Protein AF-A0A7S4KBX7-F1 (afdb_monomer_lite)

Radius of gyration: 33.94 Å; chains: 1; bounding box: 84×64×106 Å

Structure (mmCIF, N/CA/C/O backbone):
data_AF-A0A7S4KBX7-F1
#
_entry.id   AF-A0A7S4KBX7-F1
#
loop_
_atom_site.group_PDB
_atom_site.id
_atom_site.type_symbol
_atom_site.label_atom_id
_atom_site.label_alt_id
_atom_site.label_comp_id
_atom_site.label_asym_id
_atom_site.label_entity_id
_atom_site.label_seq_id
_atom_site.pdbx_PDB_ins_code
_atom_site.Cartn_x
_atom_site.Cartn_y
_atom_site.Cartn_z
_atom_site.occupancy
_atom_site.B_iso_or_equiv
_atom_site.auth_seq_id
_atom_site.auth_comp_id
_atom_site.auth_asym_id
_atom_site.auth_atom_id
_atom_site.pdbx_PDB_model_num
ATOM 1 N N . MET A 1 1 ? 8.560 9.799 -28.204 1.00 45.44 1 MET A N 1
ATOM 2 C CA . MET A 1 1 ? 9.104 10.019 -26.848 1.00 45.44 1 MET A CA 1
ATOM 3 C C . MET A 1 1 ? 8.973 8.682 -26.153 1.00 45.44 1 MET A C 1
ATOM 5 O O . MET A 1 1 ? 7.913 8.097 -26.316 1.00 45.44 1 MET A O 1
ATOM 9 N N . ALA A 1 2 ? 10.031 8.150 -25.535 1.00 50.59 2 ALA A N 1
ATOM 10 C CA . ALA A 1 2 ? 9.871 6.950 -24.710 1.00 50.59 2 ALA A CA 1
ATOM 11 C C . ALA A 1 2 ? 8.818 7.244 -23.639 1.00 50.59 2 ALA A C 1
ATOM 13 O O . ALA A 1 2 ? 8.759 8.388 -23.167 1.00 50.59 2 ALA A O 1
ATOM 14 N N . ASP A 1 3 ? 7.998 6.248 -23.327 1.00 75.00 3 ASP A N 1
ATOM 15 C CA . ASP A 1 3 ? 7.008 6.348 -22.263 1.00 75.00 3 ASP A CA 1
ATOM 16 C C . ASP A 1 3 ? 7.717 6.791 -20.969 1.00 75.00 3 ASP A C 1
ATOM 18 O O . ASP A 1 3 ? 8.850 6.379 -20.684 1.00 75.00 3 ASP A O 1
ATOM 22 N N . THR A 1 4 ? 7.109 7.704 -20.214 1.00 79.88 4 THR A N 1
ATOM 23 C CA . THR A 1 4 ? 7.674 8.198 -18.952 1.00 79.88 4 THR A CA 1
ATOM 24 C C . THR A 1 4 ? 7.961 7.048 -17.994 1.00 79.88 4 THR A C 1
ATOM 26 O O . THR A 1 4 ? 9.008 7.060 -17.340 1.00 79.88 4 THR A O 1
ATOM 29 N N . ALA A 1 5 ? 7.112 6.020 -18.011 1.00 85.38 5 ALA A N 1
ATOM 30 C CA . ALA A 1 5 ? 7.290 4.804 -17.234 1.00 85.38 5 ALA A CA 1
ATOM 31 C C . ALA A 1 5 ? 8.487 3.954 -17.716 1.00 85.38 5 ALA A C 1
ATOM 33 O O . ALA A 1 5 ? 9.341 3.580 -16.913 1.00 85.38 5 ALA A O 1
ATOM 34 N N . GLU A 1 6 ? 8.666 3.743 -19.029 1.00 90.06 6 GLU A N 1
ATOM 35 C CA . GLU A 1 6 ? 9.847 3.040 -19.578 1.00 90.06 6 GLU A CA 1
ATOM 36 C C . GLU A 1 6 ? 11.165 3.714 -19.167 1.00 90.06 6 GLU A C 1
ATOM 38 O O . GLU A 1 6 ? 12.177 3.062 -18.886 1.00 90.06 6 GLU A O 1
ATOM 43 N N . ARG A 1 7 ? 11.170 5.050 -19.112 1.00 92.75 7 ARG A N 1
ATOM 44 C CA . ARG A 1 7 ? 12.339 5.802 -18.655 1.00 92.75 7 ARG A CA 1
ATOM 45 C C . ARG A 1 7 ? 12.634 5.554 -17.176 1.00 92.75 7 ARG A C 1
ATOM 47 O O . ARG A 1 7 ? 13.811 5.459 -16.817 1.00 92.75 7 ARG A O 1
ATOM 54 N N . SER A 1 8 ? 11.608 5.431 -16.340 1.00 94.19 8 SER A N 1
ATOM 55 C CA . SER A 1 8 ? 11.763 5.119 -14.919 1.00 94.19 8 SER A CA 1
ATOM 56 C C . SER A 1 8 ? 12.380 3.742 -14.709 1.00 94.19 8 SER A C 1
ATOM 58 O O . SER A 1 8 ? 13.364 3.648 -13.970 1.00 94.19 8 SER A O 1
ATOM 60 N N . VAL A 1 9 ? 11.936 2.724 -15.456 1.00 94.50 9 VAL A N 1
ATOM 61 C CA . VAL A 1 9 ? 12.553 1.383 -15.473 1.00 94.50 9 VAL A CA 1
ATOM 62 C C . VAL A 1 9 ? 14.058 1.489 -15.757 1.00 94.50 9 VAL A C 1
ATOM 64 O O . VAL A 1 9 ? 14.894 0.908 -15.057 1.00 94.50 9 VAL A O 1
ATOM 67 N N . LEU A 1 10 ? 14.445 2.268 -16.774 1.00 94.62 10 LEU A N 1
ATOM 68 C CA . LEU A 1 10 ? 15.851 2.446 -17.149 1.00 94.62 10 LEU A CA 1
ATOM 69 C C . LEU A 1 10 ? 16.669 3.163 -16.068 1.00 94.62 10 LEU A C 1
ATOM 71 O O . LEU A 1 10 ? 17.817 2.780 -15.827 1.00 94.62 10 LEU A O 1
ATOM 75 N N . GLU A 1 11 ? 16.119 4.190 -15.419 1.00 95.81 11 GLU A N 1
ATOM 76 C CA . GLU A 1 11 ? 16.794 4.901 -14.324 1.00 95.81 11 GLU A CA 1
ATOM 77 C C . GLU A 1 11 ? 16.931 4.012 -13.074 1.00 95.81 11 GLU A C 1
ATOM 79 O O . GLU A 1 11 ? 18.001 4.000 -12.455 1.00 95.81 11 GLU A O 1
ATOM 84 N N . VAL A 1 12 ? 15.926 3.183 -12.758 1.00 96.50 12 VAL A N 1
ATOM 85 C CA . VAL A 1 12 ? 16.002 2.155 -11.703 1.00 96.50 12 VAL A CA 1
ATOM 86 C C . VAL A 1 12 ? 17.099 1.137 -12.032 1.00 96.50 12 VAL A C 1
ATOM 88 O O . VAL A 1 12 ? 18.032 0.961 -11.243 1.00 96.50 12 VAL A O 1
ATOM 91 N N . LYS A 1 13 ? 17.084 0.534 -13.231 1.00 94.88 13 LYS A N 1
ATOM 92 C CA . LYS A 1 13 ? 18.125 -0.412 -13.682 1.00 94.88 13 LYS A CA 1
ATOM 93 C C . LYS A 1 13 ? 19.529 0.221 -13.638 1.00 94.88 13 LYS A C 1
ATOM 95 O O . LYS A 1 13 ? 20.492 -0.425 -13.210 1.00 94.88 13 LYS A O 1
ATOM 100 N N . GLN A 1 14 ? 19.678 1.487 -14.043 1.00 94.06 14 GLN A N 1
ATOM 101 C CA . GLN A 1 14 ? 20.957 2.216 -13.987 1.00 94.06 14 GLN A CA 1
ATOM 102 C C . GLN A 1 14 ? 21.460 2.428 -12.558 1.00 94.06 14 GLN A C 1
ATOM 104 O O . GLN A 1 14 ? 22.663 2.276 -12.312 1.00 94.06 14 GLN A O 1
ATOM 109 N N . LEU A 1 15 ? 20.567 2.786 -11.633 1.00 96.00 15 LEU A N 1
ATOM 110 C CA . LEU A 1 15 ? 20.896 2.942 -10.223 1.00 96.00 15 LEU A CA 1
ATOM 111 C C . LEU A 1 15 ? 21.364 1.601 -9.633 1.00 96.00 15 LEU A C 1
ATOM 113 O O . LEU A 1 15 ? 22.473 1.522 -9.095 1.00 96.00 15 LEU A O 1
ATOM 117 N N . LEU A 1 16 ? 20.572 0.538 -9.800 1.00 95.25 16 LEU A N 1
ATOM 118 C CA . LEU A 1 16 ? 20.826 -0.785 -9.216 1.00 95.25 16 LEU A CA 1
ATOM 119 C C . LEU A 1 16 ? 22.154 -1.404 -9.676 1.00 95.25 16 LEU A C 1
ATOM 121 O O . LEU A 1 16 ? 22.914 -1.916 -8.854 1.00 95.25 16 LEU A O 1
ATOM 125 N N . ARG A 1 17 ? 22.505 -1.278 -10.965 1.00 92.62 17 ARG A N 1
ATOM 126 C CA . ARG A 1 17 ? 23.774 -1.799 -11.524 1.00 92.62 17 ARG A CA 1
ATOM 127 C C . ARG A 1 17 ? 25.031 -1.214 -10.873 1.00 92.62 17 ARG A C 1
ATOM 129 O O . ARG A 1 17 ? 26.105 -1.799 -10.976 1.00 92.62 17 ARG A O 1
ATOM 136 N N . LYS A 1 18 ? 24.929 -0.038 -10.251 1.00 92.69 18 LYS A N 1
ATOM 137 C CA . LYS A 1 18 ? 26.072 0.694 -9.686 1.00 92.69 18 LYS A CA 1
ATOM 138 C C . LYS A 1 18 ? 25.977 0.899 -8.175 1.00 92.69 18 LYS A C 1
ATOM 140 O O . LYS A 1 18 ? 26.912 1.449 -7.593 1.00 92.69 18 LYS A O 1
ATOM 145 N N . LEU A 1 19 ? 24.885 0.466 -7.542 1.00 92.50 19 LEU A N 1
ATOM 146 C CA . LEU A 1 19 ? 24.719 0.506 -6.089 1.00 92.50 19 LEU A CA 1
ATOM 147 C C . LEU A 1 19 ? 25.595 -0.522 -5.368 1.00 92.50 19 LEU A C 1
ATOM 149 O O . LEU A 1 19 ? 26.036 -0.251 -4.248 1.00 92.50 19 LEU A O 1
ATOM 153 N N . ASP A 1 20 ? 25.896 -1.654 -6.009 1.00 89.25 20 ASP A N 1
ATOM 154 C CA . ASP A 1 20 ? 26.750 -2.684 -5.422 1.00 89.25 20 ASP A CA 1
ATOM 155 C C . ASP A 1 20 ? 28.174 -2.135 -5.196 1.00 89.25 20 ASP A C 1
ATOM 157 O O . ASP A 1 20 ? 28.845 -1.687 -6.133 1.00 89.25 20 ASP A O 1
ATOM 161 N N . PRO A 1 21 ? 28.697 -2.153 -3.959 1.00 85.06 21 PRO A N 1
ATOM 162 C CA . PRO A 1 21 ? 30.079 -1.768 -3.718 1.00 85.06 21 PRO A CA 1
ATOM 163 C C . PRO A 1 21 ? 31.120 -2.720 -4.327 1.00 85.06 21 PRO A C 1
ATOM 165 O O . PRO A 1 21 ? 32.291 -2.342 -4.370 1.00 85.06 21 PRO A O 1
ATOM 168 N N . LYS A 1 22 ? 30.745 -3.940 -4.731 1.00 86.00 22 LYS A N 1
ATOM 169 C CA . LYS A 1 22 ? 31.629 -4.907 -5.400 1.00 86.00 22 LYS A CA 1
ATOM 170 C C . LYS A 1 22 ? 31.737 -4.661 -6.903 1.00 86.00 22 LYS A C 1
ATOM 172 O O . LYS A 1 22 ? 32.694 -5.127 -7.509 1.00 86.00 22 LYS A O 1
ATOM 177 N N . SER A 1 23 ? 30.850 -3.857 -7.493 1.00 82.81 23 SER A N 1
ATOM 178 C CA . SER A 1 23 ? 30.836 -3.550 -8.931 1.00 82.81 23 SER A CA 1
ATOM 179 C C . SER A 1 23 ? 32.001 -2.653 -9.401 1.00 82.81 23 SER A C 1
ATOM 181 O O . SER A 1 23 ? 31.924 -2.038 -10.463 1.00 82.81 23 SER A O 1
ATOM 183 N N . GLY A 1 24 ? 33.037 -2.464 -8.576 1.00 81.06 24 GLY A N 1
ATOM 184 C CA . GLY A 1 24 ? 34.126 -1.513 -8.814 1.00 81.06 24 GLY A CA 1
ATOM 185 C C . GLY A 1 24 ? 33.734 -0.036 -8.659 1.00 81.06 24 GLY A C 1
ATOM 186 O O . GLY A 1 24 ? 34.575 0.840 -8.854 1.00 81.06 24 GLY A O 1
ATOM 187 N N . SER A 1 25 ? 32.484 0.275 -8.288 1.00 86.00 25 SER A N 1
ATOM 188 C CA . SER A 1 25 ? 32.029 1.657 -8.102 1.00 86.00 25 SER A CA 1
ATOM 189 C C . SER A 1 25 ? 32.702 2.309 -6.885 1.00 86.00 25 SER A C 1
ATOM 191 O O . SER A 1 25 ? 32.803 1.724 -5.800 1.00 86.00 25 SER A O 1
ATOM 193 N N . ASN A 1 26 ? 33.153 3.560 -7.016 1.00 90.19 26 ASN A N 1
ATOM 194 C CA . ASN A 1 26 ? 33.645 4.313 -5.863 1.00 90.19 26 ASN A CA 1
ATOM 195 C C . ASN A 1 26 ? 32.458 4.831 -5.027 1.00 90.19 26 ASN A C 1
ATOM 197 O O . ASN A 1 26 ? 31.377 5.108 -5.542 1.00 90.19 26 ASN A O 1
ATOM 201 N N . HIS A 1 27 ? 32.661 5.033 -3.722 1.00 90.00 27 HIS A N 1
ATOM 202 C CA . HIS A 1 27 ? 31.645 5.600 -2.830 1.00 90.00 27 HIS A CA 1
ATOM 203 C C . HIS A 1 27 ? 31.107 6.952 -3.320 1.00 90.00 27 HIS A C 1
ATOM 205 O O . HIS A 1 27 ? 29.914 7.202 -3.190 1.00 90.00 27 HIS A O 1
ATOM 211 N N . LYS A 1 28 ? 31.960 7.803 -3.910 1.00 93.62 28 LYS A N 1
ATOM 212 C CA . LYS A 1 28 ? 31.533 9.088 -4.485 1.00 93.62 28 LYS A CA 1
ATOM 213 C C . LYS A 1 28 ? 30.543 8.891 -5.631 1.00 93.62 28 LYS A C 1
ATOM 215 O O . LYS A 1 28 ? 29.586 9.649 -5.730 1.00 93.62 28 LYS A O 1
ATOM 220 N N . ASP A 1 29 ? 30.744 7.870 -6.458 1.00 93.69 29 ASP A N 1
ATOM 221 C CA . ASP A 1 29 ? 29.880 7.605 -7.609 1.00 93.69 29 ASP A CA 1
ATOM 222 C C . ASP A 1 29 ? 28.528 7.058 -7.169 1.00 93.69 29 ASP A C 1
ATOM 224 O O . ASP A 1 29 ? 27.504 7.529 -7.652 1.00 93.69 29 ASP A O 1
ATOM 228 N N . ARG A 1 30 ? 28.501 6.174 -6.163 1.00 94.44 30 ARG A N 1
ATOM 229 C CA . ARG A 1 30 ? 27.243 5.733 -5.540 1.00 94.44 30 ARG A CA 1
ATOM 230 C C . ARG A 1 30 ? 26.439 6.896 -4.971 1.00 94.44 30 ARG A C 1
ATOM 232 O O . ARG A 1 30 ? 25.250 7.000 -5.234 1.00 94.44 30 ARG A O 1
ATOM 239 N N . VAL A 1 31 ? 27.087 7.801 -4.234 1.00 95.38 31 VAL A N 1
ATOM 240 C CA . VAL A 1 31 ? 26.416 8.989 -3.677 1.00 95.38 31 VAL A CA 1
ATOM 241 C C . VAL A 1 31 ? 25.883 9.900 -4.786 1.00 95.38 31 VAL A C 1
ATOM 243 O O . VAL A 1 31 ? 24.752 10.370 -4.700 1.00 95.38 31 VAL A O 1
ATOM 246 N N . ARG A 1 32 ? 26.653 10.113 -5.861 1.00 95.81 32 ARG A N 1
ATOM 247 C CA . ARG A 1 32 ? 26.186 10.874 -7.031 1.00 95.81 32 ARG A CA 1
ATOM 248 C C . ARG A 1 32 ? 24.974 10.225 -7.692 1.00 95.81 32 ARG A C 1
ATOM 250 O O . ARG A 1 32 ? 24.072 10.947 -8.092 1.00 95.81 32 ARG A O 1
ATOM 257 N N . LEU A 1 33 ? 24.945 8.898 -7.801 1.00 95.56 33 LEU A N 1
ATOM 258 C CA . LEU A 1 33 ? 23.825 8.164 -8.393 1.00 95.56 33 LEU A CA 1
ATOM 259 C C . LEU A 1 33 ? 22.572 8.219 -7.524 1.00 95.56 33 LEU A C 1
ATOM 261 O O . LEU A 1 33 ? 21.504 8.490 -8.053 1.00 95.56 33 LEU A O 1
ATOM 265 N N . LEU A 1 34 ? 22.708 8.053 -6.206 1.00 96.94 34 LEU A N 1
ATOM 266 C CA . LEU A 1 34 ? 21.604 8.224 -5.256 1.00 96.94 34 LEU A CA 1
ATOM 267 C C . LEU A 1 34 ? 20.994 9.631 -5.365 1.00 96.94 34 LEU A C 1
ATOM 269 O O . LEU A 1 34 ? 19.781 9.777 -5.470 1.00 96.94 34 LEU A O 1
ATOM 273 N N . ASN A 1 35 ? 21.836 10.668 -5.429 1.00 96.31 35 ASN A N 1
ATOM 274 C CA . ASN A 1 35 ? 21.374 12.048 -5.606 1.00 96.31 35 ASN A CA 1
ATOM 275 C C . ASN A 1 35 ? 20.782 12.299 -7.000 1.00 96.31 35 ASN A C 1
ATOM 277 O O . ASN A 1 35 ? 19.798 13.022 -7.122 1.00 96.31 35 ASN A O 1
ATOM 281 N N . ARG A 1 36 ? 21.353 11.702 -8.055 1.00 96.12 36 ARG A N 1
ATOM 282 C CA . ARG A 1 36 ? 20.790 11.774 -9.410 1.00 96.12 36 ARG A CA 1
ATOM 283 C C . ARG A 1 36 ? 19.399 11.150 -9.445 1.00 96.12 36 ARG A C 1
ATOM 285 O O . ARG A 1 36 ? 18.505 11.760 -10.013 1.00 96.12 36 ARG A O 1
ATOM 292 N N . PHE A 1 37 ? 19.221 9.985 -8.825 1.00 97.31 37 PHE A N 1
ATOM 293 C CA . PHE A 1 37 ? 17.925 9.318 -8.758 1.00 97.31 37 PHE A CA 1
ATOM 294 C C . PHE A 1 37 ? 16.918 10.134 -7.946 1.00 97.31 37 PHE A C 1
ATOM 296 O O . PHE A 1 37 ? 15.799 10.337 -8.398 1.00 97.31 37 PHE A O 1
ATOM 303 N N . ARG A 1 38 ? 17.336 10.718 -6.813 1.00 96.62 38 ARG A N 1
ATOM 304 C CA . ARG A 1 38 ? 16.503 11.671 -6.064 1.00 96.62 38 ARG A CA 1
ATOM 305 C C . ARG A 1 38 ? 16.005 12.814 -6.950 1.00 96.62 38 ARG A C 1
ATOM 307 O O . ARG A 1 38 ? 14.817 13.100 -6.957 1.00 96.62 38 ARG A O 1
ATOM 314 N N . ASN A 1 39 ? 16.906 13.438 -7.709 1.00 95.00 39 ASN A N 1
ATOM 315 C CA . ASN A 1 39 ? 16.568 14.544 -8.609 1.00 95.00 39 ASN A CA 1
ATOM 316 C C . ASN A 1 39 ? 15.711 14.108 -9.805 1.00 95.00 39 ASN A C 1
ATOM 318 O O . ASN A 1 39 ? 14.990 14.928 -10.366 1.00 95.00 39 ASN A O 1
ATOM 322 N N . TYR A 1 40 ? 15.839 12.847 -10.227 1.00 95.25 40 TYR A N 1
ATOM 323 C CA . TYR A 1 40 ? 14.996 12.260 -11.261 1.00 95.25 40 TYR A CA 1
ATOM 324 C C . TYR A 1 40 ? 13.557 12.134 -10.760 1.00 95.25 40 TYR A C 1
ATOM 326 O O . TYR A 1 40 ? 12.659 12.688 -11.383 1.00 95.25 40 TYR A O 1
ATOM 334 N N . VAL A 1 41 ? 13.365 11.498 -9.600 1.00 94.94 41 VAL A N 1
ATOM 335 C CA . VAL A 1 41 ? 12.048 11.291 -8.976 1.00 94.94 41 VAL A CA 1
ATOM 336 C C . VAL A 1 41 ? 11.343 12.621 -8.691 1.00 94.94 41 VAL A C 1
ATOM 338 O O . VAL A 1 41 ? 10.140 12.734 -8.879 1.00 94.94 41 VAL A O 1
ATOM 341 N N . THR A 1 42 ? 12.082 13.662 -8.297 1.00 92.62 42 THR A N 1
ATOM 342 C CA . THR A 1 42 ? 11.500 14.992 -8.061 1.00 92.62 42 THR A CA 1
ATOM 343 C C . THR A 1 42 ? 11.290 15.824 -9.321 1.00 92.62 42 THR A C 1
ATOM 345 O O . THR A 1 42 ? 10.917 16.981 -9.189 1.00 92.62 42 THR A O 1
ATOM 348 N N . GLY A 1 43 ? 11.623 15.333 -10.519 1.00 88.81 43 GLY A N 1
ATOM 349 C CA . GLY A 1 43 ? 11.544 16.109 -11.763 1.00 88.81 43 GLY A CA 1
ATOM 350 C C . GLY A 1 43 ? 12.514 17.303 -11.852 1.00 88.81 43 GLY A C 1
ATOM 351 O O . GLY A 1 43 ? 12.557 17.990 -12.872 1.00 88.81 43 GLY A O 1
ATOM 352 N N . ALA A 1 44 ? 13.355 17.538 -10.836 1.00 83.94 44 ALA A N 1
ATOM 353 C CA . ALA A 1 44 ? 14.216 18.722 -10.717 1.00 83.94 44 ALA A CA 1
ATOM 354 C C . ALA A 1 44 ? 15.316 18.820 -11.797 1.00 83.94 44 ALA A C 1
ATOM 356 O O . ALA A 1 44 ? 15.966 19.855 -11.936 1.00 83.94 44 ALA A O 1
ATOM 357 N N . GLY A 1 45 ? 15.558 17.744 -12.552 1.00 74.19 45 GLY A N 1
ATOM 358 C CA . GLY A 1 45 ? 16.513 17.716 -13.665 1.00 74.19 45 GLY A CA 1
ATOM 359 C C . GLY A 1 45 ? 15.934 18.086 -15.039 1.00 74.19 45 GLY A C 1
ATOM 360 O O . GLY A 1 45 ? 16.694 18.157 -16.008 1.00 74.19 45 GLY A O 1
ATOM 361 N N . GLY A 1 46 ? 14.615 18.271 -15.158 1.00 78.94 46 GLY A N 1
ATOM 362 C CA . GLY A 1 46 ? 13.940 18.572 -16.423 1.00 78.94 46 GLY A CA 1
ATOM 363 C C . GLY A 1 46 ? 13.996 20.055 -16.808 1.00 78.94 46 GLY A C 1
ATOM 364 O O . GLY A 1 46 ? 14.026 20.930 -15.953 1.00 78.94 46 GLY A O 1
ATOM 365 N N . LYS A 1 47 ? 13.972 20.358 -18.115 1.00 79.25 47 LYS A N 1
ATOM 366 C CA . LYS A 1 47 ? 13.796 21.734 -18.637 1.00 79.25 47 LYS A CA 1
ATOM 367 C C . LYS A 1 47 ? 12.320 22.182 -18.684 1.00 79.25 47 LYS A C 1
ATOM 369 O O . LYS A 1 47 ? 12.027 23.215 -19.278 1.00 79.25 47 LYS A O 1
ATOM 374 N N . GLY A 1 48 ? 11.407 21.384 -18.135 1.00 81.69 48 GLY A N 1
ATOM 375 C CA . GLY A 1 48 ? 9.959 21.598 -18.171 1.00 81.69 48 GLY A CA 1
ATOM 376 C C . GLY A 1 48 ? 9.368 21.814 -16.776 1.00 81.69 48 GLY A C 1
ATOM 377 O O . GLY A 1 48 ? 10.128 21.901 -15.807 1.00 81.69 48 GLY A O 1
ATOM 378 N N . PRO A 1 49 ? 8.031 21.909 -16.667 1.00 82.69 49 PRO A N 1
ATOM 379 C CA . PRO A 1 49 ? 7.368 21.925 -15.372 1.00 82.69 49 PRO A CA 1
ATOM 380 C C . PRO A 1 49 ? 7.712 20.651 -14.588 1.00 82.69 49 PRO A C 1
ATOM 382 O O . PRO A 1 49 ? 8.013 19.601 -15.163 1.00 82.69 49 PRO A O 1
ATOM 385 N N . VAL A 1 50 ? 7.758 20.780 -13.263 1.00 84.75 50 VAL A N 1
ATOM 386 C CA . VAL A 1 50 ? 8.193 19.702 -12.374 1.00 84.75 50 VAL A CA 1
ATOM 387 C C . VAL A 1 50 ? 7.077 18.667 -12.273 1.00 84.75 50 VAL A C 1
ATOM 389 O O . VAL A 1 50 ? 6.128 18.848 -11.516 1.00 84.75 50 VAL A O 1
ATOM 392 N N . THR A 1 51 ? 7.202 17.594 -13.047 1.00 87.25 51 THR A N 1
ATOM 393 C CA . THR A 1 51 ? 6.266 16.467 -13.036 1.00 87.25 51 THR A CA 1
ATOM 394 C C . THR A 1 51 ? 6.984 15.225 -12.526 1.00 87.25 51 THR A C 1
ATOM 396 O O . THR A 1 51 ? 8.083 14.905 -12.995 1.00 87.25 51 THR A O 1
ATOM 399 N N . THR A 1 52 ? 6.380 14.553 -11.547 1.00 89.44 52 THR A N 1
ATOM 400 C CA . THR A 1 52 ? 6.856 13.264 -11.046 1.00 89.44 52 THR A CA 1
ATOM 401 C C . THR A 1 52 ? 6.877 12.244 -12.191 1.00 89.44 52 THR A C 1
ATOM 403 O O . THR A 1 52 ? 5.881 12.122 -12.902 1.00 89.44 52 THR A O 1
ATOM 406 N N . PRO A 1 53 ? 7.975 11.493 -12.385 1.00 91.88 53 PRO A N 1
ATOM 407 C CA . PRO A 1 53 ? 7.985 10.374 -13.317 1.00 91.88 53 PRO A CA 1
ATOM 408 C C . PRO A 1 53 ? 7.027 9.266 -12.874 1.00 91.88 53 PRO A C 1
ATOM 410 O O . PRO A 1 53 ? 7.007 8.899 -11.703 1.00 91.88 53 PRO A O 1
ATOM 413 N N . GLU A 1 54 ? 6.297 8.686 -13.816 1.00 92.12 54 GLU A N 1
ATOM 414 C CA . GLU A 1 54 ? 5.493 7.488 -13.566 1.00 92.12 54 GLU A CA 1
ATOM 415 C C . GLU A 1 54 ? 6.397 6.262 -13.377 1.00 92.12 54 GLU A C 1
ATOM 417 O O . GLU A 1 54 ? 7.468 6.171 -13.985 1.00 92.12 54 GLU A O 1
ATOM 422 N N . PHE A 1 55 ? 5.980 5.329 -12.525 1.00 94.62 55 PHE A N 1
ATOM 423 C CA . PHE A 1 55 ? 6.654 4.057 -12.259 1.00 94.62 55 PHE A CA 1
ATOM 424 C C . PHE A 1 55 ? 5.645 2.933 -12.462 1.00 94.62 55 PHE A C 1
ATOM 426 O O . PHE A 1 55 ? 4.488 3.089 -12.074 1.00 94.62 55 PHE A O 1
ATOM 433 N N . TYR A 1 56 ? 6.075 1.810 -13.033 1.00 94.31 56 TYR A N 1
ATOM 434 C CA . TYR A 1 56 ? 5.250 0.607 -13.013 1.00 94.31 56 TYR A CA 1
ATOM 435 C C . TYR A 1 56 ? 5.237 0.001 -11.609 1.00 94.31 56 TYR A C 1
ATOM 437 O O . TYR A 1 56 ? 6.206 0.137 -10.855 1.00 94.31 56 TYR A O 1
ATOM 445 N N . ASP A 1 57 ? 4.179 -0.738 -11.286 1.00 90.69 57 ASP A N 1
ATOM 446 C CA . ASP A 1 57 ? 4.053 -1.420 -9.993 1.00 90.69 57 ASP A CA 1
ATOM 447 C C . ASP A 1 57 ? 5.239 -2.358 -9.723 1.00 90.69 57 ASP A C 1
ATOM 449 O O . ASP A 1 57 ? 5.705 -2.463 -8.593 1.00 90.69 57 ASP A O 1
ATOM 453 N N . ASP A 1 58 ? 5.811 -2.956 -10.773 1.00 94.94 58 ASP A N 1
ATOM 454 C CA . ASP A 1 58 ? 6.975 -3.842 -10.694 1.00 94.94 58 ASP A CA 1
ATOM 455 C C . ASP A 1 58 ? 8.318 -3.112 -10.483 1.00 94.94 58 ASP A C 1
ATOM 457 O O . ASP A 1 58 ? 9.290 -3.726 -10.019 1.00 94.94 58 ASP A O 1
ATOM 461 N N . ASP A 1 59 ? 8.399 -1.810 -10.788 1.00 96.19 59 ASP A N 1
ATOM 462 C CA . ASP A 1 59 ? 9.632 -1.021 -10.665 1.00 96.19 59 ASP A CA 1
ATOM 463 C C . ASP A 1 59 ? 9.996 -0.752 -9.206 1.00 96.19 59 ASP A C 1
ATOM 465 O O . ASP A 1 59 ? 11.178 -0.703 -8.847 1.00 96.19 59 ASP A O 1
ATOM 469 N N . LEU A 1 60 ? 8.990 -0.566 -8.348 1.00 96.94 60 LEU A N 1
ATOM 470 C CA . LEU A 1 60 ? 9.199 -0.194 -6.951 1.00 96.94 60 LEU A CA 1
ATOM 471 C C . LEU A 1 60 ? 9.735 -1.374 -6.121 1.00 96.94 60 LEU A C 1
ATOM 473 O O . LEU A 1 60 ? 10.765 -1.199 -5.458 1.00 96.94 60 LEU A O 1
ATOM 477 N N . PRO A 1 61 ? 9.170 -2.598 -6.201 1.00 96.31 61 PRO A N 1
ATOM 478 C CA . PRO A 1 61 ? 9.777 -3.788 -5.613 1.00 96.31 61 PRO A CA 1
ATOM 479 C C . PRO A 1 61 ? 11.182 -4.058 -6.160 1.00 96.31 61 PRO A C 1
ATOM 481 O O . PRO A 1 61 ? 12.081 -4.408 -5.389 1.00 96.31 61 PRO A O 1
ATOM 484 N N . LEU A 1 62 ? 11.411 -3.849 -7.465 1.00 97.38 62 LEU A N 1
ATOM 485 C CA . LEU A 1 62 ? 12.737 -3.983 -8.074 1.00 97.38 62 LEU A CA 1
ATOM 486 C C . LEU A 1 62 ? 13.738 -2.979 -7.481 1.00 97.38 62 LEU A C 1
ATOM 488 O O . LEU A 1 62 ? 14.855 -3.361 -7.126 1.00 97.38 62 LEU A O 1
ATOM 492 N N . LEU A 1 63 ? 13.344 -1.715 -7.312 1.00 98.12 63 LEU A N 1
ATOM 493 C CA . LEU A 1 63 ? 14.159 -0.682 -6.671 1.00 98.12 63 LEU A CA 1
ATOM 494 C C . LEU A 1 63 ? 14.503 -1.046 -5.218 1.00 98.12 63 LEU A C 1
ATOM 496 O O . LEU A 1 63 ? 15.659 -0.906 -4.805 1.00 98.12 63 LEU A O 1
ATOM 500 N N . MET A 1 64 ? 13.524 -1.518 -4.441 1.00 98.00 64 MET A N 1
ATOM 501 C CA . MET A 1 64 ? 13.712 -1.847 -3.024 1.00 98.00 64 MET A CA 1
ATOM 502 C C . MET A 1 64 ? 14.598 -3.085 -2.837 1.00 98.00 64 MET A C 1
ATOM 504 O O . MET A 1 64 ? 15.574 -3.046 -2.077 1.00 98.00 64 MET A O 1
ATOM 508 N N . LEU A 1 65 ? 14.298 -4.170 -3.556 1.00 97.81 65 LEU A N 1
ATOM 509 C CA . LEU A 1 65 ? 14.858 -5.504 -3.308 1.00 97.81 65 LEU A CA 1
ATOM 510 C C . LEU A 1 65 ? 15.974 -5.911 -4.283 1.00 97.81 65 LEU A C 1
ATOM 512 O O . LEU A 1 65 ? 16.746 -6.823 -3.976 1.00 97.81 65 LEU A O 1
ATOM 516 N N . GLY A 1 66 ? 16.110 -5.250 -5.436 1.00 97.00 66 GLY A N 1
ATOM 517 C CA . GLY A 1 66 ? 17.069 -5.632 -6.476 1.00 97.00 66 GLY A CA 1
ATOM 518 C C . GLY A 1 66 ? 16.801 -7.052 -6.980 1.00 97.00 66 GLY A C 1
ATOM 519 O O . GLY A 1 66 ? 15.655 -7.401 -7.262 1.00 97.00 66 GLY A O 1
ATOM 520 N N . SER A 1 67 ? 17.831 -7.904 -7.029 1.00 96.00 67 SER A N 1
ATOM 521 C CA . SER A 1 67 ? 17.700 -9.304 -7.485 1.00 96.00 67 SER A CA 1
ATOM 522 C C . SER A 1 67 ? 16.814 -10.187 -6.608 1.00 96.00 67 SER A C 1
ATOM 524 O O . SER A 1 67 ? 16.488 -11.301 -7.002 1.00 96.00 67 SER A O 1
ATOM 526 N N . LYS A 1 68 ? 16.433 -9.725 -5.412 1.00 95.75 68 LYS A N 1
ATOM 527 C CA . LYS A 1 68 ? 15.496 -10.448 -4.543 1.00 95.75 68 LYS A CA 1
ATOM 528 C C . LYS A 1 68 ? 14.026 -10.133 -4.839 1.00 95.75 68 LYS A C 1
ATOM 530 O O . LYS A 1 68 ? 13.160 -10.742 -4.222 1.00 95.75 68 LYS A O 1
ATOM 535 N N . SER A 1 69 ? 13.740 -9.194 -5.743 1.00 96.19 69 SER A N 1
ATOM 536 C CA . SER A 1 69 ? 12.376 -8.945 -6.225 1.00 96.19 69 SER A CA 1
ATOM 537 C C . SER A 1 69 ? 11.906 -10.067 -7.155 1.00 96.19 69 SER A C 1
ATOM 539 O O . SER A 1 69 ? 12.718 -10.669 -7.860 1.00 96.19 69 SER A O 1
ATOM 541 N N . LYS A 1 70 ? 10.590 -10.311 -7.203 1.00 93.25 70 LYS A N 1
ATOM 542 C CA . LYS A 1 70 ? 9.977 -11.211 -8.196 1.00 93.25 70 LYS A CA 1
ATOM 543 C C . LYS A 1 70 ? 10.238 -10.696 -9.621 1.00 93.25 70 LYS A C 1
ATOM 545 O O . LYS A 1 70 ? 10.626 -11.477 -10.482 1.00 93.25 70 LYS A O 1
ATOM 550 N N . THR A 1 71 ? 10.165 -9.381 -9.837 1.00 92.06 71 THR A N 1
ATOM 551 C CA . THR A 1 71 ? 10.464 -8.714 -11.116 1.00 92.06 71 THR A CA 1
ATOM 552 C C . THR A 1 71 ? 11.829 -9.102 -11.684 1.00 92.06 71 THR A C 1
ATOM 554 O O . THR A 1 71 ? 11.938 -9.475 -12.848 1.00 92.06 71 THR A O 1
ATOM 557 N N . ALA A 1 72 ? 12.883 -9.086 -10.860 1.00 92.69 72 ALA A N 1
ATOM 558 C CA . ALA A 1 72 ? 14.226 -9.452 -11.313 1.00 92.69 72 ALA A C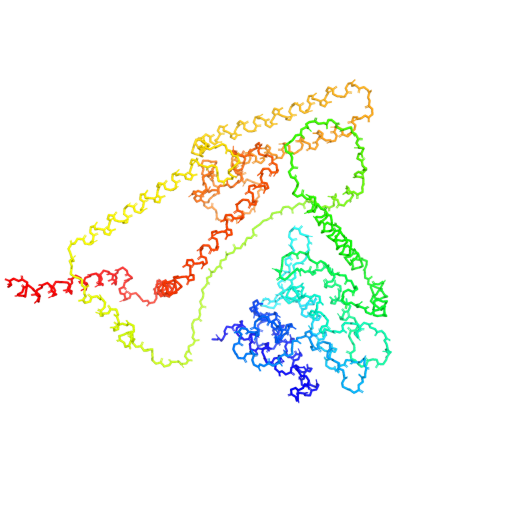A 1
ATOM 559 C C . ALA A 1 72 ? 14.365 -10.936 -11.695 1.00 92.69 72 ALA A C 1
ATOM 561 O O . ALA A 1 72 ? 15.254 -11.272 -12.472 1.00 92.69 72 ALA A O 1
ATOM 562 N N . GLN A 1 73 ? 13.524 -11.817 -11.144 1.00 91.44 73 GLN A N 1
ATOM 563 C CA . GLN A 1 73 ? 13.543 -13.250 -11.457 1.00 91.44 73 GLN A CA 1
ATOM 564 C C . GLN A 1 73 ? 12.902 -13.548 -12.816 1.00 91.44 73 GLN A C 1
ATOM 566 O O . GLN A 1 73 ? 13.333 -14.481 -13.489 1.00 91.44 73 GLN A O 1
ATOM 571 N N . TYR A 1 74 ? 11.899 -12.760 -13.212 1.00 89.75 74 TYR A N 1
ATOM 572 C CA . TYR A 1 74 ? 11.181 -12.933 -14.477 1.00 89.75 74 TYR A CA 1
ATOM 573 C C . TYR A 1 74 ? 11.783 -12.139 -15.645 1.00 89.75 74 TYR A C 1
ATOM 575 O O . TYR A 1 74 ? 11.555 -12.494 -16.797 1.00 89.75 74 TYR A O 1
ATOM 583 N N . ASP A 1 75 ? 12.569 -11.093 -15.377 1.00 89.81 75 ASP A N 1
ATOM 584 C CA . ASP A 1 75 ? 13.283 -10.342 -16.414 1.00 89.81 75 ASP A CA 1
ATOM 585 C C . ASP A 1 75 ? 14.564 -11.092 -16.837 1.00 89.81 75 ASP A C 1
ATOM 587 O O . ASP A 1 75 ? 15.540 -11.168 -16.084 1.00 89.81 75 ASP A O 1
ATOM 591 N N . GLU A 1 76 ? 14.580 -11.640 -18.058 1.00 90.69 76 GLU A N 1
ATOM 592 C CA . GLU A 1 76 ? 15.714 -12.398 -18.610 1.00 90.69 76 GLU A CA 1
ATOM 593 C C . GLU A 1 76 ? 17.037 -11.609 -18.577 1.00 90.69 76 GLU A C 1
ATOM 595 O O . GLU A 1 76 ? 18.096 -12.193 -18.319 1.00 90.69 76 GLU A O 1
ATOM 600 N N . GLU A 1 77 ? 17.000 -10.282 -18.756 1.00 89.88 77 GLU A N 1
ATOM 601 C CA . GLU A 1 77 ? 18.199 -9.437 -18.716 1.00 89.88 77 GLU A CA 1
ATOM 602 C C . GLU A 1 77 ? 18.753 -9.277 -17.296 1.00 89.88 77 GLU A C 1
ATOM 604 O O . GLU A 1 77 ? 19.959 -9.070 -17.112 1.00 89.88 77 GLU A O 1
ATOM 609 N N . LEU A 1 78 ? 17.878 -9.319 -16.288 1.00 90.06 78 LEU A N 1
ATOM 610 C CA . LEU A 1 78 ? 18.238 -9.096 -14.889 1.00 90.06 78 LEU A CA 1
ATOM 611 C C . LEU A 1 78 ? 18.483 -10.389 -14.116 1.00 90.06 78 LEU A C 1
ATOM 613 O O . LEU A 1 78 ? 19.263 -10.364 -13.165 1.00 90.06 78 LEU A O 1
ATOM 617 N N . SER A 1 79 ? 17.884 -11.501 -14.541 1.00 88.56 79 SER A N 1
ATOM 618 C CA . SER A 1 79 ? 17.959 -12.808 -13.876 1.00 88.56 79 SER A CA 1
ATOM 619 C C . SER A 1 79 ? 19.398 -13.293 -13.640 1.00 88.56 79 SER A C 1
ATOM 621 O O . SER A 1 79 ? 19.693 -13.937 -12.634 1.00 88.56 79 SER A O 1
ATOM 623 N N . ASN A 1 80 ? 20.324 -12.917 -14.528 1.00 89.81 80 ASN A N 1
ATOM 624 C CA . ASN A 1 80 ? 21.744 -13.274 -14.453 1.00 89.81 80 ASN A CA 1
ATOM 625 C C . ASN A 1 80 ? 22.612 -12.241 -13.710 1.00 89.81 80 ASN A C 1
ATOM 627 O O . ASN A 1 80 ? 23.819 -12.441 -13.541 1.00 89.81 80 ASN A O 1
ATOM 631 N N . LEU A 1 81 ? 22.034 -11.115 -13.285 1.00 89.69 81 LEU A N 1
ATOM 632 C CA . LEU A 1 81 ? 22.740 -10.032 -12.610 1.00 89.69 81 LEU A CA 1
ATOM 633 C C . LEU A 1 81 ? 22.449 -10.055 -11.109 1.00 89.69 81 LEU A C 1
ATOM 635 O O . LEU A 1 81 ? 21.310 -10.191 -10.676 1.00 89.69 81 LEU A O 1
ATOM 639 N N . ASN A 1 82 ? 23.487 -9.838 -10.299 1.00 91.69 82 ASN A N 1
ATOM 640 C CA . ASN A 1 82 ? 23.331 -9.607 -8.864 1.00 91.69 82 ASN A CA 1
ATOM 641 C C . ASN A 1 82 ? 23.172 -8.103 -8.588 1.00 91.69 82 ASN A C 1
ATOM 643 O O . ASN A 1 82 ? 24.142 -7.383 -8.348 1.00 91.69 82 ASN A O 1
ATOM 647 N N . LEU A 1 83 ? 21.940 -7.620 -8.684 1.00 93.38 83 LEU A N 1
ATOM 648 C CA . LEU A 1 83 ? 21.527 -6.251 -8.432 1.00 93.38 83 LEU A CA 1
ATOM 649 C C . LEU A 1 83 ? 21.305 -6.008 -6.937 1.00 93.38 83 LEU A C 1
ATOM 651 O O . LEU A 1 83 ? 20.473 -6.647 -6.290 1.00 93.38 83 LEU A O 1
ATOM 655 N N . TYR A 1 84 ? 22.005 -5.007 -6.409 1.00 93.19 84 TYR A N 1
ATOM 656 C CA . TYR A 1 84 ? 21.806 -4.520 -5.048 1.00 93.19 84 TYR A CA 1
ATOM 657 C C . TYR A 1 84 ? 20.611 -3.566 -4.987 1.00 93.19 84 TYR A C 1
ATOM 659 O O . TYR A 1 84 ? 20.707 -2.428 -5.448 1.00 93.19 84 TYR A O 1
ATOM 667 N N . GLY A 1 85 ? 19.518 -4.023 -4.372 1.00 97.12 85 GLY A N 1
ATOM 668 C CA . GLY A 1 85 ? 18.368 -3.183 -4.032 1.00 97.12 85 GLY A CA 1
ATOM 669 C C . GLY A 1 85 ? 18.709 -2.084 -3.025 1.00 97.12 85 GLY A C 1
ATOM 670 O O . GLY A 1 85 ? 19.714 -2.157 -2.302 1.00 97.12 85 GLY A O 1
ATOM 671 N N . LEU A 1 86 ? 17.847 -1.072 -2.942 1.00 98.12 86 LEU A N 1
ATOM 672 C CA . LEU A 1 86 ? 18.014 0.060 -2.034 1.00 98.12 86 LEU A CA 1
ATOM 673 C C . LEU A 1 86 ? 18.081 -0.378 -0.561 1.00 98.12 86 LEU A C 1
ATOM 675 O O . LEU A 1 86 ? 18.907 0.155 0.184 1.00 98.12 86 LEU A O 1
ATOM 679 N N . LEU A 1 87 ? 17.311 -1.396 -0.151 1.00 98.19 87 LEU A N 1
ATOM 680 C CA . LEU A 1 87 ? 17.357 -1.922 1.223 1.00 98.19 87 LEU A CA 1
ATOM 681 C C . LEU A 1 87 ? 18.736 -2.502 1.562 1.00 98.19 87 LEU A C 1
ATOM 683 O O . LEU A 1 87 ? 19.314 -2.187 2.601 1.00 98.19 87 LEU A O 1
ATOM 687 N N . SER A 1 88 ? 19.321 -3.273 0.642 1.00 97.12 88 SER A N 1
ATOM 688 C CA . SER A 1 88 ? 20.678 -3.816 0.806 1.00 97.12 88 SER A CA 1
ATOM 689 C C . SER A 1 88 ? 21.746 -2.716 0.804 1.00 97.12 88 SER A C 1
ATOM 691 O O . SER A 1 88 ? 22.738 -2.799 1.535 1.00 97.12 88 SER A O 1
ATOM 693 N N . ALA A 1 89 ? 21.557 -1.660 0.006 1.00 96.62 89 ALA A N 1
ATOM 694 C CA . ALA A 1 89 ? 22.457 -0.509 -0.014 1.00 96.62 89 ALA A CA 1
ATOM 695 C C . ALA A 1 89 ? 22.441 0.271 1.315 1.00 96.62 89 ALA A C 1
ATOM 697 O O . ALA A 1 89 ? 23.491 0.768 1.738 1.00 96.62 89 ALA A O 1
ATOM 698 N N . CYS A 1 90 ? 21.288 0.336 1.990 1.00 96.88 90 CYS A N 1
ATOM 699 C CA . CYS A 1 90 ? 21.155 0.916 3.327 1.00 96.88 90 CYS A CA 1
ATOM 700 C C . CYS A 1 90 ? 21.962 0.128 4.365 1.00 96.88 90 CYS A C 1
ATOM 702 O O . CYS A 1 90 ? 22.734 0.723 5.108 1.00 96.88 90 CYS A O 1
ATOM 704 N N . GLY A 1 91 ? 21.875 -1.203 4.359 1.00 95.12 91 GLY A N 1
ATOM 705 C CA . GLY A 1 91 ? 22.538 -2.040 5.362 1.00 95.12 91 GLY A CA 1
ATOM 706 C C . GLY A 1 91 ? 23.937 -2.529 5.006 1.00 95.12 91 GLY A C 1
ATOM 707 O O . GLY A 1 91 ? 24.465 -3.397 5.693 1.00 95.12 91 GLY A O 1
ATOM 708 N N . THR A 1 92 ? 24.572 -2.030 3.945 1.00 93.50 92 THR A N 1
ATOM 709 C CA . THR A 1 92 ? 25.842 -2.603 3.474 1.00 93.50 92 THR A CA 1
ATOM 710 C C . THR A 1 92 ? 26.963 -2.472 4.528 1.00 93.50 92 THR A C 1
ATOM 712 O O . THR A 1 92 ? 27.396 -1.345 4.808 1.00 93.50 92 THR A O 1
ATOM 715 N N . PRO A 1 93 ? 27.520 -3.585 5.052 1.00 91.81 93 PRO A N 1
ATOM 716 C CA . PRO A 1 93 ? 28.573 -3.542 6.063 1.00 91.81 93 PRO A CA 1
ATOM 717 C C . PRO A 1 93 ? 29.907 -3.052 5.483 1.00 91.81 93 PRO A C 1
ATOM 719 O O . PRO A 1 93 ? 30.239 -3.261 4.309 1.00 91.81 93 PRO A O 1
ATOM 722 N N . SER A 1 94 ? 30.684 -2.370 6.318 1.00 90.31 94 SER A N 1
ATOM 723 C CA . SER A 1 94 ? 32.035 -1.914 6.011 1.00 90.31 94 SER A CA 1
ATOM 724 C C . SER A 1 94 ? 33.006 -3.093 6.014 1.00 90.31 94 SER A C 1
ATOM 726 O O . SER A 1 94 ? 33.000 -3.902 6.932 1.00 90.31 94 SER A O 1
ATOM 728 N N . SER A 1 95 ? 33.880 -3.167 5.007 1.00 89.25 95 SER A N 1
ATOM 729 C CA . SER A 1 95 ? 34.975 -4.147 4.974 1.00 89.25 95 SER A CA 1
ATOM 730 C C . SER A 1 95 ? 36.063 -3.832 5.999 1.00 89.25 95 SER A C 1
ATOM 732 O O . SER A 1 95 ? 36.687 -4.735 6.537 1.00 89.25 95 SER A O 1
ATOM 734 N N . ASP A 1 96 ? 36.280 -2.543 6.266 1.00 88.06 96 ASP A N 1
ATOM 735 C CA . ASP A 1 96 ? 37.458 -2.067 7.003 1.00 88.06 96 ASP A CA 1
ATOM 736 C C . ASP A 1 96 ? 37.184 -1.920 8.507 1.00 88.06 96 ASP A C 1
ATOM 738 O O . ASP A 1 96 ? 38.091 -1.687 9.304 1.00 88.06 96 ASP A O 1
ATOM 742 N N . HIS A 1 97 ? 35.911 -1.986 8.898 1.00 86.69 97 HIS A N 1
ATOM 743 C CA . HIS A 1 97 ? 35.461 -1.707 10.254 1.00 86.69 97 HIS A CA 1
ATOM 744 C C . HIS A 1 97 ? 34.322 -2.661 10.605 1.00 86.69 97 HIS A C 1
ATOM 746 O O . HIS A 1 97 ? 33.236 -2.541 10.035 1.00 86.69 97 HIS A O 1
ATOM 752 N N . ALA A 1 98 ? 34.575 -3.576 11.542 1.00 86.06 98 ALA A N 1
ATOM 753 C CA . ALA A 1 98 ? 33.538 -4.429 12.111 1.00 86.06 98 ALA A CA 1
ATOM 754 C C . ALA A 1 98 ? 32.410 -3.572 12.707 1.00 86.06 98 ALA A C 1
ATOM 756 O O . ALA A 1 98 ? 32.661 -2.467 13.198 1.00 86.06 98 ALA A O 1
ATOM 757 N N . ASP A 1 99 ? 31.176 -4.063 12.603 1.00 87.56 99 ASP A N 1
ATOM 758 C CA . ASP A 1 99 ? 29.968 -3.431 13.153 1.00 87.56 99 ASP A CA 1
ATOM 759 C C . ASP A 1 99 ? 29.711 -1.997 12.664 1.00 87.56 99 ASP A C 1
ATOM 761 O O . ASP A 1 99 ? 29.049 -1.192 13.320 1.00 87.56 99 ASP A O 1
ATOM 765 N N . ARG A 1 100 ? 30.236 -1.644 11.485 1.00 89.88 100 ARG A N 1
ATOM 766 C CA . ARG A 1 100 ? 29.971 -0.357 10.834 1.00 89.88 100 ARG A CA 1
ATOM 767 C C . ARG A 1 100 ? 29.427 -0.554 9.436 1.00 89.88 100 ARG A C 1
ATOM 769 O O . ARG A 1 100 ? 29.720 -1.532 8.758 1.00 89.88 100 ARG A O 1
ATOM 776 N N . LEU A 1 101 ? 28.684 0.441 8.976 1.00 92.56 101 LEU A N 1
ATOM 777 C CA . LEU A 1 101 ? 28.151 0.494 7.621 1.00 92.56 101 LEU A CA 1
ATOM 778 C C . LEU A 1 101 ? 29.120 1.204 6.671 1.00 92.56 101 LEU A C 1
ATOM 780 O O . LEU A 1 101 ? 29.939 2.036 7.079 1.00 92.56 101 LEU A O 1
ATOM 784 N N . LYS A 1 102 ? 29.017 0.921 5.369 1.00 92.12 102 LYS A N 1
ATOM 785 C CA . LYS A 1 102 ? 29.773 1.667 4.353 1.00 92.12 102 LYS A CA 1
ATOM 786 C C . LYS A 1 102 ? 29.379 3.141 4.349 1.00 92.12 102 LYS A C 1
ATOM 788 O O . LYS A 1 102 ? 28.240 3.508 4.598 1.00 92.12 102 LYS A O 1
ATOM 793 N N . ARG A 1 103 ? 30.306 4.010 3.930 1.00 90.50 103 ARG A N 1
ATOM 794 C CA . ARG A 1 103 ? 30.073 5.467 3.824 1.00 90.50 103 ARG A CA 1
ATOM 795 C C . ARG A 1 103 ? 28.854 5.850 2.966 1.00 90.50 103 ARG A C 1
ATOM 797 O O . ARG A 1 103 ? 28.266 6.902 3.191 1.00 90.50 103 ARG A O 1
ATOM 804 N N . SER A 1 104 ? 28.484 5.024 1.984 1.00 92.88 104 SER A N 1
ATOM 805 C CA . SER A 1 104 ? 27.305 5.250 1.138 1.00 92.88 104 SER A CA 1
ATOM 806 C C . SER A 1 104 ? 25.978 4.883 1.814 1.00 92.88 104 SER A C 1
ATOM 808 O O . SER A 1 104 ? 24.961 5.423 1.399 1.00 92.88 104 SER A O 1
ATOM 810 N N . ALA A 1 105 ? 25.982 4.052 2.863 1.00 94.31 105 ALA A N 1
ATOM 811 C CA . ALA A 1 105 ? 24.779 3.583 3.560 1.00 94.31 105 ALA A CA 1
ATOM 812 C C . ALA A 1 105 ? 23.916 4.730 4.097 1.00 94.31 105 ALA A C 1
ATOM 814 O O . ALA A 1 105 ? 22.711 4.751 3.882 1.00 94.31 105 ALA A O 1
ATOM 815 N N . ARG A 1 106 ? 24.541 5.751 4.703 1.00 94.88 106 ARG A N 1
ATOM 816 C CA . ARG A 1 106 ? 23.837 6.962 5.159 1.00 94.88 106 ARG A CA 1
ATOM 817 C C . ARG A 1 106 ? 23.065 7.650 4.031 1.00 94.88 106 ARG A C 1
ATOM 819 O O . ARG A 1 106 ? 21.947 8.087 4.248 1.00 94.88 106 ARG A O 1
ATOM 826 N N . ASN A 1 107 ? 23.654 7.749 2.839 1.00 96.12 107 ASN A N 1
ATOM 827 C CA . ASN A 1 107 ? 23.003 8.400 1.699 1.00 96.12 107 ASN A CA 1
ATOM 828 C C . ASN A 1 107 ? 21.891 7.521 1.113 1.00 96.12 107 ASN A C 1
ATOM 830 O O . ASN A 1 107 ? 20.882 8.051 0.667 1.00 96.12 107 ASN A O 1
ATOM 834 N N . ALA A 1 108 ? 22.065 6.196 1.134 1.00 97.19 108 ALA A N 1
ATOM 835 C CA . ALA A 1 108 ? 21.020 5.260 0.732 1.00 97.19 108 ALA A CA 1
ATOM 836 C C . ALA A 1 108 ? 19.818 5.334 1.687 1.00 97.19 108 ALA A C 1
ATOM 838 O O . ALA A 1 108 ? 18.697 5.475 1.218 1.00 97.19 108 ALA A O 1
ATOM 839 N N . MET A 1 109 ? 20.056 5.357 3.004 1.00 97.88 109 MET A N 1
ATOM 840 C CA . MET A 1 109 ? 18.997 5.523 4.006 1.00 97.88 109 MET A CA 1
ATOM 841 C C . MET A 1 109 ? 18.311 6.888 3.892 1.00 97.88 109 MET A C 1
ATOM 843 O O . MET A 1 109 ? 17.093 6.968 3.991 1.00 97.88 109 MET A O 1
ATOM 847 N N . ASN A 1 110 ? 19.068 7.956 3.620 1.00 97.69 110 ASN A N 1
ATOM 848 C CA . ASN A 1 110 ? 18.483 9.274 3.381 1.00 97.69 110 ASN A CA 1
ATOM 849 C C . ASN A 1 110 ? 17.581 9.287 2.138 1.00 97.69 110 ASN A C 1
ATOM 851 O O . ASN A 1 110 ? 16.503 9.873 2.178 1.00 97.69 110 ASN A O 1
ATOM 855 N N . LEU A 1 111 ? 18.001 8.625 1.050 1.00 98.12 111 LEU A N 1
ATOM 856 C CA . LEU A 1 111 ? 17.164 8.457 -0.137 1.00 98.12 111 LEU A CA 1
ATOM 857 C C . LEU A 1 111 ? 15.919 7.626 0.183 1.00 98.12 111 LEU A C 1
ATOM 859 O O . LEU A 1 111 ? 14.829 8.045 -0.180 1.00 98.12 111 LEU A O 1
ATOM 863 N N . LEU A 1 112 ? 16.068 6.493 0.873 1.00 98.50 112 LEU A N 1
ATOM 864 C CA . LEU A 1 112 ? 14.947 5.637 1.255 1.00 98.50 112 LEU A CA 1
ATOM 865 C C . LEU A 1 112 ? 13.921 6.425 2.069 1.00 98.50 112 LEU A C 1
ATOM 867 O O . LEU A 1 112 ? 12.767 6.503 1.671 1.00 98.50 112 LEU A O 1
ATOM 871 N N . LYS A 1 113 ? 14.364 7.081 3.147 1.00 98.06 113 LYS A N 1
ATOM 872 C CA . LYS A 1 113 ? 13.525 7.948 3.977 1.00 98.06 113 LYS A CA 1
ATOM 873 C C . LYS A 1 113 ? 12.852 9.030 3.147 1.00 98.06 113 LYS A C 1
ATOM 875 O O . LYS A 1 113 ? 11.659 9.259 3.302 1.00 98.06 113 LYS A O 1
ATOM 880 N N . PHE A 1 114 ? 13.596 9.692 2.261 1.00 98.25 114 PHE A N 1
ATOM 881 C CA . PHE A 1 114 ? 13.019 10.696 1.378 1.00 98.25 114 PHE A CA 1
ATOM 882 C C . PHE A 1 114 ? 11.880 10.105 0.539 1.00 98.25 114 PHE A C 1
ATOM 884 O O . PHE A 1 114 ? 10.787 10.651 0.572 1.00 98.25 114 PHE A O 1
ATOM 891 N N . LEU A 1 115 ? 12.105 8.979 -0.144 1.00 98.00 115 LEU A N 1
ATOM 892 C CA . LEU A 1 115 ? 11.105 8.333 -1.001 1.00 98.00 115 LEU A CA 1
ATOM 893 C C . LEU A 1 115 ? 9.860 7.889 -0.218 1.00 98.00 115 LEU A C 1
ATOM 895 O O . LEU A 1 115 ? 8.745 8.090 -0.679 1.00 98.00 115 LEU A O 1
ATOM 899 N N . VAL A 1 116 ? 10.031 7.320 0.977 1.00 97.81 116 VAL A N 1
ATOM 900 C CA . VAL A 1 116 ? 8.917 6.682 1.704 1.00 97.81 116 VAL A CA 1
ATOM 901 C C . VAL A 1 116 ? 8.248 7.577 2.750 1.00 97.81 116 VAL A C 1
ATOM 903 O O . VAL A 1 116 ? 7.134 7.290 3.169 1.00 97.81 116 VAL A O 1
ATOM 906 N N . CYS A 1 117 ? 8.893 8.661 3.188 1.00 96.69 117 CYS A N 1
ATOM 907 C CA . CYS A 1 117 ? 8.346 9.555 4.216 1.00 96.69 117 CYS A CA 1
ATOM 908 C C . CYS A 1 117 ? 8.134 10.997 3.736 1.00 96.69 117 CYS A C 1
ATOM 910 O O . CYS A 1 117 ? 7.177 11.634 4.167 1.00 96.69 117 CYS A O 1
ATOM 912 N N . ASP A 1 118 ? 9.024 11.533 2.894 1.00 96.19 118 ASP A N 1
ATOM 913 C CA . ASP A 1 118 ? 9.010 12.965 2.541 1.00 96.19 118 ASP A CA 1
ATOM 914 C C . ASP A 1 118 ? 8.496 13.251 1.134 1.00 96.19 118 ASP A C 1
ATOM 916 O O . ASP A 1 118 ? 8.129 14.389 0.829 1.00 96.19 118 ASP A O 1
ATOM 920 N N . PHE A 1 119 ? 8.551 12.252 0.260 1.00 95.19 119 PHE A N 1
ATOM 921 C CA . PHE A 1 119 ? 8.231 12.402 -1.141 1.00 95.19 119 PHE A CA 1
ATOM 922 C C . PHE A 1 119 ? 6.743 12.692 -1.314 1.00 95.19 119 PHE A C 1
ATOM 924 O O . PHE A 1 119 ? 5.881 12.048 -0.711 1.00 95.19 119 PHE A O 1
ATOM 931 N N . LYS A 1 120 ? 6.472 13.699 -2.140 1.00 93.19 120 LYS A N 1
ATOM 932 C CA . LYS A 1 120 ? 5.137 14.138 -2.520 1.00 93.19 120 LYS A CA 1
ATOM 933 C C . LYS A 1 120 ? 5.112 14.215 -4.029 1.00 93.19 120 LYS A C 1
ATOM 935 O O . LYS A 1 120 ? 5.977 14.877 -4.608 1.00 93.19 120 LYS A O 1
ATOM 940 N N . ASP A 1 121 ? 4.130 13.559 -4.624 1.00 90.44 121 ASP A N 1
ATOM 941 C CA . ASP A 1 121 ? 3.924 13.633 -6.058 1.00 90.44 121 ASP A CA 1
ATOM 942 C C . ASP A 1 121 ? 3.638 15.068 -6.484 1.00 90.44 121 ASP A C 1
ATOM 944 O O . ASP A 1 121 ? 3.048 15.846 -5.731 1.00 90.44 121 ASP A O 1
ATOM 948 N N . ALA A 1 122 ? 4.079 15.428 -7.684 1.00 91.25 122 ALA A N 1
ATOM 949 C CA . ALA A 1 122 ? 3.804 16.718 -8.282 1.00 91.25 122 ALA A CA 1
ATOM 950 C C . ALA A 1 122 ? 3.400 16.550 -9.748 1.00 91.25 122 ALA A C 1
ATOM 952 O O . ALA A 1 122 ? 4.036 15.806 -10.494 1.00 91.25 122 ALA A O 1
ATOM 953 N N . VAL A 1 123 ? 2.367 17.279 -10.160 1.00 89.31 123 VAL A N 1
ATOM 954 C CA . VAL A 1 123 ? 1.920 17.376 -11.552 1.00 89.31 123 VAL A CA 1
ATOM 955 C C . VAL A 1 123 ? 1.974 18.845 -11.943 1.00 89.31 123 VAL A C 1
ATOM 957 O O . VAL A 1 123 ? 1.402 19.704 -11.269 1.00 89.31 123 VAL A O 1
ATOM 960 N N . ASP A 1 124 ? 2.736 19.144 -12.992 1.00 87.00 124 ASP A N 1
ATOM 961 C CA . ASP A 1 124 ? 2.971 20.502 -13.485 1.00 87.00 124 ASP A CA 1
ATOM 962 C C . ASP A 1 124 ? 3.487 21.486 -12.414 1.00 87.00 124 ASP A C 1
ATOM 964 O O . ASP A 1 124 ? 3.176 22.677 -12.408 1.00 87.00 124 ASP A O 1
ATOM 968 N N . GLY A 1 125 ? 4.305 20.986 -11.485 1.00 86.12 125 GLY A N 1
ATOM 969 C CA . GLY A 1 125 ? 4.879 21.747 -10.375 1.00 86.12 125 GLY A CA 1
ATOM 970 C C . GLY A 1 125 ? 3.965 21.917 -9.162 1.00 86.12 125 GLY A C 1
ATOM 971 O O . GLY A 1 125 ? 4.419 22.449 -8.148 1.00 86.12 125 GLY A O 1
ATOM 972 N N . ASN A 1 126 ? 2.721 21.440 -9.226 1.00 88.31 126 ASN A N 1
ATOM 973 C CA . ASN A 1 126 ? 1.794 21.475 -8.102 1.00 88.31 126 ASN A CA 1
ATOM 974 C C . ASN A 1 126 ? 1.806 20.135 -7.359 1.00 88.31 126 ASN A C 1
ATOM 976 O O . ASN A 1 126 ? 1.710 19.094 -8.009 1.00 88.31 126 ASN A O 1
ATOM 980 N N . PRO A 1 127 ? 1.906 20.127 -6.017 1.00 88.75 127 PRO A N 1
ATOM 981 C CA . PRO A 1 127 ? 1.863 18.891 -5.252 1.00 88.75 127 PRO A CA 1
ATOM 982 C C . PRO A 1 127 ? 0.493 18.223 -5.400 1.00 88.75 127 PRO A C 1
ATOM 984 O O . PRO A 1 127 ? -0.540 18.866 -5.206 1.00 88.75 127 PRO A O 1
ATOM 987 N N . VAL A 1 128 ? 0.488 16.929 -5.705 1.00 89.12 128 VAL A N 1
ATOM 988 C CA . VAL A 1 128 ? -0.721 16.108 -5.710 1.00 89.12 128 VAL A CA 1
ATOM 989 C C . VAL A 1 128 ? -1.165 15.938 -4.255 1.00 89.12 128 VAL A C 1
ATOM 991 O O . VAL A 1 128 ? -0.365 15.501 -3.417 1.00 89.12 128 VAL A O 1
ATOM 994 N N . PRO A 1 129 ? -2.405 16.318 -3.901 1.00 86.06 129 PRO A N 1
ATOM 995 C CA . PRO A 1 129 ? -2.906 16.104 -2.555 1.00 86.06 129 PRO A CA 1
ATOM 996 C C . PRO A 1 129 ? -2.971 14.599 -2.279 1.00 86.06 129 PRO A C 1
ATOM 998 O O . PRO A 1 129 ? -3.605 13.850 -3.020 1.00 86.06 129 PRO A O 1
ATOM 1001 N N . LEU A 1 130 ? -2.305 14.164 -1.207 1.00 84.44 130 LEU A N 1
ATOM 1002 C CA . LEU A 1 130 ? -2.408 12.788 -0.730 1.00 84.44 130 LEU A CA 1
ATOM 1003 C C . LEU A 1 130 ? -3.865 12.522 -0.349 1.00 84.44 130 LEU A C 1
ATOM 1005 O O . LEU A 1 130 ? -4.447 13.287 0.430 1.00 84.44 130 LEU A O 1
ATOM 1009 N N . LYS A 1 131 ? -4.456 11.455 -0.891 1.00 89.31 131 LYS A N 1
ATOM 1010 C CA . LYS A 1 131 ? -5.810 11.070 -0.496 1.00 89.31 131 LYS A CA 1
ATOM 1011 C C . LYS A 1 131 ? -5.768 10.577 0.945 1.00 89.31 131 LYS A C 1
ATOM 1013 O O . LYS A 1 131 ? -4.749 10.102 1.440 1.00 89.31 131 LYS A O 1
ATOM 1018 N N . THR A 1 132 ? -6.880 10.733 1.641 1.00 87.31 132 THR A N 1
ATOM 1019 C CA . THR A 1 132 ? -7.077 10.099 2.944 1.00 87.31 132 THR A CA 1
ATOM 1020 C C . THR A 1 132 ? -7.980 8.904 2.701 1.00 87.31 132 THR A C 1
ATOM 1022 O O . THR A 1 132 ? -9.049 9.058 2.110 1.00 87.31 132 THR A O 1
ATOM 1025 N N . ASP A 1 133 ? -7.530 7.718 3.095 1.00 78.56 133 ASP A N 1
ATOM 1026 C CA . ASP A 1 133 ? -8.349 6.516 3.070 1.00 78.56 133 ASP A CA 1
ATOM 1027 C C . ASP A 1 133 ? -9.569 6.746 3.965 1.00 78.56 133 ASP A C 1
ATOM 1029 O O . ASP A 1 133 ? -9.452 7.030 5.159 1.00 78.56 133 ASP A O 1
ATOM 1033 N N . LYS A 1 134 ? -10.751 6.659 3.352 1.00 78.19 134 LYS A N 1
ATOM 1034 C CA . LYS A 1 134 ? -12.034 6.935 4.000 1.00 78.19 134 LYS A CA 1
ATOM 1035 C C . LYS A 1 134 ? -12.344 5.938 5.111 1.00 78.19 134 LYS A C 1
ATOM 1037 O O . LYS A 1 134 ? -13.037 6.296 6.055 1.00 78.19 134 LYS A O 1
ATOM 1042 N N . SER A 1 135 ? -11.848 4.707 4.995 1.00 74.50 135 SER A N 1
ATOM 1043 C CA . SER A 1 135 ? -12.135 3.637 5.950 1.00 74.50 135 SER A CA 1
ATOM 1044 C C . SER A 1 135 ? -11.304 3.770 7.226 1.00 74.50 135 SER A C 1
ATOM 1046 O O . SER A 1 135 ? -11.816 3.597 8.329 1.00 74.50 135 SER A O 1
ATOM 1048 N N . THR A 1 136 ? -10.028 4.135 7.089 1.00 75.75 136 THR A N 1
ATOM 1049 C CA . THR A 1 136 ? -9.091 4.231 8.216 1.00 75.75 136 THR A CA 1
ATOM 1050 C C . THR A 1 136 ? -8.884 5.663 8.713 1.00 75.75 136 THR A C 1
ATOM 1052 O O . THR A 1 136 ? -8.294 5.870 9.778 1.00 75.75 136 THR A O 1
ATOM 1055 N N . GLY A 1 137 ? -9.323 6.668 7.946 1.00 81.06 137 GLY A N 1
ATOM 1056 C CA . GLY A 1 137 ? -9.006 8.080 8.175 1.00 81.06 137 GLY A CA 1
ATOM 1057 C C . GLY A 1 137 ? -7.512 8.386 8.029 1.00 81.06 137 GLY A C 1
ATOM 1058 O O . GLY A 1 137 ? -7.038 9.435 8.471 1.00 81.06 137 GLY A O 1
ATOM 1059 N N . GLN A 1 138 ? -6.737 7.457 7.467 1.00 82.81 138 GLN A N 1
ATOM 1060 C CA . GLN A 1 138 ? -5.298 7.580 7.356 1.00 82.81 138 GLN A CA 1
ATOM 1061 C C . GLN A 1 138 ? -4.893 8.137 5.993 1.00 82.81 138 GLN A C 1
ATOM 1063 O O . GLN A 1 138 ? -5.476 7.813 4.967 1.00 82.81 138 GLN A O 1
ATOM 1068 N N . ILE A 1 139 ? -3.841 8.954 5.969 1.00 87.19 139 ILE A N 1
ATOM 1069 C CA . ILE A 1 139 ? -3.249 9.426 4.711 1.00 87.19 139 ILE A CA 1
ATOM 1070 C C . ILE A 1 139 ? -2.754 8.210 3.911 1.00 87.19 139 ILE A C 1
ATOM 1072 O O . ILE A 1 139 ? -2.047 7.365 4.479 1.00 87.19 139 ILE A O 1
ATOM 1076 N N . GLU A 1 140 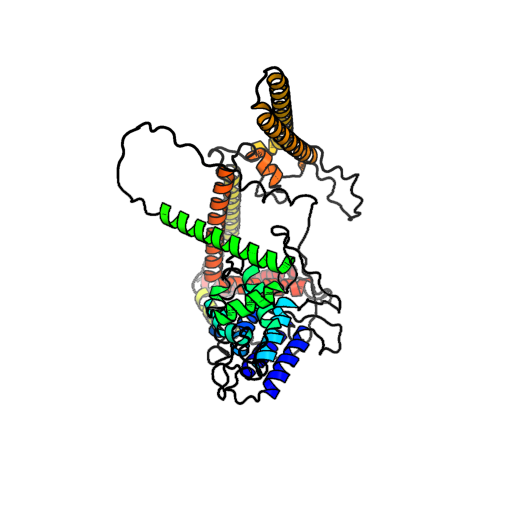? -3.144 8.143 2.637 1.00 90.62 140 GLU A N 1
ATOM 1077 C CA . GLU A 1 140 ? -2.720 7.145 1.654 1.00 90.62 140 GLU A CA 1
ATOM 1078 C C . GLU A 1 140 ? -1.196 7.195 1.508 1.00 90.62 140 GLU A C 1
ATOM 1080 O O . GLU A 1 140 ? -0.574 8.264 1.488 1.00 90.62 140 GLU A O 1
ATOM 1085 N N . LEU A 1 141 ? -0.578 6.019 1.466 1.00 93.62 141 LEU A N 1
ATOM 1086 C CA . LEU A 1 141 ? 0.858 5.910 1.266 1.00 93.62 141 LEU A CA 1
ATOM 1087 C C . LEU A 1 141 ? 1.191 6.252 -0.186 1.00 93.62 141 LEU A C 1
ATOM 1089 O O . LEU A 1 141 ? 0.512 5.801 -1.102 1.00 93.62 141 LEU A O 1
ATOM 1093 N N . ASN A 1 142 ? 2.272 7.000 -0.410 1.00 94.56 142 ASN A N 1
ATOM 1094 C CA . ASN A 1 142 ? 2.811 7.112 -1.764 1.00 94.56 142 ASN A CA 1
ATOM 1095 C C . ASN A 1 142 ? 3.305 5.732 -2.247 1.00 94.56 142 ASN A C 1
ATOM 1097 O O . ASN A 1 142 ? 3.614 4.863 -1.425 1.00 94.56 142 ASN A O 1
ATOM 1101 N N . GLY A 1 143 ? 3.437 5.544 -3.563 1.00 95.00 143 GLY A N 1
ATOM 1102 C CA . GLY A 1 143 ? 3.809 4.245 -4.136 1.00 95.00 143 GLY A CA 1
ATOM 1103 C C . GLY A 1 143 ? 5.097 3.649 -3.549 1.00 95.00 143 GLY A C 1
ATOM 1104 O O . GLY A 1 143 ? 5.155 2.456 -3.264 1.00 95.00 143 GLY A O 1
ATOM 1105 N N . PHE A 1 144 ? 6.125 4.465 -3.272 1.00 97.44 144 PHE A N 1
ATOM 1106 C CA . PHE A 1 144 ? 7.366 3.978 -2.652 1.00 97.44 144 PHE A CA 1
ATOM 1107 C C . PHE A 1 144 ? 7.149 3.502 -1.213 1.00 97.44 144 PHE A C 1
ATOM 1109 O O . PHE A 1 144 ? 7.741 2.507 -0.793 1.00 97.44 144 PHE A O 1
ATOM 1116 N N . ALA A 1 145 ? 6.337 4.229 -0.446 1.00 97.38 145 ALA A N 1
ATOM 1117 C CA . ALA A 1 145 ? 6.001 3.882 0.926 1.00 97.38 145 ALA A CA 1
ATOM 1118 C C . ALA A 1 145 ? 5.162 2.603 0.987 1.00 97.38 145 ALA A C 1
ATOM 1120 O O . ALA A 1 145 ? 5.449 1.742 1.817 1.00 97.38 145 ALA A O 1
ATOM 1121 N N . HIS A 1 146 ? 4.189 2.455 0.083 1.00 96.62 146 HIS A N 1
ATOM 1122 C CA . HIS A 1 146 ? 3.385 1.241 -0.056 1.00 96.62 146 HIS A CA 1
ATOM 1123 C C . HIS A 1 146 ? 4.262 0.036 -0.426 1.00 96.62 146 HIS A C 1
ATOM 1125 O O . HIS A 1 146 ? 4.291 -0.940 0.322 1.00 96.62 146 HIS A O 1
ATOM 1131 N N . ALA A 1 147 ? 5.108 0.153 -1.457 1.00 97.38 147 ALA A N 1
ATOM 1132 C CA . ALA A 1 147 ? 6.036 -0.908 -1.857 1.00 97.38 147 ALA A CA 1
ATOM 1133 C C . ALA A 1 147 ? 7.010 -1.316 -0.734 1.00 97.38 147 ALA A C 1
ATOM 1135 O O . ALA A 1 147 ? 7.333 -2.495 -0.580 1.00 97.38 147 ALA A O 1
ATOM 1136 N N . LEU A 1 148 ? 7.475 -0.356 0.078 1.00 98.19 148 LEU A N 1
ATOM 1137 C CA . LEU A 1 148 ? 8.283 -0.660 1.259 1.00 98.19 148 LEU A CA 1
ATOM 1138 C C . LEU A 1 148 ? 7.466 -1.405 2.327 1.00 98.19 148 LEU A C 1
ATOM 1140 O O . LEU A 1 148 ? 7.983 -2.346 2.921 1.00 98.19 148 LEU A O 1
ATOM 1144 N N . CYS A 1 149 ? 6.225 -0.988 2.582 1.00 97.81 149 CYS A N 1
ATOM 1145 C CA . CYS A 1 149 ? 5.359 -1.575 3.609 1.00 97.81 149 CYS A CA 1
ATOM 1146 C C . CYS A 1 149 ? 4.851 -2.981 3.267 1.00 97.81 149 CYS A C 1
ATOM 1148 O O . CYS A 1 149 ? 4.423 -3.663 4.188 1.00 97.81 149 CYS A O 1
ATOM 1150 N N . CYS A 1 150 ? 4.943 -3.410 2.004 1.00 97.12 150 CYS A N 1
ATOM 1151 C CA . CYS A 1 150 ? 4.639 -4.777 1.556 1.00 97.12 150 CYS A CA 1
ATOM 1152 C C . CYS A 1 150 ? 5.845 -5.737 1.637 1.00 97.12 150 CYS A C 1
ATOM 1154 O O . CYS A 1 150 ? 5.727 -6.921 1.319 1.00 97.12 150 CYS A O 1
ATOM 1156 N N . CYS A 1 151 ? 7.043 -5.243 1.976 1.00 97.56 151 CYS A N 1
ATOM 1157 C CA . CYS A 1 151 ? 8.230 -6.091 2.110 1.00 97.56 151 CYS A CA 1
ATOM 1158 C C . CYS A 1 151 ? 8.157 -6.932 3.391 1.00 97.56 151 CYS A C 1
ATOM 1160 O O . CYS A 1 151 ? 7.701 -6.460 4.421 1.00 97.56 151 CYS A O 1
ATOM 1162 N N . THR A 1 152 ? 8.693 -8.152 3.379 1.00 96.88 152 THR A N 1
ATOM 1163 C CA . THR A 1 152 ? 8.627 -9.035 4.554 1.00 96.88 152 THR A CA 1
ATOM 1164 C C . THR A 1 152 ? 9.598 -8.630 5.667 1.00 96.88 152 THR A C 1
ATOM 1166 O O . THR A 1 152 ? 10.639 -8.002 5.439 1.00 96.88 152 THR A O 1
ATOM 1169 N N . ALA A 1 153 ? 9.330 -9.098 6.892 1.00 95.38 153 ALA A N 1
ATOM 1170 C CA . ALA A 1 153 ? 10.225 -8.915 8.038 1.00 95.38 153 ALA A CA 1
ATOM 1171 C C . ALA A 1 153 ? 11.674 -9.373 7.762 1.00 95.38 153 ALA A C 1
ATOM 1173 O O . ALA A 1 153 ? 12.629 -8.711 8.174 1.00 95.38 153 ALA A O 1
ATOM 1174 N N . GLU A 1 154 ? 11.852 -10.475 7.026 1.00 96.44 154 GLU A N 1
ATOM 1175 C CA . GLU A 1 154 ? 13.175 -10.970 6.628 1.00 96.44 154 GLU A CA 1
ATOM 1176 C C . GLU A 1 154 ? 13.879 -9.996 5.672 1.00 96.44 154 GLU A C 1
ATOM 1178 O O . GLU A 1 154 ? 15.081 -9.738 5.797 1.00 96.44 154 GLU A O 1
ATOM 1183 N N . GLN A 1 155 ? 13.130 -9.401 4.740 1.00 97.38 155 GLN A N 1
ATOM 1184 C CA . GLN A 1 155 ? 13.675 -8.446 3.782 1.00 97.38 155 GLN A CA 1
ATOM 1185 C C . GLN A 1 155 ? 14.165 -7.161 4.461 1.00 97.38 155 GLN A C 1
ATOM 1187 O O . GLN A 1 155 ? 15.215 -6.637 4.078 1.00 97.38 155 GLN A O 1
ATOM 1192 N N . PHE A 1 156 ? 13.502 -6.696 5.525 1.00 97.94 156 PHE A N 1
ATOM 1193 C CA . PHE A 1 156 ? 13.987 -5.554 6.313 1.00 97.94 156 PHE A CA 1
ATOM 1194 C C . PHE A 1 156 ? 15.314 -5.821 7.025 1.00 97.94 156 PHE A C 1
ATOM 1196 O O . PHE A 1 156 ? 16.081 -4.880 7.258 1.00 97.94 156 PHE A O 1
ATOM 1203 N N . GLY A 1 157 ? 15.656 -7.090 7.275 1.00 96.81 157 GLY A N 1
ATOM 1204 C CA . GLY A 1 157 ? 16.979 -7.487 7.758 1.00 96.81 157 GLY A CA 1
ATOM 1205 C C . GLY A 1 157 ? 18.120 -6.985 6.863 1.00 96.81 157 GLY A C 1
ATOM 1206 O O . GLY A 1 157 ? 19.208 -6.687 7.354 1.00 96.81 157 GLY A O 1
ATOM 1207 N N . MET A 1 158 ? 17.867 -6.773 5.565 1.00 97.12 158 MET A N 1
ATOM 1208 C CA . MET A 1 158 ? 18.862 -6.241 4.624 1.00 97.12 158 MET A CA 1
ATOM 1209 C C . MET A 1 158 ? 19.303 -4.807 4.930 1.00 97.12 158 MET A C 1
ATOM 1211 O O . MET A 1 158 ? 20.406 -4.424 4.539 1.00 97.12 158 MET A O 1
ATOM 1215 N N . MET A 1 159 ? 18.476 -4.022 5.628 1.00 97.31 159 MET A N 1
ATOM 1216 C CA . MET A 1 159 ? 18.801 -2.644 6.000 1.00 97.31 159 MET A CA 1
ATOM 1217 C C . MET A 1 159 ? 19.753 -2.549 7.194 1.00 97.31 159 MET A C 1
ATOM 1219 O O . MET A 1 159 ? 20.293 -1.473 7.438 1.00 97.31 159 MET A O 1
ATOM 1223 N N . ASN A 1 160 ? 19.959 -3.636 7.952 1.00 96.00 160 ASN A N 1
ATOM 1224 C CA . ASN A 1 160 ? 20.750 -3.629 9.186 1.00 96.00 160 ASN A CA 1
ATOM 1225 C C . ASN A 1 160 ? 20.403 -2.438 10.106 1.00 96.00 160 ASN A C 1
ATOM 1227 O O . ASN A 1 160 ? 21.289 -1.770 10.650 1.00 96.00 160 ASN A O 1
ATOM 1231 N N . LEU A 1 161 ? 19.101 -2.176 10.291 1.00 96.81 161 LEU A N 1
ATOM 1232 C CA . LEU A 1 161 ? 18.567 -1.076 11.107 1.00 96.81 161 LEU A CA 1
ATOM 1233 C C . LEU A 1 161 ? 19.223 -0.948 12.498 1.00 96.81 161 LEU A C 1
ATOM 1235 O O . LEU A 1 161 ? 19.506 0.187 12.897 1.00 96.81 161 LEU A O 1
ATOM 1239 N N . PRO A 1 162 ? 19.578 -2.040 13.215 1.00 95.81 162 PRO A N 1
ATOM 1240 C CA . PRO A 1 162 ? 20.310 -1.930 14.478 1.00 95.81 162 PRO A CA 1
ATOM 1241 C C . PRO A 1 162 ? 21.609 -1.111 14.402 1.00 95.81 162 PRO A C 1
ATOM 1243 O O . PRO A 1 162 ? 21.917 -0.353 15.324 1.00 95.81 162 PRO A O 1
ATOM 1246 N N . LEU A 1 163 ? 22.350 -1.191 13.291 1.00 94.06 163 LEU A N 1
ATOM 1247 C CA . LEU A 1 163 ? 23.594 -0.437 13.087 1.00 94.06 163 LEU A CA 1
ATOM 1248 C C . LEU A 1 163 ? 23.351 1.050 12.781 1.00 94.06 163 LEU A C 1
ATOM 1250 O O . LEU A 1 163 ? 24.244 1.873 12.976 1.00 94.06 163 LEU A O 1
ATOM 1254 N N . HIS A 1 164 ? 22.155 1.414 12.307 1.00 94.88 164 HIS A N 1
ATOM 1255 C CA . HIS A 1 164 ? 21.767 2.817 12.145 1.00 94.88 164 HIS A CA 1
ATOM 1256 C C . HIS A 1 164 ? 21.342 3.452 13.471 1.00 94.88 164 HIS A C 1
ATOM 1258 O O . HIS A 1 164 ? 21.641 4.624 13.699 1.00 94.88 164 HIS A O 1
ATOM 1264 N N . VAL A 1 165 ? 20.629 2.694 14.309 1.00 94.31 165 VAL A N 1
ATOM 1265 C CA . VAL A 1 165 ? 19.981 3.200 15.529 1.00 94.31 165 VAL A CA 1
ATOM 1266 C C . VAL A 1 165 ? 20.916 3.201 16.740 1.00 94.31 165 VAL A C 1
ATOM 1268 O O . VAL A 1 165 ? 20.802 4.076 17.603 1.00 94.31 165 VAL A O 1
ATOM 1271 N N . SER A 1 166 ? 21.835 2.237 16.819 1.00 88.25 166 SER A N 1
ATOM 1272 C CA . SER A 1 166 ? 22.762 2.115 17.945 1.00 88.25 166 SER A CA 1
ATOM 1273 C C . SER A 1 166 ? 23.668 3.350 18.076 1.00 88.25 166 SER A C 1
ATOM 1275 O O . SER A 1 166 ? 24.347 3.771 17.140 1.00 88.25 166 SER A O 1
ATOM 1277 N N . ASP A 1 167 ? 23.733 3.922 19.283 1.00 70.44 167 ASP A N 1
ATOM 1278 C CA . ASP A 1 167 ? 24.581 5.083 19.622 1.00 70.44 167 ASP A CA 1
ATOM 1279 C C . ASP A 1 167 ? 26.075 4.717 19.759 1.00 70.44 167 ASP A C 1
ATOM 1281 O O . ASP A 1 167 ? 26.845 5.415 20.422 1.00 70.44 167 ASP A O 1
ATOM 1285 N N . ALA A 1 168 ? 26.508 3.617 19.135 1.00 59.94 168 ALA A N 1
ATOM 1286 C CA . ALA A 1 168 ? 27.775 2.946 19.416 1.00 59.94 168 ALA A CA 1
ATOM 1287 C C . ALA A 1 168 ? 29.031 3.793 19.127 1.00 59.94 168 ALA A C 1
ATOM 1289 O O . ALA A 1 168 ? 30.123 3.422 19.545 1.00 59.94 168 ALA A O 1
ATOM 1290 N N . SER A 1 169 ? 28.927 4.960 18.478 1.00 54.53 169 SER A N 1
ATOM 1291 C CA . SER A 1 169 ? 29.954 5.996 18.651 1.00 54.53 169 SER A CA 1
ATOM 1292 C C . SER A 1 169 ? 29.449 7.397 18.305 1.00 54.53 169 SER A C 1
ATOM 1294 O O . SER A 1 169 ? 28.876 7.623 17.242 1.00 54.53 169 SER A O 1
ATOM 1296 N N . LYS A 1 170 ? 29.783 8.386 19.146 1.00 57.59 170 LYS A N 1
ATOM 1297 C CA . LYS A 1 170 ? 29.675 9.826 18.822 1.00 57.59 170 LYS A CA 1
ATOM 1298 C C . LYS A 1 170 ? 30.498 10.230 17.579 1.00 57.59 170 LYS A C 1
ATOM 1300 O O . LYS A 1 170 ? 30.352 11.335 17.075 1.00 57.59 170 LYS A O 1
ATOM 1305 N N . GLU A 1 171 ? 31.323 9.317 17.066 1.00 58.47 171 GLU A N 1
ATOM 1306 C CA . GLU A 1 171 ? 32.164 9.456 15.874 1.00 58.47 171 GLU A CA 1
ATOM 1307 C C . GLU A 1 171 ? 31.675 8.602 14.682 1.00 58.47 171 GLU A C 1
ATOM 1309 O O . GLU A 1 171 ? 32.417 8.414 13.712 1.00 58.47 171 GLU A O 1
ATOM 1314 N N . SER A 1 172 ? 30.453 8.039 14.728 1.00 56.31 172 SER A N 1
ATOM 1315 C CA . SER A 1 172 ? 30.041 6.996 13.779 1.00 56.31 172 SER A CA 1
ATOM 1316 C C . SER A 1 172 ? 29.903 7.521 12.340 1.00 56.31 172 SER A C 1
ATOM 1318 O O . SER A 1 172 ? 28.941 8.161 11.896 1.00 56.31 172 SER A O 1
ATOM 1320 N N . ARG A 1 173 ? 30.938 7.223 11.556 1.00 61.88 173 ARG A N 1
ATOM 1321 C CA . ARG A 1 173 ? 30.874 7.170 10.100 1.00 61.88 173 ARG A CA 1
ATOM 1322 C C . ARG A 1 173 ? 29.918 6.037 9.718 1.00 61.88 173 ARG A C 1
ATOM 1324 O O . ARG A 1 173 ? 30.297 4.878 9.825 1.00 61.88 173 ARG A O 1
ATOM 1331 N N . GLY A 1 174 ? 28.721 6.368 9.234 1.00 62.81 174 GLY A N 1
ATOM 1332 C CA . GLY A 1 174 ? 27.916 5.445 8.420 1.00 62.81 174 GLY A CA 1
ATOM 1333 C C . GLY A 1 174 ? 26.444 5.307 8.802 1.00 62.81 174 GLY A C 1
ATOM 1334 O O . GLY A 1 174 ? 25.634 5.110 7.903 1.00 62.81 174 GLY A O 1
ATOM 1335 N N . GLY A 1 175 ? 26.083 5.476 10.077 1.00 79.56 175 GLY A N 1
ATOM 1336 C CA . GLY A 1 175 ? 24.687 5.381 10.522 1.00 79.56 175 GLY A CA 1
ATOM 1337 C C . GLY A 1 175 ? 23.863 6.623 10.170 1.00 79.56 175 GLY A C 1
ATOM 1338 O O . GLY A 1 175 ? 24.398 7.734 10.091 1.00 79.56 175 GLY A O 1
ATOM 1339 N N . ALA A 1 176 ? 22.561 6.439 9.975 1.00 93.19 176 ALA A N 1
ATOM 1340 C CA . ALA A 1 176 ? 21.577 7.500 9.744 1.00 93.19 176 ALA A CA 1
ATOM 1341 C C . ALA A 1 176 ? 20.438 7.325 10.753 1.00 93.19 176 ALA A C 1
ATOM 1343 O O . ALA A 1 176 ? 19.365 6.858 10.394 1.00 93.19 176 ALA A O 1
ATOM 1344 N N . LYS A 1 177 ? 20.730 7.601 12.032 1.00 94.50 177 LYS A N 1
ATOM 1345 C CA . LYS A 1 177 ? 19.835 7.290 13.157 1.00 94.50 177 LYS A CA 1
ATOM 1346 C C . LYS A 1 177 ? 18.453 7.911 12.986 1.00 94.50 177 LYS A C 1
ATOM 1348 O O . LYS A 1 177 ? 17.468 7.196 13.060 1.00 94.50 177 LYS A O 1
ATOM 1353 N N . GLU A 1 178 ? 18.402 9.216 12.726 1.00 95.62 178 GLU A N 1
ATOM 1354 C CA . GLU A 1 178 ? 17.146 9.954 12.556 1.00 95.62 178 GLU A CA 1
ATOM 1355 C C . GLU A 1 178 ? 16.303 9.367 11.417 1.00 95.62 178 GLU A C 1
ATOM 1357 O O . GLU A 1 178 ? 15.161 8.972 11.634 1.00 95.62 178 GLU A O 1
ATOM 1362 N N . ASP A 1 179 ? 16.907 9.229 10.233 1.00 97.38 179 ASP A N 1
ATOM 1363 C CA . ASP A 1 179 ? 16.235 8.714 9.039 1.00 97.38 179 ASP A CA 1
ATOM 1364 C C . ASP A 1 179 ? 15.740 7.271 9.249 1.00 97.38 179 ASP A C 1
ATOM 1366 O O . ASP A 1 179 ? 14.594 6.954 8.943 1.00 97.38 179 ASP A O 1
ATOM 1370 N N . ALA A 1 180 ? 16.572 6.405 9.838 1.00 97.62 180 ALA A N 1
ATOM 1371 C CA . ALA A 1 180 ? 16.218 5.015 10.112 1.00 97.62 180 ALA A CA 1
ATOM 1372 C C . ALA A 1 180 ? 15.097 4.891 11.151 1.00 97.62 180 ALA A C 1
ATOM 1374 O O . ALA A 1 180 ? 14.199 4.072 10.980 1.00 97.62 180 ALA A O 1
ATOM 1375 N N . CYS A 1 181 ? 15.115 5.704 12.210 1.00 98.12 181 CYS A N 1
ATOM 1376 C CA . CYS A 1 181 ? 14.042 5.719 13.199 1.00 98.12 181 CYS A CA 1
ATOM 1377 C C . CYS A 1 181 ? 12.700 6.132 12.579 1.00 98.12 181 CYS A C 1
ATOM 1379 O O . CYS A 1 181 ? 11.675 5.538 12.902 1.00 98.12 181 CYS A O 1
ATOM 1381 N N . GLN A 1 182 ? 12.692 7.105 11.665 1.00 98.06 182 GLN A N 1
ATOM 1382 C CA . GLN A 1 182 ? 11.469 7.516 10.969 1.00 98.06 182 GLN A CA 1
ATOM 1383 C C . GLN A 1 182 ? 10.942 6.412 10.040 1.00 98.06 182 GLN A C 1
ATOM 1385 O O . GLN A 1 182 ? 9.743 6.141 10.041 1.00 98.06 182 GLN A O 1
ATOM 1390 N N . VAL A 1 183 ? 11.831 5.703 9.334 1.00 98.44 183 VAL A N 1
ATOM 1391 C CA . VAL A 1 183 ? 11.457 4.514 8.546 1.00 98.44 183 VAL A CA 1
ATOM 1392 C C . VAL A 1 183 ? 10.898 3.401 9.442 1.00 98.44 183 VAL A C 1
ATOM 1394 O O . VAL A 1 183 ? 9.891 2.794 9.097 1.00 98.44 183 VAL A O 1
ATOM 1397 N N . ILE A 1 184 ? 11.481 3.161 10.622 1.00 98.56 184 ILE A N 1
ATOM 1398 C CA . ILE A 1 184 ? 10.954 2.181 11.590 1.00 98.56 184 ILE A CA 1
ATOM 1399 C C . ILE A 1 184 ? 9.542 2.556 12.045 1.00 98.56 184 ILE A C 1
ATOM 1401 O O . ILE A 1 184 ? 8.685 1.682 12.124 1.00 98.56 184 ILE A O 1
ATOM 1405 N N . VAL A 1 185 ? 9.277 3.838 12.321 1.00 98.38 185 VAL A N 1
ATOM 1406 C CA . VAL A 1 185 ? 7.926 4.300 12.674 1.00 98.38 185 VAL A CA 1
ATOM 1407 C C . VAL A 1 185 ? 6.939 3.993 11.550 1.00 98.38 185 VAL A C 1
ATOM 1409 O O . VAL A 1 185 ? 5.869 3.458 11.833 1.00 98.38 185 VAL A O 1
ATOM 1412 N N . LEU A 1 186 ? 7.293 4.282 10.293 1.00 97.88 186 LEU A N 1
ATOM 1413 C CA . LEU A 1 186 ? 6.450 3.954 9.140 1.00 97.88 186 LEU A CA 1
ATOM 1414 C C . LEU A 1 186 ? 6.148 2.449 9.089 1.00 97.88 186 LEU A C 1
ATOM 1416 O O . LEU A 1 186 ? 4.983 2.068 9.070 1.00 97.88 186 LEU A O 1
ATOM 1420 N N . LEU A 1 187 ? 7.178 1.602 9.162 1.00 98.12 187 LEU A N 1
ATOM 1421 C CA . LEU A 1 187 ? 7.026 0.145 9.099 1.00 98.12 187 LEU A CA 1
ATOM 1422 C C . LEU A 1 187 ? 6.174 -0.413 10.246 1.00 98.12 187 LEU A C 1
ATOM 1424 O O . LEU A 1 187 ? 5.294 -1.230 10.026 1.00 98.12 187 LEU A O 1
ATOM 1428 N N . VAL A 1 188 ? 6.386 0.034 11.482 1.00 97.94 188 VAL A N 1
ATOM 1429 C CA . VAL A 1 188 ? 5.589 -0.457 12.619 1.00 97.94 188 VAL A CA 1
ATOM 1430 C C . VAL A 1 188 ? 4.127 -0.031 12.502 1.00 97.94 188 VAL A C 1
ATOM 1432 O O . VAL A 1 188 ? 3.248 -0.776 12.918 1.00 97.94 188 VAL A O 1
ATOM 1435 N N . THR A 1 189 ? 3.855 1.153 11.949 1.00 96.62 189 THR A N 1
ATOM 1436 C CA . THR A 1 189 ? 2.500 1.726 11.943 1.00 96.62 189 THR A CA 1
ATOM 1437 C C . THR A 1 189 ? 1.682 1.416 10.699 1.00 96.62 189 THR A C 1
ATOM 1439 O O . THR A 1 189 ? 0.462 1.523 10.770 1.00 96.62 189 THR A O 1
ATOM 1442 N N . ARG A 1 190 ? 2.322 1.082 9.573 1.00 96.38 190 ARG A N 1
ATOM 1443 C CA . ARG A 1 190 ? 1.666 0.989 8.258 1.00 96.38 190 ARG A CA 1
ATOM 1444 C C . ARG A 1 190 ? 2.016 -0.268 7.457 1.00 96.38 190 ARG A C 1
ATOM 1446 O O . ARG A 1 190 ? 1.688 -0.328 6.279 1.00 96.38 190 ARG A O 1
ATOM 1453 N N . HIS A 1 191 ? 2.699 -1.244 8.054 1.00 97.44 191 HIS A N 1
ATOM 1454 C CA . HIS A 1 191 ? 3.034 -2.483 7.352 1.00 97.44 191 HIS A CA 1
ATOM 1455 C C . HIS A 1 191 ? 1.790 -3.308 7.008 1.00 97.44 191 HIS A C 1
ATOM 1457 O O . HIS A 1 191 ? 0.879 -3.475 7.825 1.00 97.44 191 HIS A O 1
ATOM 1463 N N . VAL A 1 192 ? 1.801 -3.846 5.795 1.00 95.88 192 VAL A N 1
ATOM 1464 C CA . VAL A 1 192 ? 0.765 -4.702 5.218 1.00 95.88 192 VAL A CA 1
ATOM 1465 C C . VAL A 1 192 ? 1.403 -6.019 4.779 1.00 95.88 192 VAL A C 1
ATOM 1467 O O . VAL A 1 192 ? 2.621 -6.106 4.627 1.00 95.88 192 VAL A O 1
ATOM 1470 N N . ALA A 1 193 ? 0.601 -7.063 4.621 1.00 95.50 193 ALA A N 1
ATOM 1471 C CA . ALA A 1 193 ? 1.072 -8.347 4.127 1.00 95.50 193 ALA A CA 1
ATOM 1472 C C . ALA A 1 193 ? 1.534 -8.246 2.657 1.00 95.50 193 ALA A C 1
ATOM 1474 O O . ALA A 1 193 ? 1.378 -7.219 1.996 1.00 95.50 193 ALA A O 1
ATOM 1475 N N . GLU A 1 194 ? 2.096 -9.335 2.117 1.00 91.94 194 GLU A N 1
ATOM 1476 C CA . GLU A 1 194 ? 2.567 -9.388 0.719 1.00 91.94 194 GLU A CA 1
ATOM 1477 C C . GLU A 1 194 ? 1.458 -9.172 -0.328 1.00 91.94 194 GLU A C 1
ATOM 1479 O O . GLU A 1 194 ? 1.769 -8.926 -1.493 1.00 91.94 194 GLU A O 1
ATOM 1484 N N . ASP A 1 195 ? 0.186 -9.287 0.065 1.00 92.06 195 ASP A N 1
ATOM 1485 C CA . ASP A 1 195 ? -0.966 -8.971 -0.787 1.00 92.06 195 ASP A CA 1
ATOM 1486 C C . ASP A 1 195 ? -1.156 -7.460 -1.003 1.00 92.06 195 ASP A C 1
ATOM 1488 O O . ASP A 1 195 ? -1.881 -7.061 -1.907 1.00 92.06 195 ASP A O 1
ATOM 1492 N N . GLY A 1 196 ? -0.477 -6.626 -0.209 1.00 91.50 196 GLY A N 1
ATOM 1493 C CA . GLY A 1 196 ? -0.546 -5.170 -0.274 1.00 91.50 196 GLY A CA 1
ATOM 1494 C C . GLY A 1 196 ? -1.802 -4.557 0.345 1.00 91.50 196 GLY A C 1
ATOM 1495 O O . GLY A 1 196 ? -1.943 -3.332 0.309 1.00 91.50 196 GLY A O 1
ATOM 1496 N N . GLU A 1 197 ? -2.675 -5.375 0.935 1.00 90.50 197 GLU A N 1
ATOM 1497 C CA . GLU A 1 197 ? -3.991 -4.963 1.432 1.00 90.50 197 GLU A CA 1
ATOM 1498 C C . GLU A 1 197 ? -4.199 -5.339 2.901 1.00 90.50 197 GLU A C 1
ATOM 1500 O O . GLU A 1 197 ? -4.686 -4.524 3.686 1.00 90.50 197 GLU A O 1
ATOM 1505 N N . THR A 1 198 ? -3.809 -6.550 3.309 1.00 92.75 198 THR A N 1
ATOM 1506 C CA . THR A 1 198 ? -4.090 -7.050 4.657 1.00 92.75 198 THR A CA 1
ATOM 1507 C C . THR A 1 198 ? -3.163 -6.387 5.679 1.00 92.75 198 THR A C 1
ATOM 1509 O O . THR A 1 198 ? -1.946 -6.561 5.593 1.00 92.75 198 THR A O 1
ATOM 1512 N N . PRO A 1 199 ? -3.678 -5.687 6.710 1.00 92.12 199 PRO A N 1
ATOM 1513 C CA . PRO A 1 199 ? -2.834 -5.126 7.760 1.00 92.12 199 PRO A CA 1
ATOM 1514 C C . PRO A 1 199 ? -2.058 -6.221 8.504 1.00 92.12 199 PRO A C 1
ATOM 1516 O O . PRO A 1 199 ? -2.640 -7.136 9.095 1.00 92.12 199 PRO A O 1
ATOM 1519 N N . GLU A 1 200 ? -0.730 -6.111 8.520 1.00 94.88 200 GLU A N 1
ATOM 1520 C CA . GLU A 1 200 ? 0.151 -7.040 9.230 1.00 94.88 200 GLU A CA 1
ATOM 1521 C C . GLU A 1 200 ? 1.156 -6.251 10.081 1.00 94.88 200 GLU A C 1
ATOM 1523 O O . GLU A 1 200 ? 2.336 -6.179 9.752 1.00 94.88 200 GLU A O 1
ATOM 1528 N N . PRO A 1 201 ? 0.726 -5.614 11.181 1.00 94.31 201 PRO A N 1
ATOM 1529 C CA . PRO A 1 201 ? 1.595 -4.732 11.949 1.00 94.31 201 PRO A CA 1
ATOM 1530 C C . PRO A 1 201 ? 2.847 -5.460 12.466 1.00 94.31 201 PRO A C 1
ATOM 1532 O O . PRO A 1 201 ? 2.785 -6.532 13.082 1.00 94.31 201 PRO A O 1
ATOM 1535 N N . LEU A 1 202 ? 4.009 -4.844 12.244 1.00 96.75 202 LEU A N 1
ATOM 1536 C CA . LEU A 1 202 ? 5.299 -5.344 12.714 1.00 96.75 202 LEU A CA 1
ATOM 1537 C C . LEU A 1 202 ? 5.572 -4.906 14.147 1.00 96.75 202 LEU A C 1
ATOM 1539 O O . LEU A 1 202 ? 5.168 -3.829 14.577 1.00 96.75 202 LEU A O 1
ATOM 1543 N N . SER A 1 203 ? 6.324 -5.720 14.893 1.00 97.31 203 SER A N 1
ATOM 1544 C CA . SER A 1 203 ? 6.835 -5.269 16.192 1.00 97.31 203 SER A CA 1
ATOM 1545 C C . SER A 1 203 ? 8.243 -4.721 16.066 1.00 97.31 203 SER A C 1
ATOM 1547 O O . SER A 1 203 ? 9.022 -5.106 15.190 1.00 97.31 203 SER A O 1
ATOM 1549 N N . VAL A 1 204 ? 8.585 -3.835 16.997 1.00 97.69 204 VAL A N 1
ATOM 1550 C CA . VAL A 1 204 ? 9.910 -3.218 17.066 1.00 97.69 204 VAL A CA 1
ATOM 1551 C C . VAL A 1 204 ? 10.994 -4.289 17.223 1.00 97.69 204 VAL A C 1
ATOM 1553 O O . VAL A 1 204 ? 12.070 -4.142 16.660 1.00 97.69 204 VAL A O 1
ATOM 1556 N N . GLU A 1 205 ? 10.718 -5.404 17.904 1.00 97.56 205 GLU A N 1
ATOM 1557 C CA . GLU A 1 205 ? 11.658 -6.520 18.078 1.00 97.56 205 GLU A CA 1
ATOM 1558 C C . GLU A 1 205 ? 11.978 -7.248 16.771 1.00 97.56 205 GLU A C 1
ATOM 1560 O O . GLU A 1 205 ? 13.098 -7.732 16.620 1.00 97.56 205 GLU A O 1
ATOM 1565 N N . GLN A 1 206 ? 11.029 -7.316 15.830 1.00 97.12 206 GLN A N 1
ATOM 1566 C CA . GLN A 1 206 ? 11.266 -7.926 14.518 1.00 97.12 206 GLN A CA 1
ATOM 1567 C C . GLN A 1 206 ? 12.216 -7.069 13.676 1.00 97.12 206 GLN A C 1
ATOM 1569 O O . GLN A 1 206 ? 13.091 -7.604 13.003 1.00 97.12 206 GLN A O 1
ATOM 1574 N N . LEU A 1 207 ? 12.076 -5.742 13.745 1.00 97.75 207 LEU A N 1
ATOM 1575 C CA . LEU A 1 207 ? 12.929 -4.799 13.011 1.00 97.75 207 LEU A CA 1
ATOM 1576 C C . LEU A 1 207 ? 14.276 -4.553 13.709 1.00 97.75 207 LEU A C 1
ATOM 1578 O O . LEU A 1 207 ? 15.300 -4.336 13.059 1.00 97.75 207 LEU A O 1
ATOM 1582 N N . LEU A 1 208 ? 14.277 -4.577 15.041 1.00 97.12 208 LEU A N 1
ATOM 1583 C CA . LEU A 1 208 ? 15.425 -4.336 15.906 1.00 97.12 208 LEU A CA 1
ATOM 1584 C C . LEU A 1 208 ? 15.601 -5.517 16.870 1.00 97.12 208 LEU A C 1
ATOM 1586 O O . LEU A 1 208 ? 15.215 -5.418 18.037 1.00 97.12 208 LEU A O 1
ATOM 1590 N N . PRO A 1 209 ? 16.213 -6.632 16.433 1.00 96.06 209 PRO A N 1
ATOM 1591 C CA . PRO A 1 209 ? 16.443 -7.795 17.293 1.00 96.06 209 PRO A CA 1
ATOM 1592 C C . PRO A 1 209 ? 17.466 -7.526 18.410 1.00 96.06 209 PRO A C 1
ATOM 1594 O O . PRO A 1 209 ? 17.393 -8.145 19.475 1.00 96.06 209 PRO A O 1
ATOM 1597 N N . ASP A 1 210 ? 18.369 -6.558 18.230 1.00 95.12 210 ASP A N 1
ATOM 1598 C CA . ASP A 1 210 ? 19.310 -6.128 19.268 1.00 95.12 210 ASP A CA 1
ATOM 1599 C C . ASP A 1 210 ? 18.648 -5.224 20.326 1.00 95.12 210 ASP A C 1
ATOM 1601 O O . ASP A 1 210 ? 18.011 -4.213 20.022 1.00 95.12 210 ASP A O 1
ATOM 1605 N N . SER A 1 211 ? 18.861 -5.560 21.600 1.00 95.75 211 SER A N 1
ATOM 1606 C CA . SER A 1 211 ? 18.320 -4.806 22.737 1.00 95.75 211 SER A CA 1
ATOM 1607 C C . SER A 1 211 ? 18.902 -3.396 22.867 1.00 95.75 211 SER A C 1
ATOM 1609 O O . SER A 1 211 ? 18.212 -2.495 23.350 1.00 95.75 211 SER A O 1
ATOM 1611 N N . THR A 1 212 ? 20.148 -3.181 22.433 1.00 94.06 212 THR A N 1
ATOM 1612 C CA . THR A 1 212 ? 20.795 -1.863 22.507 1.00 94.06 212 THR A CA 1
ATOM 1613 C C . THR A 1 212 ? 20.179 -0.915 21.487 1.00 94.06 212 THR A C 1
ATOM 1615 O O . THR A 1 212 ? 19.832 0.217 21.828 1.00 94.06 212 THR A O 1
ATOM 1618 N N . ALA A 1 213 ? 19.969 -1.391 20.259 1.00 94.62 213 ALA A N 1
ATOM 1619 C CA . ALA A 1 213 ? 19.249 -0.653 19.232 1.00 94.62 213 ALA A CA 1
ATOM 1620 C C . ALA A 1 213 ? 17.810 -0.316 19.655 1.00 94.62 213 ALA A C 1
ATOM 1622 O O . ALA A 1 213 ? 17.404 0.832 19.489 1.00 94.62 213 ALA A O 1
ATOM 1623 N N . ARG A 1 214 ? 17.069 -1.251 20.275 1.00 96.62 214 ARG A N 1
ATOM 1624 C CA . ARG A 1 214 ? 15.718 -0.966 20.805 1.00 96.62 214 ARG A CA 1
ATOM 1625 C C . ARG A 1 214 ? 15.719 0.174 21.819 1.00 96.62 214 ARG A C 1
ATOM 1627 O O . ARG A 1 214 ? 15.005 1.147 21.625 1.00 96.62 214 ARG A O 1
ATOM 1634 N N . LYS A 1 215 ? 16.613 0.141 22.815 1.00 95.88 215 LYS A N 1
ATOM 1635 C CA . LYS A 1 215 ? 16.766 1.250 23.778 1.00 95.88 215 LYS A CA 1
ATOM 1636 C C . LYS A 1 215 ? 17.095 2.578 23.088 1.00 95.88 215 LYS A C 1
ATOM 1638 O O . LYS A 1 215 ? 16.605 3.628 23.500 1.00 95.88 215 LYS A O 1
ATOM 1643 N N . GLY A 1 216 ? 17.928 2.537 22.046 1.00 94.69 216 GLY A N 1
ATOM 1644 C CA . GLY A 1 216 ? 18.262 3.705 21.230 1.00 94.69 216 GLY A CA 1
ATOM 1645 C C . GLY A 1 216 ? 17.059 4.274 20.473 1.00 94.69 216 GLY A C 1
ATOM 1646 O O . GLY A 1 216 ? 16.915 5.498 20.406 1.00 94.69 216 GLY A O 1
ATOM 1647 N N . PHE A 1 217 ? 16.194 3.401 19.948 1.00 96.88 217 PHE A N 1
ATOM 1648 C CA . PHE A 1 217 ? 14.931 3.764 19.308 1.00 96.88 217 PHE A CA 1
ATOM 1649 C C . PHE A 1 217 ? 13.925 4.313 20.320 1.00 96.88 217 PHE A C 1
ATOM 1651 O O . PHE A 1 217 ? 13.403 5.397 20.099 1.00 96.88 217 PHE A O 1
ATOM 1658 N N . ASP A 1 218 ? 13.724 3.653 21.461 1.00 97.25 218 ASP A N 1
ATOM 1659 C CA . ASP A 1 218 ? 12.790 4.092 22.506 1.00 97.25 218 ASP A CA 1
ATOM 1660 C C . ASP A 1 218 ? 13.171 5.470 23.060 1.00 97.25 218 ASP A C 1
ATOM 1662 O O . ASP A 1 218 ? 12.325 6.351 23.227 1.00 97.25 218 ASP A O 1
ATOM 1666 N N . PHE A 1 219 ? 14.468 5.699 23.288 1.00 96.31 219 PHE A N 1
ATOM 1667 C CA . PHE A 1 219 ? 14.977 7.005 23.699 1.00 96.31 219 PHE A CA 1
ATOM 1668 C C . PHE A 1 219 ? 14.742 8.083 22.635 1.00 96.31 219 PHE A C 1
ATOM 1670 O O . PHE A 1 219 ? 14.458 9.234 22.970 1.00 96.31 219 PHE A O 1
ATOM 1677 N N . TRP A 1 220 ? 14.874 7.733 21.353 1.00 96.94 220 TRP A N 1
ATOM 1678 C CA . TRP A 1 220 ? 14.561 8.639 20.252 1.00 96.94 220 TRP A CA 1
ATOM 1679 C C . TRP A 1 220 ? 13.053 8.914 20.162 1.00 96.94 220 TRP A C 1
ATOM 1681 O O . TRP A 1 220 ? 12.656 10.075 20.090 1.00 96.94 220 TRP A O 1
ATOM 1691 N N . LEU A 1 221 ? 12.218 7.877 20.255 1.00 97.81 221 LEU A N 1
ATOM 1692 C CA . LEU A 1 221 ? 10.760 7.952 20.186 1.00 97.81 221 LEU A CA 1
ATOM 1693 C C . LEU A 1 221 ? 10.192 8.793 21.336 1.00 97.81 221 LEU A C 1
ATOM 1695 O O . LEU A 1 221 ? 9.304 9.612 21.115 1.00 97.81 221 LEU A O 1
ATOM 1699 N N . GLY A 1 222 ? 10.767 8.685 22.538 1.00 97.50 222 GLY A N 1
ATOM 1700 C CA . GLY A 1 222 ? 10.400 9.507 23.695 1.00 97.50 222 GLY A CA 1
ATOM 1701 C C . GLY A 1 222 ? 10.630 11.013 23.507 1.00 97.50 222 GLY A C 1
ATOM 1702 O O . GLY A 1 222 ? 10.036 11.812 24.230 1.00 97.50 222 GLY A O 1
ATOM 1703 N N . LYS A 1 223 ? 11.452 11.415 22.527 1.00 97.69 223 LYS A N 1
ATOM 1704 C CA . LYS A 1 223 ? 11.662 12.823 22.144 1.00 97.69 223 LYS A CA 1
ATOM 1705 C C . LYS A 1 223 ? 10.736 13.295 21.026 1.00 97.69 223 LYS A C 1
ATOM 1707 O O . LYS A 1 223 ? 10.678 14.495 20.767 1.00 97.69 223 LYS A O 1
ATOM 1712 N N . GLN A 1 224 ? 10.045 12.377 20.354 1.00 97.88 224 GLN A N 1
ATOM 1713 C CA . GLN A 1 224 ? 9.121 12.715 19.279 1.00 97.88 224 GLN A CA 1
ATOM 1714 C C . GLN A 1 224 ? 7.811 13.269 19.831 1.00 97.88 224 GLN A C 1
ATOM 1716 O O . GLN A 1 224 ? 7.501 13.152 21.019 1.00 97.88 224 GLN A O 1
ATOM 1721 N N . ARG A 1 225 ? 7.022 13.879 18.949 1.00 96.75 225 ARG A N 1
ATOM 1722 C CA . ARG A 1 225 ? 5.694 14.388 19.290 1.00 96.75 225 ARG A CA 1
ATOM 1723 C C . ARG A 1 225 ? 4.767 13.256 19.771 1.00 96.75 225 ARG A C 1
ATOM 1725 O O . ARG A 1 225 ? 4.924 12.095 19.391 1.00 96.75 225 ARG A O 1
ATOM 1732 N N . LYS A 1 226 ? 3.775 13.601 20.601 1.00 96.81 226 LYS A N 1
ATOM 1733 C CA . LYS A 1 226 ? 2.854 12.626 21.215 1.00 96.81 226 LYS A CA 1
ATOM 1734 C C . LYS A 1 226 ? 2.030 11.840 20.190 1.00 96.81 226 LYS A C 1
ATOM 1736 O O . LYS A 1 226 ? 1.739 10.680 20.441 1.00 96.81 226 LYS A O 1
ATOM 1741 N N . ASP A 1 227 ? 1.678 12.440 19.055 1.00 94.56 227 ASP A N 1
ATOM 1742 C CA . ASP A 1 227 ? 0.973 11.772 17.952 1.00 94.56 227 ASP A CA 1
ATOM 1743 C C . ASP A 1 227 ? 1.780 10.592 17.397 1.00 94.56 227 ASP A C 1
ATOM 1745 O O . ASP A 1 227 ? 1.238 9.499 17.262 1.00 94.56 227 ASP A O 1
ATOM 1749 N N . VAL A 1 228 ? 3.087 10.777 17.189 1.00 95.25 228 VAL A N 1
ATOM 1750 C CA . VAL A 1 228 ? 4.000 9.722 16.717 1.00 95.25 228 VAL A CA 1
ATOM 1751 C C . VAL A 1 228 ? 4.172 8.623 17.767 1.00 95.25 228 VAL A C 1
ATOM 1753 O O . VAL A 1 228 ? 4.157 7.437 17.456 1.00 95.25 228 VAL A O 1
ATOM 1756 N N . GLN A 1 229 ? 4.305 8.995 19.042 1.00 97.19 229 GLN A N 1
ATOM 1757 C CA . GLN A 1 229 ? 4.385 8.006 20.122 1.00 97.19 229 GLN A CA 1
ATOM 1758 C C . GLN A 1 229 ? 3.093 7.185 20.228 1.00 97.19 229 GLN A C 1
ATOM 1760 O O . GLN A 1 229 ? 3.133 5.974 20.442 1.00 97.19 229 GLN A O 1
ATOM 1765 N N . ASN A 1 230 ? 1.942 7.843 20.086 1.00 95.69 230 ASN A N 1
ATOM 1766 C CA . ASN A 1 230 ? 0.636 7.205 20.179 1.00 95.69 230 ASN A CA 1
ATOM 1767 C C . ASN A 1 230 ? 0.348 6.305 18.975 1.00 95.69 230 ASN A C 1
ATOM 1769 O O . ASN A 1 230 ? -0.248 5.250 19.171 1.00 95.69 230 ASN A O 1
ATOM 1773 N N . SER A 1 231 ? 0.780 6.669 17.762 1.00 94.50 231 SER A N 1
ATOM 1774 C CA . SER A 1 231 ? 0.610 5.809 16.585 1.00 94.50 231 SER A CA 1
ATOM 1775 C C . SER A 1 231 ? 1.391 4.502 16.727 1.00 94.50 231 SER A C 1
ATOM 1777 O O . SER A 1 231 ? 0.821 3.435 16.515 1.00 94.50 231 SER A O 1
ATOM 1779 N N . VAL A 1 232 ? 2.644 4.559 17.196 1.00 96.56 232 VAL A N 1
ATOM 1780 C CA . VAL A 1 232 ? 3.453 3.357 17.468 1.00 96.56 232 VAL A CA 1
ATOM 1781 C C . VAL A 1 232 ? 2.801 2.478 18.540 1.00 96.56 232 VAL A C 1
ATOM 1783 O O . VAL A 1 232 ? 2.689 1.269 18.356 1.00 96.56 232 VAL A O 1
ATOM 1786 N N . LYS A 1 233 ? 2.312 3.072 19.638 1.00 96.69 233 LYS A N 1
ATOM 1787 C CA . LYS A 1 233 ? 1.608 2.325 20.697 1.00 96.69 233 LYS A CA 1
ATOM 1788 C C . LYS A 1 233 ? 0.327 1.659 20.192 1.00 96.69 233 LYS A C 1
ATOM 1790 O O . LYS A 1 233 ? 0.070 0.512 20.539 1.00 96.69 233 LYS A O 1
ATOM 1795 N N . ARG A 1 234 ? -0.472 2.359 19.378 1.00 94.69 234 ARG A N 1
ATOM 1796 C CA . ARG A 1 234 ? -1.698 1.802 18.778 1.00 94.69 234 ARG A CA 1
ATOM 1797 C C . ARG A 1 234 ? -1.383 0.595 17.899 1.00 94.69 234 ARG A C 1
ATOM 1799 O O . ARG A 1 234 ? -2.001 -0.445 18.086 1.00 94.69 234 ARG A O 1
ATOM 1806 N N . ALA A 1 235 ? -0.378 0.706 17.031 1.00 94.25 235 ALA A N 1
ATOM 1807 C CA . ALA A 1 235 ? 0.029 -0.391 16.157 1.00 94.25 235 ALA A CA 1
ATOM 1808 C C . ALA A 1 235 ? 0.529 -1.623 16.940 1.00 94.25 235 ALA A C 1
ATOM 1810 O O . ALA A 1 235 ? 0.236 -2.760 16.577 1.00 94.25 235 ALA A O 1
ATOM 1811 N N . GLN A 1 236 ? 1.227 -1.417 18.065 1.00 95.31 236 GLN A N 1
ATOM 1812 C CA . GLN A 1 236 ? 1.626 -2.514 18.957 1.00 95.31 236 GLN A CA 1
ATOM 1813 C C . GLN A 1 236 ? 0.418 -3.224 19.587 1.00 95.31 236 GLN A C 1
ATOM 1815 O O . GLN A 1 236 ? 0.364 -4.453 19.585 1.00 95.31 236 GLN A O 1
ATOM 1820 N N . ILE A 1 237 ? -0.569 -2.467 20.078 1.00 95.25 237 ILE A N 1
ATOM 1821 C CA . ILE A 1 237 ? -1.807 -3.026 20.647 1.00 95.25 237 ILE A CA 1
ATOM 1822 C C . ILE A 1 237 ? -2.578 -3.818 19.585 1.00 95.25 237 ILE A C 1
ATOM 1824 O O . ILE A 1 237 ? -3.045 -4.926 19.852 1.00 95.25 237 ILE A O 1
ATOM 1828 N N . GLU A 1 238 ? -2.691 -3.274 18.374 1.00 93.56 238 GLU A N 1
ATOM 1829 C CA . GLU A 1 238 ? -3.357 -3.931 17.250 1.00 93.56 238 GLU A CA 1
ATOM 1830 C C . GLU A 1 238 ? -2.686 -5.261 16.898 1.00 93.56 238 GLU A C 1
ATOM 1832 O O . GLU A 1 238 ? -3.360 -6.289 16.783 1.00 93.56 238 GLU A O 1
ATOM 1837 N N . LYS A 1 239 ? -1.350 -5.278 16.836 1.00 94.00 239 LYS A N 1
ATOM 1838 C CA . LYS A 1 239 ? -0.574 -6.500 16.621 1.00 94.00 239 LYS A CA 1
ATOM 1839 C C . LYS A 1 239 ? -0.852 -7.560 17.684 1.00 94.00 239 LYS A C 1
ATOM 1841 O O . LYS A 1 239 ? -1.076 -8.725 17.351 1.00 94.00 239 LYS A O 1
ATOM 1846 N N . GLU A 1 240 ? -0.832 -7.183 18.960 1.00 94.25 240 GLU A N 1
ATOM 1847 C CA . GLU A 1 240 ? -1.142 -8.107 20.057 1.00 94.25 240 GLU A CA 1
ATOM 1848 C C . GLU A 1 240 ? -2.580 -8.635 19.964 1.00 94.25 240 GLU A C 1
ATOM 1850 O O . GLU A 1 240 ? -2.827 -9.816 20.220 1.00 94.25 240 GLU A O 1
ATOM 1855 N N . GLY A 1 241 ? -3.526 -7.784 19.554 1.00 94.12 241 GLY A N 1
ATOM 1856 C CA . GLY A 1 241 ? -4.909 -8.167 19.282 1.00 94.12 241 GLY A CA 1
ATOM 1857 C C . GLY A 1 241 ? -5.022 -9.200 18.159 1.00 94.12 241 GLY A C 1
ATOM 1858 O O . GLY A 1 241 ? -5.684 -10.226 18.331 1.00 94.12 241 GLY A O 1
ATOM 1859 N N . LEU A 1 242 ? -4.330 -8.980 17.038 1.00 92.25 242 LEU A N 1
ATOM 1860 C CA . LEU A 1 242 ? -4.281 -9.917 15.911 1.00 92.25 242 LEU A CA 1
ATOM 1861 C C . LEU A 1 242 ? -3.621 -11.247 16.295 1.00 92.25 242 LEU A C 1
ATOM 1863 O O . LEU A 1 242 ? -4.130 -12.308 15.935 1.00 92.25 242 LEU A O 1
ATOM 1867 N N . ALA A 1 243 ? -2.538 -11.219 17.075 1.00 92.38 243 ALA A N 1
ATOM 1868 C CA . ALA A 1 243 ? -1.880 -12.429 17.565 1.00 92.38 243 ALA A CA 1
ATOM 1869 C C . ALA A 1 243 ? -2.805 -13.261 18.472 1.00 92.38 243 ALA A C 1
ATOM 1871 O O . ALA A 1 243 ? -2.910 -14.475 18.295 1.00 92.38 243 ALA A O 1
ATOM 1872 N N . LYS A 1 244 ? -3.539 -12.611 19.389 1.00 93.94 244 LYS A N 1
ATOM 1873 C CA . LYS A 1 244 ? -4.539 -13.273 20.245 1.00 93.94 244 LYS A CA 1
ATOM 1874 C C . LYS A 1 244 ? -5.683 -13.875 19.429 1.00 93.94 244 LYS A C 1
ATOM 1876 O O . LYS A 1 244 ? -6.078 -15.006 19.700 1.00 93.94 244 LYS A O 1
ATOM 1881 N N . LYS A 1 245 ? -6.182 -13.165 18.408 1.00 92.44 245 LYS A N 1
ATOM 1882 C CA . LYS A 1 245 ? -7.205 -13.687 17.482 1.00 92.44 245 LYS A CA 1
ATOM 1883 C C . LYS A 1 245 ? -6.705 -14.922 16.724 1.00 92.44 245 LYS A C 1
ATOM 1885 O O . LYS A 1 245 ? -7.409 -15.927 16.694 1.00 92.44 245 LYS A O 1
ATOM 1890 N N . LYS A 1 246 ? -5.480 -14.883 16.179 1.00 90.88 246 LYS A N 1
ATOM 1891 C CA . LYS A 1 246 ? -4.857 -16.035 15.497 1.00 90.88 246 LYS A CA 1
ATOM 1892 C C . LYS A 1 246 ? -4.692 -17.235 16.442 1.00 90.88 246 LYS A C 1
ATOM 1894 O O . LYS A 1 246 ? -4.998 -18.358 16.055 1.00 90.88 246 LYS A O 1
ATOM 1899 N N . GLN A 1 247 ? -4.276 -17.010 17.691 1.00 91.31 247 GLN A N 1
ATOM 1900 C CA . GLN A 1 247 ? -4.145 -18.074 18.693 1.00 91.31 247 GLN A CA 1
ATOM 1901 C C . GLN A 1 247 ? -5.503 -18.665 19.109 1.00 91.31 247 GLN A C 1
ATOM 1903 O O . GLN A 1 247 ? -5.626 -19.879 19.250 1.00 91.31 247 GLN A O 1
ATOM 1908 N N . ALA A 1 248 ? -6.532 -17.830 19.276 1.00 91.44 248 ALA A N 1
ATOM 1909 C CA . ALA A 1 248 ? -7.884 -18.294 19.578 1.00 91.44 248 ALA A CA 1
ATOM 1910 C C . ALA A 1 248 ? -8.464 -19.136 18.431 1.00 91.44 248 ALA A C 1
ATOM 1912 O O . ALA A 1 248 ? -9.020 -20.199 18.687 1.00 91.44 248 ALA A O 1
ATOM 1913 N N . ALA A 1 249 ? -8.273 -18.710 17.177 1.00 90.12 249 ALA A N 1
ATOM 1914 C CA . ALA A 1 249 ? -8.700 -19.471 16.003 1.00 90.12 249 ALA A CA 1
ATOM 1915 C C . ALA A 1 249 ? -7.997 -20.837 15.905 1.00 90.12 249 ALA A C 1
ATOM 1917 O O . ALA A 1 249 ? -8.646 -21.837 15.610 1.00 90.12 249 ALA A O 1
ATOM 1918 N N . ALA A 1 250 ? -6.696 -20.901 16.216 1.00 88.75 250 ALA A N 1
ATOM 1919 C CA . ALA A 1 250 ? -5.948 -22.159 16.236 1.00 88.75 250 ALA A CA 1
ATOM 1920 C C . ALA A 1 250 ? -6.461 -23.142 17.306 1.00 88.75 250 ALA A C 1
ATOM 1922 O O . ALA A 1 250 ? -6.502 -24.342 17.061 1.00 88.75 250 ALA A O 1
ATOM 1923 N N . ASN A 1 251 ? -6.903 -22.641 18.463 1.00 86.56 251 ASN A N 1
ATOM 1924 C CA . ASN A 1 251 ? -7.407 -23.483 19.552 1.00 86.56 251 ASN A CA 1
ATOM 1925 C C . ASN A 1 251 ? -8.819 -24.044 19.300 1.00 86.56 251 ASN A C 1
ATOM 1927 O O . ASN A 1 251 ? -9.194 -25.023 19.934 1.00 86.56 251 ASN A O 1
ATOM 1931 N N . VAL A 1 252 ? -9.610 -23.439 18.406 1.00 84.00 252 VAL A N 1
ATOM 1932 C CA . VAL A 1 252 ? -10.970 -23.911 18.064 1.00 84.00 252 VAL A CA 1
ATOM 1933 C C . VAL A 1 252 ? -10.937 -25.030 17.008 1.00 84.00 252 VAL A C 1
ATOM 1935 O O . VAL A 1 252 ? -11.901 -25.775 16.870 1.00 84.00 252 VAL A O 1
ATOM 1938 N N . GLY A 1 253 ? -9.827 -25.183 16.279 1.00 65.00 253 GLY A N 1
ATOM 1939 C CA . GLY A 1 253 ? -9.705 -26.125 15.161 1.00 65.00 253 GLY A CA 1
ATOM 1940 C C . GLY A 1 253 ? -9.271 -27.555 15.506 1.00 65.00 253 GLY A C 1
ATOM 1941 O O . GLY A 1 253 ? -9.149 -28.352 14.581 1.00 65.00 253 GLY A O 1
ATOM 1942 N N . ASP A 1 254 ? -9.023 -27.885 16.779 1.00 56.28 254 ASP A N 1
ATOM 1943 C CA . ASP A 1 254 ? -8.447 -29.184 17.191 1.00 56.28 254 ASP A CA 1
ATOM 1944 C C . ASP A 1 254 ? -9.381 -30.039 18.071 1.00 56.28 254 ASP A C 1
ATOM 1946 O O . ASP A 1 254 ? -8.967 -31.064 18.610 1.00 56.28 254 ASP A O 1
ATOM 1950 N N . ASP A 1 255 ? -10.663 -29.671 18.201 1.00 53.81 255 ASP A N 1
ATOM 1951 C CA . ASP A 1 255 ? -11.650 -30.570 18.811 1.00 53.81 255 ASP A CA 1
ATOM 1952 C C . ASP A 1 255 ? -12.135 -31.581 17.762 1.00 53.81 255 ASP A C 1
ATOM 1954 O O . ASP A 1 255 ? -13.071 -31.363 16.991 1.00 53.81 255 ASP A O 1
ATOM 1958 N N . GLY A 1 256 ? -11.371 -32.672 17.730 1.00 50.22 256 GLY A N 1
ATOM 1959 C CA . GLY A 1 256 ? -11.534 -33.921 17.004 1.00 50.22 256 GLY A CA 1
ATOM 1960 C C . GLY A 1 256 ? -12.886 -34.196 16.350 1.00 50.22 256 GLY A C 1
ATOM 1961 O O . GLY A 1 256 ? -13.935 -34.244 16.992 1.00 50.22 256 GLY A O 1
ATOM 1962 N N . GLY A 1 257 ? -12.798 -34.575 15.073 1.00 49.06 257 GLY A N 1
ATOM 1963 C CA . GLY A 1 257 ? -13.761 -35.454 14.424 1.00 49.06 257 GLY A CA 1
ATOM 1964 C C . GLY A 1 257 ? -13.887 -36.768 15.197 1.00 49.06 257 GLY A C 1
ATOM 1965 O O . GLY A 1 257 ? -13.194 -37.744 14.917 1.00 49.06 257 GLY A O 1
ATOM 1966 N N . GLY A 1 258 ? -14.766 -36.766 16.190 1.00 43.09 258 GLY A N 1
ATOM 1967 C CA . GLY A 1 258 ? -15.299 -37.935 16.856 1.00 43.09 258 GLY A CA 1
ATOM 1968 C C . GLY A 1 258 ? -16.787 -38.000 16.563 1.00 43.09 258 GLY A C 1
ATOM 1969 O O . GLY A 1 258 ? -17.532 -37.091 16.923 1.00 43.09 258 GLY A O 1
ATOM 1970 N N . ASP A 1 259 ? -17.191 -39.071 15.883 1.00 52.25 259 ASP A N 1
ATOM 1971 C CA . ASP A 1 259 ? -18.549 -39.610 15.892 1.00 52.25 259 ASP A CA 1
ATOM 1972 C C . ASP A 1 259 ? -19.282 -39.302 17.206 1.00 52.25 259 ASP A C 1
ATOM 1974 O O . ASP A 1 259 ? -18.709 -39.496 18.278 1.00 52.25 259 ASP A O 1
ATOM 1978 N N . VAL A 1 260 ? -20.558 -38.908 17.120 1.00 41.31 260 VAL A N 1
ATOM 1979 C CA . VAL A 1 260 ? -21.675 -39.507 17.880 1.00 41.31 260 VAL A CA 1
ATOM 1980 C C . VAL A 1 260 ? -22.938 -38.654 17.706 1.00 41.31 260 VAL A C 1
ATOM 1982 O O . VAL A 1 260 ? -23.114 -37.572 18.263 1.00 41.31 260 VAL A O 1
ATOM 1985 N N . LEU A 1 261 ? -23.871 -39.223 16.943 1.00 47.47 261 LEU A N 1
ATOM 1986 C CA . LEU A 1 261 ? -25.307 -39.095 17.162 1.00 47.47 261 LEU A CA 1
ATOM 1987 C C . LEU A 1 261 ? -25.632 -39.419 18.627 1.00 47.47 261 LEU A C 1
ATOM 1989 O O . LEU A 1 261 ? -25.538 -40.580 19.021 1.00 47.47 261 LEU A O 1
ATOM 1993 N N . GLY A 1 262 ? -26.105 -38.452 19.412 1.00 41.41 262 GLY A N 1
ATOM 1994 C CA . GLY A 1 262 ? -26.855 -38.785 20.620 1.00 41.41 262 GLY A CA 1
ATOM 1995 C C . GLY A 1 262 ? -26.820 -37.765 21.750 1.00 41.41 262 GLY A C 1
ATOM 1996 O O . GLY A 1 262 ? -25.769 -37.299 22.161 1.00 41.41 262 GLY A O 1
ATOM 1997 N N . ALA A 1 263 ? -28.009 -37.575 22.321 1.00 39.72 263 ALA A N 1
ATOM 1998 C CA . ALA A 1 263 ? -28.288 -37.034 23.647 1.00 39.72 263 ALA A CA 1
ATOM 1999 C C . ALA A 1 263 ? -28.264 -35.504 23.808 1.00 39.72 263 ALA A C 1
ATOM 2001 O O . ALA A 1 263 ? -27.283 -34.877 24.197 1.00 39.72 263 ALA A O 1
ATOM 2002 N N . PHE A 1 264 ? -29.469 -34.948 23.649 1.00 45.25 264 PHE A N 1
ATOM 2003 C CA . PHE A 1 264 ? -29.965 -33.826 24.438 1.00 45.25 264 PHE A CA 1
ATOM 2004 C C . PHE A 1 264 ? -29.588 -33.993 25.919 1.00 45.25 264 PHE A C 1
ATOM 2006 O O . PHE A 1 264 ? -30.005 -34.951 26.570 1.00 45.25 264 PHE A O 1
ATOM 2013 N N . GLY A 1 265 ? -28.830 -33.037 26.449 1.00 36.66 265 GLY A N 1
ATOM 2014 C CA . GLY A 1 265 ? -28.493 -32.947 27.862 1.00 36.66 265 GLY A CA 1
ATOM 2015 C C . GLY A 1 265 ? -28.299 -31.492 28.263 1.00 36.66 265 GLY A C 1
ATOM 2016 O O . GLY A 1 265 ? -27.308 -30.865 27.899 1.00 36.66 265 GLY A O 1
ATOM 2017 N N . GLU A 1 266 ? -29.271 -30.970 29.007 1.00 48.72 266 GLU A N 1
ATOM 2018 C CA . GLU A 1 266 ? -29.272 -29.656 29.646 1.00 48.72 266 GLU A CA 1
ATOM 2019 C C . GLU A 1 266 ? -27.950 -29.371 30.375 1.00 48.72 266 GLU A C 1
ATOM 2021 O O . GLU A 1 266 ? -27.530 -30.148 31.238 1.00 48.72 266 GLU A O 1
ATOM 2026 N N . LYS A 1 267 ? -27.331 -28.209 30.127 1.00 38.72 267 LYS A N 1
ATOM 2027 C CA . LYS A 1 267 ? -26.337 -27.658 31.055 1.00 38.72 267 LYS A CA 1
ATOM 2028 C C . LYS A 1 267 ? -26.509 -26.166 31.302 1.00 38.72 267 LYS A C 1
ATOM 2030 O O . LYS A 1 267 ? -26.639 -25.342 30.405 1.00 38.72 267 LYS A O 1
ATOM 2035 N N . LYS A 1 268 ? -26.512 -25.890 32.603 1.00 42.78 268 LYS A N 1
ATOM 2036 C CA . LYS A 1 268 ? -26.702 -24.626 33.299 1.00 42.78 268 LYS A CA 1
ATOM 2037 C C . LYS A 1 268 ? -25.521 -23.671 33.107 1.00 42.78 268 LYS A C 1
ATOM 2039 O O . LYS A 1 268 ? -24.378 -24.057 33.314 1.00 42.78 268 LYS A O 1
ATOM 2044 N N . GLY A 1 269 ? -25.873 -22.410 32.864 1.00 42.97 269 GLY A N 1
ATOM 2045 C CA . GLY A 1 269 ? -25.343 -21.205 33.508 1.00 42.97 269 GLY A CA 1
ATOM 2046 C C . GLY A 1 269 ? -23.833 -21.071 33.718 1.00 42.97 269 GLY A C 1
ATOM 2047 O O . GLY A 1 269 ? -23.319 -21.451 34.767 1.00 42.97 269 GLY A O 1
ATOM 2048 N N . SER A 1 270 ?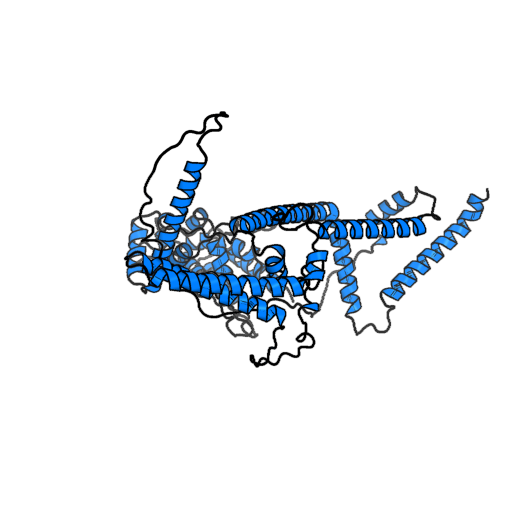 -23.183 -20.326 32.822 1.00 31.25 270 SER A N 1
ATOM 2049 C CA . SER A 1 270 ? -21.976 -19.553 33.134 1.00 31.25 270 SER A CA 1
ATOM 2050 C C . SER A 1 270 ? -22.209 -18.074 32.812 1.00 31.25 270 SER A C 1
ATOM 2052 O O . SER A 1 270 ? -22.673 -17.733 31.727 1.00 31.25 270 SER A O 1
ATOM 2054 N N . LYS A 1 271 ? -21.923 -17.204 33.786 1.00 40.84 271 LYS A N 1
ATOM 2055 C CA . LYS A 1 271 ? -22.055 -15.740 33.707 1.00 40.84 271 LYS A CA 1
ATOM 2056 C C . LYS A 1 271 ? -21.098 -15.136 32.665 1.00 40.84 271 LYS A C 1
ATOM 2058 O O . LYS A 1 271 ? -19.944 -15.561 32.642 1.00 40.84 271 LYS A O 1
ATOM 2063 N N . PRO A 1 272 ? -21.504 -14.098 31.911 1.00 41.34 272 PRO A N 1
ATOM 2064 C CA . PRO A 1 272 ? -20.590 -13.356 31.058 1.00 41.34 272 PRO A CA 1
ATOM 2065 C C . PRO A 1 272 ? -19.788 -12.328 31.868 1.00 41.34 272 PRO A C 1
ATOM 2067 O O . PRO A 1 272 ? -20.313 -11.590 32.707 1.00 41.34 272 PRO A O 1
ATOM 2070 N N . THR A 1 273 ? -18.486 -12.312 31.610 1.00 35.66 273 THR A N 1
ATOM 2071 C CA . THR A 1 273 ? -17.511 -11.308 32.035 1.00 35.66 273 THR A CA 1
ATOM 2072 C C . THR A 1 273 ? -17.699 -10.014 31.238 1.00 35.66 273 THR A C 1
ATOM 2074 O O . THR A 1 273 ? -17.503 -9.986 30.032 1.00 35.66 273 THR A O 1
ATOM 2077 N N . THR A 1 274 ? -18.104 -8.970 31.962 1.00 39.62 274 THR A N 1
ATOM 2078 C CA . THR A 1 274 ? -18.029 -7.518 31.702 1.00 39.62 274 THR A CA 1
ATOM 2079 C C . THR A 1 274 ? -17.496 -7.028 30.342 1.00 39.62 274 THR A C 1
ATOM 2081 O O . THR A 1 274 ? -16.293 -6.881 30.152 1.00 39.62 274 THR A O 1
ATOM 2084 N N . GLU A 1 275 ? -18.426 -6.593 29.486 1.00 41.59 275 GLU A N 1
ATOM 2085 C CA . GLU A 1 275 ? -18.265 -5.879 28.198 1.00 41.59 275 GLU A CA 1
ATOM 2086 C C . GLU A 1 275 ? -17.811 -4.403 28.323 1.00 41.59 275 GLU A C 1
ATOM 2088 O O . GLU A 1 275 ? -17.979 -3.601 27.408 1.00 41.59 275 GLU A O 1
ATOM 2093 N N . ARG A 1 276 ? -17.246 -3.988 29.464 1.00 37.81 276 ARG A N 1
ATOM 2094 C CA . ARG A 1 276 ? -17.068 -2.556 29.777 1.00 37.81 276 ARG A CA 1
ATOM 2095 C C . ARG A 1 276 ? -15.768 -1.929 29.248 1.00 37.81 276 ARG A C 1
ATOM 2097 O O . ARG A 1 276 ? -15.649 -0.713 29.278 1.00 37.81 276 ARG A O 1
ATOM 2104 N N . GLU A 1 277 ? -14.828 -2.712 28.721 1.00 40.06 277 GLU A N 1
ATOM 2105 C CA . GLU A 1 277 ? -13.543 -2.189 28.210 1.00 40.06 277 GLU A CA 1
ATOM 2106 C C . GLU A 1 277 ? -13.463 -2.082 26.674 1.00 40.06 277 GLU A C 1
ATOM 2108 O O . GLU A 1 277 ? -12.491 -1.541 26.157 1.00 40.06 277 GLU A O 1
ATOM 2113 N N . MET A 1 278 ? -14.487 -2.523 25.927 1.00 45.81 278 MET A N 1
ATOM 2114 C CA . MET A 1 278 ? -14.526 -2.385 24.455 1.00 45.81 278 MET A CA 1
ATOM 2115 C C . MET A 1 278 ? -15.367 -1.197 23.954 1.00 45.81 278 MET A C 1
ATOM 2117 O O . MET A 1 278 ? -15.254 -0.827 22.789 1.00 45.81 278 MET A O 1
ATOM 2121 N N . ALA A 1 279 ? -16.167 -0.563 24.817 1.00 38.06 279 ALA A N 1
ATOM 2122 C CA . ALA A 1 279 ? -17.108 0.490 24.415 1.00 38.06 279 ALA A CA 1
ATOM 2123 C C . ALA A 1 279 ? -16.490 1.903 24.308 1.00 38.06 279 ALA A C 1
ATOM 2125 O O . ALA A 1 279 ? -17.073 2.779 23.680 1.00 38.06 279 ALA A O 1
ATOM 2126 N N . GLU A 1 280 ? -15.300 2.146 24.869 1.00 35.06 280 GLU A N 1
ATOM 2127 C CA . GLU A 1 280 ? -14.693 3.493 24.903 1.00 35.06 280 GLU A CA 1
ATOM 2128 C C . GLU A 1 280 ? -13.833 3.815 23.661 1.00 35.06 280 GLU A C 1
ATOM 2130 O O . GLU A 1 280 ? -13.413 4.952 23.462 1.00 35.06 280 GLU A O 1
ATOM 2135 N N . ALA A 1 281 ? -13.604 2.837 22.775 1.00 37.16 281 ALA A N 1
ATOM 2136 C CA . ALA A 1 281 ? -12.830 3.025 21.542 1.00 37.16 281 ALA A CA 1
ATOM 2137 C C . ALA A 1 281 ? -13.683 3.375 20.302 1.00 37.16 281 ALA A C 1
ATOM 2139 O O . ALA A 1 281 ? -13.117 3.749 19.277 1.00 37.16 281 ALA A O 1
ATOM 2140 N N . ALA A 1 282 ? -15.017 3.279 20.380 1.00 34.22 282 ALA A N 1
ATOM 2141 C CA . ALA A 1 282 ? -15.911 3.373 19.217 1.00 34.22 282 ALA A CA 1
ATOM 2142 C C . ALA A 1 282 ? -16.633 4.731 19.049 1.00 34.22 282 ALA A C 1
ATOM 2144 O O . ALA A 1 282 ? -17.261 4.960 18.023 1.00 34.22 282 ALA A O 1
ATOM 2145 N N . ALA A 1 283 ? -16.532 5.656 20.010 1.00 32.41 283 ALA A N 1
ATOM 2146 C CA . ALA A 1 283 ? -17.379 6.859 20.057 1.00 32.41 283 ALA A CA 1
ATOM 2147 C C . ALA A 1 283 ? -16.785 8.136 19.413 1.00 32.41 283 ALA A C 1
ATOM 2149 O O . ALA A 1 283 ? -17.288 9.228 19.660 1.00 32.41 283 ALA A O 1
ATOM 2150 N N . ALA A 1 284 ? -15.705 8.051 18.625 1.00 33.81 284 ALA A N 1
ATOM 2151 C CA . ALA A 1 284 ? -14.962 9.243 18.176 1.00 33.81 284 ALA A CA 1
ATOM 2152 C C . ALA A 1 284 ? -14.920 9.492 16.658 1.00 33.81 284 ALA A C 1
ATOM 2154 O O . ALA A 1 284 ? -14.187 10.379 16.223 1.00 33.81 284 ALA A O 1
ATOM 2155 N N . ALA A 1 285 ? -15.671 8.760 15.838 1.00 34.91 285 ALA A N 1
ATOM 2156 C CA . ALA A 1 285 ? -15.656 8.990 14.396 1.00 34.91 285 ALA A CA 1
ATOM 2157 C C . ALA A 1 285 ? -17.026 8.710 13.786 1.00 34.91 285 ALA A C 1
ATOM 2159 O O . ALA A 1 285 ? -17.327 7.555 13.534 1.00 34.91 285 ALA A O 1
ATOM 2160 N N . HIS A 1 286 ? -17.836 9.756 13.590 1.00 29.30 286 HIS A N 1
ATOM 2161 C CA . HIS A 1 286 ? -18.703 9.932 12.416 1.00 29.30 286 HIS A CA 1
ATOM 2162 C C . HIS A 1 286 ? -19.394 11.307 12.443 1.00 29.30 286 HIS A C 1
ATOM 2164 O O . HIS A 1 286 ? -20.208 11.580 13.320 1.00 29.30 286 HIS A O 1
ATOM 2170 N N . ALA A 1 287 ? -19.052 12.150 11.465 1.00 28.14 287 ALA A N 1
ATOM 2171 C CA . ALA A 1 287 ? -19.921 13.127 10.800 1.00 28.14 287 ALA A CA 1
ATOM 2172 C C . ALA A 1 287 ? -19.246 13.538 9.466 1.00 28.14 287 ALA A C 1
ATOM 2174 O O . ALA A 1 287 ? -18.028 13.708 9.442 1.00 28.14 287 ALA A O 1
ATOM 2175 N N . ASP A 1 288 ? -20.052 13.676 8.408 1.00 29.03 288 ASP A N 1
ATOM 2176 C CA . ASP A 1 288 ? -19.777 14.160 7.034 1.00 29.03 288 ASP A CA 1
ATOM 2177 C C . ASP A 1 288 ? -19.163 13.235 5.952 1.00 29.03 288 ASP A C 1
ATOM 2179 O O . ASP A 1 288 ? -17.956 13.144 5.732 1.00 29.03 288 ASP A O 1
ATOM 2183 N N . GLU A 1 289 ? -20.082 12.519 5.290 1.00 30.34 289 GLU A N 1
ATOM 2184 C CA . GLU A 1 289 ? -20.510 12.595 3.871 1.00 30.34 289 GLU A CA 1
ATOM 2185 C C . GLU A 1 289 ? -19.539 12.769 2.662 1.00 30.34 289 GLU A C 1
ATOM 2187 O O . GLU A 1 289 ? -18.889 13.790 2.473 1.00 30.34 289 GLU A O 1
ATOM 2192 N N . THR A 1 290 ? -19.600 11.746 1.776 1.00 28.16 290 THR A N 1
ATOM 2193 C CA . THR A 1 290 ? -19.828 11.719 0.290 1.00 28.16 290 THR A CA 1
ATOM 2194 C C . THR A 1 290 ? -18.989 12.555 -0.700 1.00 28.16 290 THR A C 1
ATOM 2196 O O . THR A 1 290 ? -18.647 13.689 -0.431 1.00 28.16 290 THR A O 1
ATOM 2199 N N . LEU A 1 291 ? -18.710 12.165 -1.960 1.00 31.00 291 LEU A N 1
ATOM 2200 C CA . LEU A 1 291 ? -18.628 10.915 -2.750 1.00 31.00 291 LEU A CA 1
ATOM 2201 C C . LEU A 1 291 ? -18.068 11.299 -4.164 1.00 31.00 291 LEU A C 1
ATOM 2203 O O . LEU A 1 291 ? -18.063 12.474 -4.506 1.00 31.00 291 LEU A O 1
ATOM 2207 N N . ALA A 1 292 ? -17.669 10.304 -4.979 1.00 31.73 292 ALA A N 1
ATOM 2208 C CA . ALA A 1 292 ? -17.267 10.348 -6.409 1.00 31.73 292 ALA A CA 1
ATOM 2209 C C . ALA A 1 292 ? -15.855 10.891 -6.750 1.00 31.73 292 ALA A C 1
ATOM 2211 O O . ALA A 1 292 ? -15.364 11.827 -6.141 1.00 31.73 292 ALA A O 1
ATOM 2212 N N . GLY A 1 293 ? -15.111 10.351 -7.718 1.00 26.78 293 GLY A N 1
ATOM 2213 C CA . GLY A 1 293 ? -15.366 9.246 -8.644 1.00 26.78 293 GLY A CA 1
ATOM 2214 C C . GLY A 1 293 ? -14.233 9.159 -9.680 1.00 26.78 293 GLY A C 1
ATOM 2215 O O . GLY A 1 293 ? -13.616 10.165 -10.020 1.00 26.78 293 GLY A O 1
ATOM 2216 N N . MET A 1 294 ? -13.931 7.937 -10.121 1.00 25.50 294 MET A N 1
ATOM 2217 C CA . MET A 1 294 ? -12.963 7.597 -11.170 1.00 25.50 294 MET A CA 1
ATOM 2218 C C . MET A 1 294 ? -13.549 7.754 -12.585 1.00 25.50 294 MET A C 1
ATOM 2220 O O . MET A 1 294 ? -14.762 7.710 -12.767 1.00 25.50 294 MET A O 1
ATOM 2224 N N . ASN A 1 295 ? -12.615 7.770 -13.548 1.00 27.08 295 ASN A N 1
ATOM 2225 C CA . ASN A 1 295 ? -12.704 7.606 -15.008 1.00 27.08 295 ASN A CA 1
ATOM 2226 C C . ASN A 1 295 ? -12.830 8.883 -15.854 1.00 27.08 295 ASN A C 1
ATOM 2228 O O . ASN A 1 295 ? -13.894 9.480 -15.927 1.00 27.08 295 ASN A O 1
ATOM 2232 N N . LEU A 1 296 ? -11.788 9.178 -16.650 1.00 28.14 296 LEU A N 1
ATOM 2233 C CA . LEU A 1 296 ? -11.884 8.988 -18.105 1.00 28.14 296 LEU A CA 1
ATOM 2234 C C . LEU A 1 296 ? -10.519 9.033 -18.819 1.00 28.14 296 LEU A C 1
ATOM 2236 O O . LEU A 1 296 ? -9.742 9.976 -18.694 1.00 28.14 296 LEU A O 1
ATOM 2240 N N . TYR A 1 297 ? -10.300 8.015 -19.649 1.00 27.23 297 TYR A N 1
ATOM 2241 C CA . TYR A 1 297 ? -9.376 7.990 -20.779 1.00 27.23 297 TYR A CA 1
ATOM 2242 C C . TYR A 1 297 ? -9.795 9.006 -21.853 1.00 27.23 297 TYR A C 1
ATOM 2244 O O . TYR A 1 297 ? -10.958 8.982 -22.248 1.00 27.23 297 TYR A O 1
ATOM 2252 N N . HIS A 1 298 ? -8.846 9.764 -22.431 1.00 28.38 298 HIS A N 1
ATOM 2253 C CA . HIS A 1 298 ? -8.782 10.048 -23.882 1.00 28.38 298 HIS A CA 1
ATOM 2254 C C . HIS A 1 298 ? -7.478 10.764 -24.334 1.00 28.38 298 HIS A C 1
ATOM 2256 O O . HIS A 1 298 ? -7.281 11.947 -24.092 1.00 28.38 298 HIS A O 1
ATOM 2262 N N . LYS A 1 299 ? -6.676 10.031 -25.130 1.00 29.22 299 LYS A N 1
ATOM 2263 C CA . LYS A 1 299 ? -6.166 10.378 -26.481 1.00 29.22 299 LYS A CA 1
ATOM 2264 C C . LYS A 1 299 ? -5.069 11.456 -26.696 1.00 29.22 299 LYS A C 1
ATOM 2266 O O . LYS A 1 299 ? -5.347 12.649 -26.744 1.00 29.22 299 LYS A O 1
ATOM 2271 N N . GLY A 1 300 ? -3.902 10.989 -27.174 1.00 27.66 300 GLY A N 1
ATOM 2272 C CA . GLY A 1 300 ? -3.268 11.513 -28.403 1.00 27.66 300 GLY A CA 1
ATOM 2273 C C . GLY A 1 300 ? -1.753 11.795 -28.372 1.00 27.66 300 GLY A C 1
ATOM 2274 O O . GLY A 1 300 ? -1.295 12.591 -27.565 1.00 27.66 300 GLY A O 1
ATOM 2275 N N . GLY A 1 301 ? -0.990 11.263 -29.349 1.00 29.03 301 GLY A N 1
ATOM 2276 C CA . GLY A 1 301 ? 0.293 11.873 -29.758 1.00 29.03 301 GLY A CA 1
ATOM 2277 C C . GLY A 1 301 ? 1.382 10.975 -30.369 1.00 29.03 301 GLY A C 1
ATOM 2278 O O . GLY A 1 301 ? 2.360 10.644 -29.713 1.00 29.03 301 GLY A O 1
ATOM 2279 N N . THR A 1 302 ? 1.284 10.666 -31.665 1.00 29.22 302 THR A N 1
ATOM 2280 C CA . THR A 1 302 ? 2.313 10.008 -32.504 1.00 29.22 302 THR A CA 1
ATOM 2281 C C . THR A 1 302 ? 3.451 10.941 -32.963 1.00 29.22 302 THR A C 1
ATOM 2283 O O . THR A 1 302 ? 3.137 11.992 -33.509 1.00 29.22 302 THR A O 1
ATOM 2286 N N . THR A 1 303 ? 4.723 10.499 -32.881 1.00 31.11 303 THR A N 1
ATOM 2287 C CA . THR A 1 303 ? 5.870 10.686 -33.835 1.00 31.11 303 THR A CA 1
ATOM 2288 C C . THR A 1 303 ? 7.103 9.940 -33.262 1.00 31.11 303 THR A C 1
ATOM 2290 O O . THR A 1 303 ? 7.346 10.070 -32.066 1.00 31.11 303 THR A O 1
ATOM 2293 N N . GLY A 1 304 ? 7.975 9.181 -33.939 1.00 30.94 304 GLY A N 1
ATOM 2294 C CA . GLY A 1 304 ? 8.145 8.741 -35.326 1.00 30.94 304 GLY A CA 1
ATOM 2295 C C . GLY A 1 304 ? 9.568 8.149 -35.515 1.00 30.94 304 GLY A C 1
ATOM 2296 O O . GLY A 1 304 ? 10.530 8.892 -35.369 1.00 30.94 304 GLY A O 1
ATOM 2297 N N . GLY A 1 305 ? 9.665 6.850 -35.857 1.00 31.78 305 GLY A N 1
ATOM 2298 C CA . GLY A 1 305 ? 10.726 6.153 -36.636 1.00 31.78 305 GLY A CA 1
ATOM 2299 C C . GLY A 1 305 ? 12.146 5.931 -36.056 1.00 31.78 305 GLY A C 1
ATOM 2300 O O . GLY A 1 305 ? 12.544 6.649 -35.143 1.00 31.78 305 GLY A O 1
ATOM 2301 N N . PRO A 1 306 ? 12.959 4.995 -36.622 1.00 38.75 306 PRO A N 1
ATOM 2302 C CA . PRO A 1 306 ? 12.720 4.143 -37.801 1.00 38.75 306 PRO A CA 1
ATOM 2303 C C . PRO A 1 306 ? 12.943 2.628 -37.542 1.00 38.75 306 PRO A C 1
ATOM 2305 O O . PRO A 1 306 ? 14.021 2.201 -37.135 1.00 38.75 306 PRO A O 1
ATOM 2308 N N . GLY A 1 307 ? 11.951 1.795 -37.861 1.00 32.38 307 GLY A N 1
ATOM 2309 C CA . GLY A 1 307 ? 12.083 0.334 -37.957 1.00 32.38 307 GLY A CA 1
ATOM 2310 C C . GLY A 1 307 ? 11.640 -0.115 -39.348 1.00 32.38 307 GLY A C 1
ATOM 2311 O O . GLY A 1 307 ? 10.708 0.467 -39.895 1.00 32.38 307 GLY A O 1
ATOM 2312 N N . GLY A 1 308 ? 12.367 -1.060 -39.945 1.00 40.75 308 GLY A N 1
ATOM 2313 C CA . GLY A 1 308 ? 12.276 -1.452 -41.356 1.00 40.75 308 GLY A CA 1
ATOM 2314 C C . GLY A 1 308 ? 10.908 -1.972 -41.834 1.00 40.75 308 GLY A C 1
ATOM 2315 O O . GLY A 1 308 ? 9.954 -2.057 -41.063 1.00 40.75 308 GLY A O 1
ATOM 2316 N N . PRO A 1 309 ? 10.792 -2.298 -43.134 1.00 41.81 309 PRO A N 1
ATOM 2317 C CA . PRO A 1 309 ? 9.516 -2.651 -43.744 1.00 41.81 309 PRO A CA 1
ATOM 2318 C C . PRO A 1 309 ? 8.906 -3.904 -43.086 1.00 41.81 309 PRO A C 1
ATOM 2320 O O . PRO A 1 309 ? 9.605 -4.908 -42.945 1.00 41.81 309 PRO A O 1
ATOM 2323 N N . PRO A 1 310 ? 7.615 -3.868 -42.711 1.00 47.97 310 PRO A N 1
ATOM 2324 C CA . PRO A 1 310 ? 6.933 -5.009 -42.121 1.00 47.97 310 PRO A CA 1
ATOM 2325 C C . PRO A 1 310 ? 6.744 -6.117 -43.160 1.00 47.97 310 PRO A C 1
ATOM 2327 O O . PRO A 1 310 ? 6.286 -5.886 -44.284 1.00 47.97 310 PRO A O 1
ATOM 2330 N N . THR A 1 311 ? 7.113 -7.330 -42.760 1.00 42.78 311 THR A N 1
ATOM 2331 C CA . THR A 1 311 ? 6.953 -8.566 -43.525 1.00 42.78 311 THR A CA 1
ATOM 2332 C C . THR A 1 311 ? 5.485 -8.759 -43.906 1.00 42.78 311 THR A C 1
ATOM 2334 O O . THR A 1 311 ? 4.587 -8.622 -43.076 1.00 42.78 311 THR A O 1
ATOM 2337 N N . ARG A 1 312 ? 5.222 -9.051 -45.183 1.00 48.47 312 ARG A N 1
ATOM 2338 C CA . ARG A 1 312 ? 3.863 -9.241 -45.698 1.00 48.47 312 ARG A CA 1
ATOM 2339 C C . ARG A 1 312 ? 3.255 -10.524 -45.129 1.00 48.47 312 ARG A C 1
ATOM 2341 O O . ARG A 1 312 ? 3.887 -11.572 -45.134 1.00 48.47 312 ARG A O 1
ATOM 2348 N N . TRP A 1 313 ? 1.985 -10.449 -44.731 1.00 41.41 313 TRP A N 1
ATOM 2349 C CA . TRP A 1 313 ? 1.179 -11.576 -44.235 1.00 41.41 313 TRP A CA 1
ATOM 2350 C C . TRP A 1 313 ? 1.197 -12.811 -45.156 1.00 41.41 313 TRP A C 1
ATOM 2352 O O . TRP A 1 313 ? 1.195 -13.942 -44.680 1.00 41.41 313 TRP A O 1
ATOM 2362 N N . ALA A 1 314 ? 1.290 -12.593 -46.472 1.00 53.94 314 ALA A N 1
ATOM 2363 C CA . ALA A 1 314 ? 1.373 -13.652 -47.482 1.00 53.94 314 ALA A CA 1
ATOM 2364 C C . ALA A 1 314 ? 2.636 -14.535 -47.370 1.00 53.94 314 ALA A C 1
ATOM 2366 O O . ALA A 1 314 ? 2.673 -15.624 -47.945 1.00 53.94 314 ALA A O 1
ATOM 2367 N N . ASP A 1 315 ? 3.648 -14.083 -46.626 1.00 50.31 315 ASP A N 1
ATOM 2368 C CA . ASP A 1 315 ? 4.936 -14.762 -46.479 1.00 50.31 315 ASP A CA 1
ATOM 2369 C C . ASP A 1 315 ? 5.075 -15.499 -45.130 1.00 50.31 315 ASP A C 1
ATOM 2371 O O . ASP A 1 315 ? 6.094 -16.142 -44.885 1.00 50.31 315 ASP A O 1
ATOM 2375 N N . SER A 1 316 ? 4.053 -15.452 -44.264 1.00 47.38 316 SER A N 1
ATOM 2376 C CA . SER A 1 316 ? 4.031 -16.183 -42.989 1.00 47.38 316 SER A CA 1
ATOM 2377 C C . SER A 1 316 ? 3.763 -17.676 -43.211 1.00 47.38 316 SER A C 1
ATOM 2379 O O . SER A 1 316 ? 2.795 -18.054 -43.876 1.00 47.38 316 SER A O 1
ATOM 2381 N N . GLU A 1 317 ? 4.589 -18.549 -42.627 1.00 47.38 317 GLU A N 1
ATOM 2382 C CA . GLU A 1 317 ? 4.461 -20.009 -42.764 1.00 47.38 317 GLU A CA 1
ATOM 2383 C C . GLU A 1 317 ? 3.109 -20.555 -42.263 1.00 47.38 317 GLU A C 1
ATOM 2385 O O . GLU A 1 317 ? 2.621 -21.551 -42.799 1.00 47.38 317 GLU A O 1
ATOM 2390 N N . LEU A 1 318 ? 2.440 -19.853 -41.340 1.00 45.25 318 LEU A N 1
ATOM 2391 C CA . LEU A 1 318 ? 1.084 -20.180 -40.878 1.00 45.25 318 LEU A CA 1
ATOM 2392 C C . LEU A 1 318 ? 0.018 -20.013 -41.976 1.00 45.25 318 LEU A C 1
ATOM 2394 O O . LEU A 1 318 ? -0.877 -20.847 -42.088 1.00 45.25 318 LEU A O 1
ATOM 2398 N N . SER A 1 319 ? 0.156 -19.021 -42.866 1.00 47.44 319 SER A N 1
ATOM 2399 C CA . SER A 1 319 ? -0.760 -18.857 -44.009 1.00 47.44 319 SER A CA 1
ATOM 2400 C C . SER A 1 319 ? -0.666 -20.032 -44.988 1.00 47.44 319 SER A C 1
ATOM 2402 O O . SER A 1 319 ? -1.650 -20.372 -45.644 1.00 47.44 319 SER A O 1
ATOM 2404 N N . ARG A 1 320 ? 0.495 -20.693 -45.073 1.00 49.41 320 ARG A N 1
ATOM 2405 C CA . ARG A 1 320 ? 0.682 -21.880 -45.922 1.00 49.41 320 ARG A CA 1
ATOM 2406 C C . ARG A 1 320 ? 0.121 -23.156 -45.288 1.00 49.41 320 ARG A C 1
ATOM 2408 O O . ARG A 1 320 ? -0.135 -24.116 -46.016 1.00 49.41 320 ARG A O 1
ATOM 2415 N N . GLN A 1 321 ? -0.088 -23.172 -43.971 1.00 45.62 321 GLN A N 1
ATOM 2416 C CA . GLN A 1 321 ? -0.684 -24.299 -43.252 1.00 45.62 321 GLN A CA 1
ATOM 2417 C C . GLN A 1 321 ? -2.223 -24.262 -43.288 1.00 45.62 321 GLN A C 1
ATOM 2419 O O . GLN A 1 321 ? -2.833 -25.294 -43.565 1.00 45.62 321 GLN A O 1
ATOM 2424 N N . ASP A 1 322 ? -2.845 -23.084 -43.162 1.00 48.78 322 ASP A N 1
ATOM 2425 C CA . ASP A 1 322 ? -4.315 -22.938 -43.209 1.00 48.78 322 ASP A CA 1
ATOM 2426 C C . ASP A 1 322 ? -4.910 -23.172 -44.610 1.00 48.78 322 ASP A C 1
ATOM 2428 O O . ASP A 1 322 ? -5.989 -23.756 -44.756 1.00 48.78 322 ASP A O 1
ATOM 2432 N N . VAL A 1 323 ? -4.174 -22.828 -45.673 1.00 50.84 323 VAL A N 1
ATOM 2433 C CA . VAL A 1 323 ? -4.573 -23.140 -47.063 1.00 50.84 323 VAL A CA 1
ATOM 2434 C C . VAL A 1 323 ? -4.527 -24.651 -47.340 1.00 50.84 323 VAL A C 1
ATOM 2436 O O . VAL A 1 323 ? -5.242 -25.157 -48.202 1.00 50.84 323 VAL A O 1
ATOM 2439 N N . LYS A 1 324 ? -3.724 -25.411 -46.583 1.00 42.62 324 LYS A N 1
ATOM 2440 C CA . LYS A 1 324 ? -3.647 -26.873 -46.716 1.00 42.62 324 LYS A CA 1
ATOM 2441 C C . LYS A 1 324 ? -4.761 -27.611 -45.969 1.00 42.62 324 LYS A C 1
ATOM 2443 O O . LYS A 1 324 ? -5.083 -28.726 -46.364 1.00 42.62 324 LYS A O 1
ATOM 2448 N N . LEU A 1 325 ? -5.361 -27.000 -44.945 1.00 43.50 325 LEU A N 1
ATOM 2449 C CA . LEU A 1 325 ? -6.498 -27.566 -44.204 1.00 43.50 325 LEU A CA 1
ATOM 2450 C C . LEU A 1 325 ? -7.853 -27.231 -44.848 1.00 43.50 325 LEU A C 1
ATOM 2452 O O . LEU A 1 325 ? -8.779 -28.030 -44.769 1.00 43.50 325 LEU A O 1
ATOM 2456 N N . THR A 1 326 ? -7.953 -26.112 -45.567 1.00 47.66 326 THR A N 1
ATOM 2457 C CA . THR A 1 326 ? -9.164 -25.718 -46.318 1.00 47.66 326 THR A CA 1
ATOM 2458 C C . THR A 1 326 ? -9.291 -26.387 -47.695 1.00 47.66 326 THR A C 1
ATOM 2460 O O . THR A 1 326 ? -10.355 -26.346 -48.306 1.00 47.66 326 THR A O 1
ATOM 2463 N N . ALA A 1 327 ? -8.248 -27.078 -48.170 1.00 45.31 327 ALA A N 1
ATOM 2464 C CA . ALA A 1 327 ? -8.267 -27.854 -49.416 1.00 45.31 327 ALA A CA 1
ATOM 2465 C C . ALA A 1 327 ? -8.976 -29.226 -49.302 1.00 45.31 327 ALA A C 1
ATOM 2467 O O . ALA A 1 327 ? -9.019 -29.975 -50.279 1.00 45.31 327 ALA A O 1
ATOM 2468 N N . ALA A 1 328 ? -9.533 -29.570 -48.137 1.00 43.50 328 ALA A N 1
ATOM 2469 C CA . ALA A 1 328 ? -10.208 -30.842 -47.888 1.00 43.50 328 ALA A CA 1
ATOM 2470 C C . ALA A 1 328 ? -11.574 -30.625 -47.215 1.00 43.50 328 ALA A C 1
ATOM 2472 O O . ALA A 1 328 ? -11.732 -30.830 -46.017 1.00 43.50 328 ALA A O 1
ATOM 2473 N N . GLY A 1 329 ? -12.578 -30.212 -47.988 1.00 40.84 329 GLY A N 1
ATOM 2474 C CA . GLY A 1 329 ? -13.955 -30.126 -47.497 1.00 40.84 329 GLY A CA 1
ATOM 2475 C C . GLY A 1 329 ? -14.858 -29.379 -48.465 1.00 40.84 329 GLY A C 1
ATOM 2476 O O . GLY A 1 329 ? -14.885 -28.154 -48.470 1.00 40.84 329 GLY A O 1
ATOM 2477 N N . GLY A 1 330 ? -15.572 -30.115 -49.315 1.00 50.78 330 GLY A N 1
ATOM 2478 C CA . GLY A 1 330 ? -16.652 -29.565 -50.131 1.00 50.78 330 GLY A CA 1
ATOM 2479 C C . GLY A 1 330 ? -17.993 -29.674 -49.407 1.00 50.78 330 GLY A C 1
ATOM 2480 O O . GLY A 1 330 ? -18.254 -30.729 -48.842 1.00 50.78 330 GLY A O 1
ATOM 2481 N N . ASP A 1 331 ? -18.795 -28.600 -49.438 1.00 52.47 331 ASP A N 1
ATOM 2482 C CA . ASP A 1 331 ? -20.277 -28.560 -49.545 1.00 52.47 331 ASP A CA 1
ATOM 2483 C C . ASP A 1 331 ? -20.811 -27.144 -49.186 1.00 52.47 331 ASP A C 1
ATOM 2485 O O . ASP A 1 331 ? -21.383 -26.913 -48.129 1.00 52.47 331 ASP A O 1
ATOM 2489 N N . GLY A 1 332 ? -20.574 -26.139 -50.040 1.00 50.53 332 GLY A N 1
ATOM 2490 C CA . GLY A 1 332 ? -20.723 -24.710 -49.687 1.00 50.53 332 GLY A CA 1
ATOM 2491 C C . GLY A 1 332 ? -22.028 -24.027 -50.118 1.00 50.53 332 GLY A C 1
ATOM 2492 O O . GLY A 1 332 ? -21.985 -22.939 -50.693 1.00 50.53 332 GLY A O 1
ATOM 2493 N N . GLY A 1 333 ? -23.184 -24.664 -49.908 1.00 46.03 333 GLY A N 1
ATOM 2494 C CA . GLY A 1 333 ? -24.506 -24.072 -50.192 1.00 46.03 333 GLY A CA 1
ATOM 2495 C C . GLY A 1 333 ? -25.462 -24.002 -48.997 1.00 46.03 333 GLY A C 1
ATOM 2496 O O . GLY A 1 333 ? -26.510 -23.368 -49.096 1.00 46.03 333 GLY A O 1
ATOM 2497 N N . ARG A 1 334 ? -25.120 -24.648 -47.875 1.00 52.66 334 ARG A N 1
ATOM 2498 C CA . ARG A 1 334 ? -25.979 -24.783 -46.684 1.00 52.66 334 ARG A CA 1
ATOM 2499 C C . ARG A 1 334 ? -25.493 -24.006 -45.458 1.00 52.66 334 ARG A C 1
ATOM 2501 O O . ARG A 1 334 ? -26.256 -23.883 -44.504 1.00 52.66 334 ARG A O 1
ATOM 2508 N N . ASP A 1 335 ? -24.283 -23.453 -45.483 1.00 54.81 335 ASP A N 1
ATOM 2509 C CA . ASP A 1 335 ? -23.655 -22.921 -44.267 1.00 54.81 335 ASP A CA 1
ATOM 2510 C C . ASP A 1 335 ? -24.166 -21.539 -43.839 1.00 54.81 335 ASP A C 1
ATOM 2512 O O . ASP A 1 335 ? -24.317 -21.307 -42.648 1.00 54.81 335 ASP A O 1
ATOM 2516 N N . SER A 1 336 ? -24.574 -20.655 -44.755 1.00 55.59 336 SER A N 1
ATOM 2517 C CA . SER A 1 336 ? -25.093 -19.328 -44.361 1.00 55.59 336 SER A CA 1
ATOM 2518 C C . SER A 1 336 ? -26.434 -19.406 -43.609 1.00 55.59 336 SER A C 1
ATOM 2520 O O . SER A 1 336 ? -26.610 -18.750 -42.586 1.00 55.59 336 SER A O 1
ATOM 2522 N N . GLN A 1 337 ? -27.356 -20.279 -44.038 1.00 61.03 337 GLN A N 1
ATOM 2523 C CA . GLN A 1 337 ? -28.598 -20.530 -43.288 1.00 61.03 337 GLN A CA 1
ATOM 2524 C C . GLN A 1 337 ? -28.338 -21.276 -41.974 1.00 61.03 337 GLN A C 1
ATOM 2526 O O . GLN A 1 337 ? -29.108 -21.150 -41.022 1.00 61.03 337 GLN A O 1
ATOM 2531 N N . ARG A 1 338 ? -27.256 -22.058 -41.913 1.00 69.25 338 ARG A N 1
ATOM 2532 C CA . ARG A 1 338 ? -26.846 -22.777 -40.712 1.00 69.25 338 ARG A CA 1
ATOM 2533 C C . ARG A 1 338 ? -26.245 -21.836 -39.671 1.00 69.25 338 ARG A C 1
ATOM 2535 O O . ARG A 1 338 ? -26.625 -21.946 -38.514 1.00 69.25 338 ARG A O 1
ATOM 2542 N N . GLU A 1 339 ? -25.397 -20.893 -40.068 1.00 68.31 339 GLU A N 1
ATOM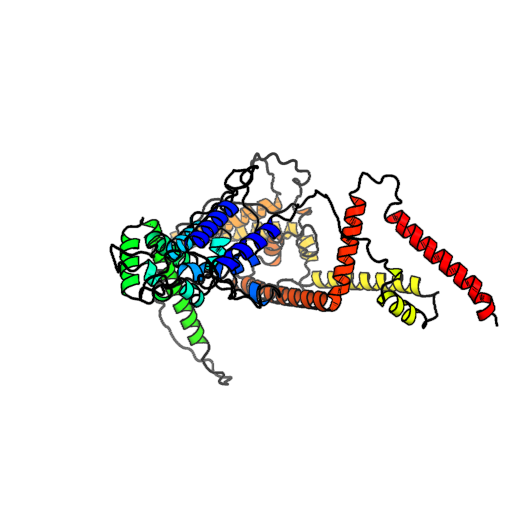 2543 C CA . GLU A 1 339 ? -24.825 -19.875 -39.177 1.00 68.31 339 GLU A CA 1
ATOM 2544 C C . GLU A 1 339 ? -25.900 -18.934 -38.619 1.00 68.31 339 GLU A C 1
ATOM 2546 O O . GLU A 1 339 ? -25.923 -18.669 -37.416 1.00 68.31 339 GLU A O 1
ATOM 2551 N N . GLU A 1 340 ? -26.850 -18.486 -39.449 1.00 74.88 340 GLU A N 1
ATOM 2552 C CA . GLU A 1 340 ? -27.969 -17.655 -38.985 1.00 74.88 340 GLU A CA 1
ATOM 2553 C C . GLU A 1 340 ? -28.867 -18.422 -37.998 1.00 74.88 340 GLU A C 1
ATOM 2555 O O . GLU A 1 340 ? -29.253 -17.898 -36.949 1.00 74.88 340 GLU A O 1
ATOM 2560 N N . HIS A 1 341 ? -29.130 -19.704 -38.273 1.00 77.06 341 HIS A N 1
ATOM 2561 C CA . HIS A 1 341 ? -29.879 -20.576 -37.371 1.00 77.06 341 HIS A CA 1
ATOM 2562 C C . HIS A 1 341 ? -29.112 -20.889 -36.070 1.00 77.06 341 HIS A C 1
ATOM 2564 O O . HIS A 1 341 ? -29.715 -20.944 -34.997 1.00 77.06 341 HIS A O 1
ATOM 2570 N N . GLU A 1 342 ? -27.791 -21.079 -36.125 1.00 79.81 342 GLU A N 1
ATOM 2571 C CA . GLU A 1 342 ? -26.941 -21.295 -34.947 1.00 79.81 342 GLU A CA 1
ATOM 2572 C C . GLU A 1 342 ? -26.857 -20.032 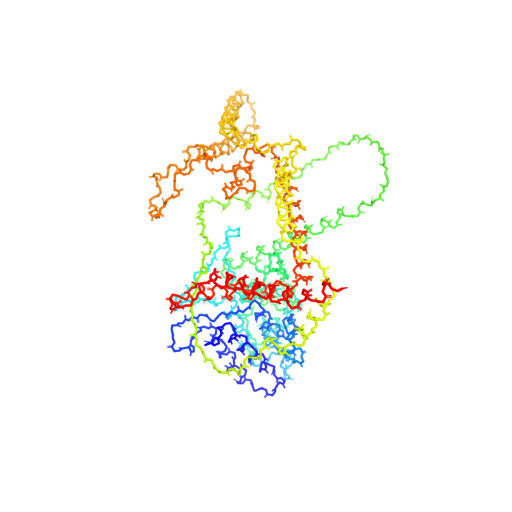-34.072 1.00 79.81 342 GLU A C 1
ATOM 2574 O O . GLU A 1 342 ? -27.013 -20.129 -32.853 1.00 79.81 342 GLU A O 1
ATOM 2579 N N . SER A 1 343 ? -26.743 -18.845 -34.677 1.00 74.62 343 SER A N 1
ATOM 2580 C CA . SER A 1 343 ? -26.769 -17.554 -33.976 1.00 74.62 343 SER A CA 1
ATOM 2581 C C . SER A 1 343 ? -28.125 -17.276 -33.315 1.00 74.62 343 SER A C 1
ATOM 2583 O O . SER A 1 343 ? -28.190 -16.917 -32.136 1.00 74.62 343 SER A O 1
ATOM 2585 N N . ALA A 1 344 ? -29.233 -17.527 -34.022 1.00 81.19 344 ALA A N 1
ATOM 2586 C CA . ALA A 1 344 ? -30.577 -17.395 -33.459 1.00 81.19 344 ALA A CA 1
ATOM 2587 C C . ALA A 1 344 ? -30.807 -18.362 -32.285 1.00 81.19 344 ALA A C 1
ATOM 2589 O O . ALA A 1 344 ? -31.381 -17.980 -31.262 1.00 81.19 344 ALA A O 1
ATOM 2590 N N . LYS A 1 345 ? -30.313 -19.600 -32.401 1.00 89.19 345 LYS A N 1
ATOM 2591 C CA . LYS A 1 345 ? -30.386 -20.606 -31.336 1.00 89.19 345 LYS A CA 1
ATOM 2592 C C . LYS A 1 345 ? -29.548 -20.217 -30.117 1.00 89.19 345 LYS A C 1
ATOM 2594 O O . LYS A 1 345 ? -30.004 -20.408 -28.991 1.00 89.19 345 LYS A O 1
ATOM 2599 N N . GLU A 1 346 ? -28.355 -19.661 -30.316 1.00 79.62 346 GLU A N 1
ATOM 2600 C CA . GLU A 1 346 ? -27.515 -19.184 -29.214 1.00 79.62 346 GLU A CA 1
ATOM 2601 C C . GLU A 1 346 ? -28.143 -17.974 -28.519 1.00 79.62 346 GLU A C 1
ATOM 2603 O O . GLU A 1 346 ? -28.216 -17.947 -27.291 1.00 79.62 346 GLU A O 1
ATOM 2608 N N . LYS A 1 347 ? -28.704 -17.024 -29.276 1.00 78.81 347 LYS A N 1
ATOM 2609 C CA . LYS A 1 347 ? -29.464 -15.905 -28.706 1.00 78.81 347 LYS A CA 1
ATOM 2610 C C . LYS A 1 347 ? -30.653 -16.399 -27.879 1.00 78.81 347 LYS A C 1
ATOM 2612 O O . LYS A 1 347 ? -30.834 -15.963 -26.748 1.00 78.81 347 LYS A O 1
ATOM 2617 N N . GLN A 1 348 ? -31.404 -17.380 -28.383 1.00 87.12 348 GLN A N 1
ATOM 2618 C CA . GLN A 1 348 ? -32.500 -18.000 -27.636 1.00 87.12 348 GLN A CA 1
ATOM 2619 C C . GLN A 1 348 ? -32.009 -18.703 -26.358 1.00 87.12 348 GLN A C 1
ATOM 2621 O O . GLN A 1 348 ? -32.690 -18.667 -25.331 1.00 87.12 348 GLN A O 1
ATOM 2626 N N . ARG A 1 349 ? -30.823 -19.327 -26.390 1.00 85.75 349 ARG A N 1
ATOM 2627 C CA . ARG A 1 349 ? -30.202 -19.940 -25.208 1.00 85.75 349 ARG A CA 1
ATOM 2628 C C . ARG A 1 349 ? -29.827 -18.884 -24.171 1.00 85.75 349 ARG A C 1
ATOM 2630 O O . ARG A 1 349 ? -30.160 -19.061 -23.000 1.00 85.75 349 ARG A O 1
ATOM 2637 N N . GLN A 1 350 ? -29.207 -17.786 -24.598 1.00 77.25 350 GLN A N 1
ATOM 2638 C CA . GLN A 1 350 ? -28.849 -16.663 -23.730 1.00 77.25 350 GLN A CA 1
ATOM 2639 C C . GLN A 1 350 ? -30.085 -15.997 -23.125 1.00 77.25 350 GLN A C 1
ATOM 2641 O O . GLN A 1 350 ? -30.119 -15.756 -21.920 1.00 77.25 350 GLN A O 1
ATOM 2646 N N . ASP A 1 351 ? -31.127 -15.764 -23.921 1.00 79.81 351 ASP A N 1
ATOM 2647 C CA . ASP A 1 351 ? -32.390 -15.208 -23.436 1.00 79.81 351 ASP A CA 1
ATOM 2648 C C . ASP A 1 351 ? -33.065 -16.163 -22.437 1.00 79.81 351 ASP A C 1
ATOM 2650 O O . ASP A 1 351 ? -33.570 -15.727 -21.403 1.00 79.81 351 ASP A O 1
ATOM 2654 N N . GLY A 1 352 ? -32.993 -17.478 -22.670 1.00 84.31 352 GLY A N 1
ATOM 2655 C CA . GLY A 1 352 ? -33.455 -18.492 -21.721 1.00 84.31 352 GLY A CA 1
ATOM 2656 C C . GLY A 1 352 ? -32.646 -18.532 -20.418 1.00 84.31 352 GLY A C 1
ATOM 2657 O O . GLY A 1 352 ? -33.210 -18.746 -19.345 1.00 84.31 352 GLY A O 1
ATOM 2658 N N . GLU A 1 353 ? -31.331 -18.316 -20.471 1.00 80.88 353 GLU A N 1
ATOM 2659 C CA . GLU A 1 353 ? -30.475 -18.209 -19.282 1.00 80.88 353 GLU A CA 1
ATOM 2660 C C . GLU A 1 353 ? -30.746 -16.918 -18.499 1.00 80.88 353 GLU A C 1
ATOM 2662 O O . GLU A 1 353 ? -30.915 -16.980 -17.280 1.00 80.88 353 GLU A O 1
ATOM 2667 N N . LYS A 1 354 ? -30.906 -15.779 -19.185 1.00 80.44 354 LYS A N 1
ATOM 2668 C CA . LYS A 1 354 ? -31.345 -14.514 -18.574 1.00 80.44 354 LYS A CA 1
ATOM 2669 C C . LYS A 1 354 ? -32.698 -14.672 -17.887 1.00 80.44 354 LYS A C 1
ATOM 2671 O O . LYS A 1 354 ? -32.848 -14.267 -16.741 1.00 80.44 354 LYS A O 1
ATOM 2676 N N . GLN A 1 355 ? -33.660 -15.336 -18.529 1.00 81.62 355 GLN A N 1
ATOM 2677 C CA . GLN A 1 355 ? -34.953 -15.630 -17.908 1.00 81.62 355 GLN A CA 1
ATOM 2678 C C . GLN A 1 355 ? -34.809 -16.480 -16.641 1.00 81.62 355 GLN A C 1
ATOM 2680 O O . GLN A 1 355 ? -35.451 -16.184 -15.640 1.00 81.62 355 GLN A O 1
ATOM 2685 N N . LYS A 1 356 ? -33.930 -17.489 -16.633 1.00 83.56 356 LYS A N 1
ATOM 2686 C CA . LYS A 1 356 ? -33.677 -18.314 -15.437 1.00 83.56 356 LYS A CA 1
ATOM 2687 C C . LYS A 1 356 ? -33.063 -17.533 -14.276 1.00 83.56 356 LYS A C 1
ATOM 2689 O O . LYS A 1 356 ? -33.289 -17.915 -13.130 1.00 83.56 356 LYS A O 1
ATOM 2694 N N . LEU A 1 357 ? -32.277 -16.493 -14.555 1.00 79.88 357 LEU A N 1
ATOM 2695 C CA . LEU A 1 357 ? -31.712 -15.626 -13.517 1.00 79.88 357 LEU A CA 1
ATOM 2696 C C . LEU A 1 357 ? -32.788 -14.776 -12.836 1.00 79.88 357 LEU A C 1
ATOM 2698 O O . LEU A 1 357 ? -32.675 -14.519 -11.647 1.00 79.88 357 LEU A O 1
ATOM 2702 N N . LEU A 1 358 ? -33.854 -14.412 -13.551 1.00 83.56 358 LEU A N 1
ATOM 2703 C CA . LEU A 1 358 ? -34.939 -13.587 -13.007 1.00 83.56 358 LEU A CA 1
ATOM 2704 C C . LEU A 1 358 ? -35.836 -14.353 -12.017 1.00 83.56 358 LEU A C 1
ATOM 2706 O O . LEU A 1 358 ? -36.398 -13.751 -11.109 1.00 83.56 358 LEU A O 1
ATOM 2710 N N . PHE A 1 359 ? -35.899 -15.683 -12.132 1.00 85.06 359 PHE A N 1
ATOM 2711 C CA . PHE A 1 359 ? -36.605 -16.568 -11.188 1.00 85.06 359 PHE A CA 1
ATOM 2712 C C . PHE A 1 359 ? -35.728 -17.044 -10.022 1.00 85.06 359 PHE A C 1
ATOM 2714 O O . PHE A 1 359 ? -36.032 -18.046 -9.366 1.00 85.06 359 PHE A O 1
ATOM 2721 N N . ARG A 1 360 ? -34.575 -16.406 -9.810 1.00 82.88 360 ARG A N 1
ATOM 2722 C CA . ARG A 1 360 ? -33.643 -16.773 -8.751 1.00 82.88 360 ARG A CA 1
ATOM 2723 C C . ARG A 1 360 ? -33.202 -15.537 -8.003 1.00 82.88 360 ARG A C 1
ATOM 2725 O O . ARG A 1 360 ? -32.760 -14.563 -8.592 1.00 82.88 360 ARG A O 1
ATOM 2732 N N . ASP A 1 361 ? -33.227 -15.641 -6.684 1.00 85.56 361 ASP A N 1
ATOM 2733 C CA . ASP A 1 361 ? -32.539 -14.682 -5.839 1.00 85.56 361 ASP A CA 1
ATOM 2734 C C . ASP A 1 361 ? -31.014 -14.831 -6.029 1.00 85.56 361 ASP A C 1
ATOM 2736 O O . ASP A 1 361 ? -30.468 -15.907 -5.735 1.00 85.56 361 ASP A O 1
ATOM 2740 N N . PRO A 1 362 ? -30.309 -13.789 -6.510 1.00 82.56 362 PRO A N 1
ATOM 2741 C CA . PRO A 1 362 ? -28.865 -13.838 -6.713 1.00 82.56 362 PRO A CA 1
ATOM 2742 C C . PRO A 1 362 ? -28.093 -14.062 -5.403 1.00 82.56 362 PRO A C 1
ATOM 2744 O O . PRO A 1 362 ? -27.038 -14.703 -5.434 1.00 82.56 362 PRO A O 1
ATOM 2747 N N . LEU A 1 363 ? -28.639 -13.628 -4.258 1.00 85.12 363 LEU A N 1
ATOM 2748 C CA . LEU A 1 363 ? -28.034 -13.831 -2.936 1.00 85.12 363 LEU A CA 1
ATOM 2749 C C . LEU A 1 363 ? -28.343 -15.210 -2.338 1.00 85.12 363 LEU A C 1
ATOM 2751 O O . LEU A 1 363 ? -27.693 -15.635 -1.379 1.00 85.12 363 LEU A O 1
ATOM 2755 N N . ALA A 1 364 ? -29.301 -15.941 -2.918 1.00 85.25 364 ALA A N 1
ATOM 2756 C CA . ALA A 1 364 ? -29.776 -17.231 -2.423 1.00 85.25 364 ALA A CA 1
ATOM 2757 C C . ALA A 1 364 ? -30.079 -17.213 -0.908 1.00 85.25 364 ALA A C 1
ATOM 2759 O O . ALA A 1 364 ? -29.687 -18.129 -0.172 1.00 85.25 364 ALA A O 1
ATOM 2760 N N . ILE A 1 365 ? -30.723 -16.136 -0.455 1.00 85.81 365 ILE A N 1
ATOM 2761 C CA . ILE A 1 365 ? -31.284 -15.949 0.886 1.00 85.81 365 ILE A CA 1
ATOM 2762 C C . ILE A 1 365 ? -32.773 -16.327 0.860 1.00 85.81 365 ILE A C 1
ATOM 2764 O O . ILE A 1 365 ? -33.261 -16.993 1.772 1.00 85.81 365 ILE A O 1
ATOM 2768 N N . ARG A 1 366 ? -33.498 -15.956 -0.203 1.00 86.44 366 ARG A N 1
ATOM 2769 C CA . ARG A 1 366 ? -34.918 -16.284 -0.394 1.00 86.44 366 ARG A CA 1
ATOM 2770 C C . ARG A 1 366 ? -35.111 -17.695 -0.967 1.00 86.44 366 ARG A C 1
ATOM 2772 O O . ARG A 1 366 ? -34.196 -18.333 -1.491 1.00 86.44 366 ARG A O 1
ATOM 2779 N N . ALA A 1 367 ? -36.341 -18.198 -0.849 1.00 82.12 367 ALA A N 1
ATOM 2780 C CA . ALA A 1 367 ? -36.731 -19.516 -1.341 1.00 82.12 367 ALA A CA 1
ATOM 2781 C C . ALA A 1 367 ? -36.563 -19.653 -2.869 1.00 82.12 367 ALA A C 1
ATOM 2783 O O . ALA A 1 367 ? -36.563 -18.673 -3.608 1.00 82.12 367 ALA A O 1
ATOM 2784 N N . LYS A 1 368 ? -36.481 -20.900 -3.358 1.00 77.94 368 LYS A N 1
ATOM 2785 C CA . LYS A 1 368 ? -36.210 -21.234 -4.774 1.00 77.94 368 LYS A CA 1
ATOM 2786 C C . LYS A 1 368 ? -37.249 -20.726 -5.790 1.00 77.94 368 LYS A C 1
ATOM 2788 O O . LYS A 1 368 ? -36.958 -20.779 -6.977 1.00 77.94 368 LYS A O 1
ATOM 2793 N N . ASN A 1 369 ? -38.414 -20.258 -5.339 1.00 81.19 369 ASN A N 1
ATOM 2794 C CA . ASN A 1 369 ? -39.519 -19.792 -6.184 1.00 81.19 369 ASN A CA 1
ATOM 2795 C C . ASN A 1 369 ? -39.749 -18.285 -6.001 1.00 81.19 369 ASN A C 1
ATOM 2797 O O . ASN A 1 369 ? -40.868 -17.852 -5.740 1.00 81.19 369 ASN A O 1
ATOM 2801 N N . PHE A 1 370 ? -38.674 -17.505 -6.048 1.00 87.62 370 PHE A N 1
ATOM 2802 C CA . PHE A 1 370 ? -38.729 -16.057 -5.906 1.00 87.62 370 PHE A CA 1
ATOM 2803 C C . PHE A 1 370 ? -38.597 -15.408 -7.285 1.00 87.62 370 PHE A C 1
ATOM 2805 O O . PHE A 1 370 ? -37.584 -15.603 -7.956 1.00 87.62 370 PHE A O 1
ATOM 2812 N N . ASP A 1 371 ? -39.631 -14.685 -7.712 1.00 90.88 371 ASP A N 1
ATOM 2813 C CA . ASP A 1 371 ? -39.652 -13.993 -9.001 1.00 90.88 371 ASP A CA 1
ATOM 2814 C C . ASP A 1 371 ? -39.348 -12.507 -8.801 1.00 90.88 371 ASP A C 1
ATOM 2816 O O . ASP A 1 371 ? -40.131 -11.774 -8.193 1.00 90.88 371 ASP A O 1
ATOM 2820 N N . LEU A 1 372 ? -38.199 -12.067 -9.316 1.00 90.31 372 LEU A N 1
ATOM 2821 C CA . LEU A 1 372 ? -37.770 -10.673 -9.240 1.00 90.31 372 LEU A CA 1
ATOM 2822 C C . LEU A 1 372 ? -38.646 -9.743 -10.081 1.00 90.31 372 LEU A C 1
ATOM 2824 O O . LEU A 1 372 ? -38.709 -8.553 -9.790 1.00 90.31 372 LEU A O 1
ATOM 2828 N N . ARG A 1 373 ? -39.338 -10.265 -11.099 1.00 91.44 373 ARG A N 1
ATOM 2829 C CA . ARG A 1 373 ? -40.220 -9.460 -11.954 1.00 91.44 373 ARG A CA 1
ATOM 2830 C C . ARG A 1 373 ? -41.448 -9.003 -11.200 1.00 91.44 373 ARG A C 1
ATOM 2832 O O . ARG A 1 373 ? -41.777 -7.832 -11.246 1.00 91.44 373 ARG A O 1
ATOM 2839 N N . THR A 1 374 ? -42.053 -9.895 -10.423 1.00 93.50 374 THR A N 1
ATOM 2840 C CA . THR A 1 374 ? -43.195 -9.539 -9.578 1.00 93.50 374 THR A CA 1
ATOM 2841 C C . THR A 1 374 ? -42.828 -8.429 -8.595 1.00 93.50 374 THR A C 1
ATOM 2843 O O . THR A 1 374 ? -43.614 -7.521 -8.367 1.00 93.50 374 THR A O 1
ATOM 2846 N N . VAL A 1 375 ? -41.612 -8.467 -8.041 1.00 92.50 375 VAL A N 1
ATOM 2847 C CA . VAL A 1 375 ? -41.127 -7.418 -7.131 1.00 92.50 375 VAL A CA 1
ATOM 2848 C C . VAL A 1 375 ? -40.825 -6.119 -7.883 1.00 92.50 375 VAL A C 1
ATOM 2850 O O . VAL A 1 375 ? -41.115 -5.049 -7.363 1.00 92.50 375 VAL A O 1
ATOM 2853 N N . GLN A 1 376 ? -40.287 -6.200 -9.103 1.00 92.69 376 GLN A N 1
ATOM 2854 C CA . GLN A 1 376 ? -40.067 -5.043 -9.975 1.00 92.69 376 GLN A CA 1
ATOM 2855 C C . GLN A 1 376 ? -41.394 -4.360 -10.338 1.00 92.69 376 GLN A C 1
ATOM 2857 O O . GLN A 1 376 ? -41.491 -3.136 -10.265 1.00 92.69 376 GLN A O 1
ATOM 2862 N N . ASP A 1 377 ? -42.407 -5.148 -10.696 1.00 93.00 377 ASP A N 1
ATOM 2863 C CA . ASP A 1 377 ? -43.729 -4.669 -11.102 1.00 93.00 377 ASP A CA 1
ATOM 2864 C C . ASP A 1 377 ? -44.489 -4.055 -9.911 1.00 93.00 377 ASP A C 1
ATOM 2866 O O . ASP A 1 377 ? -45.146 -3.028 -10.064 1.00 93.00 377 ASP A O 1
ATOM 2870 N N . SER A 1 378 ? -44.330 -4.620 -8.709 1.00 93.00 378 SER A N 1
ATOM 2871 C CA . SER A 1 378 ? -44.924 -4.119 -7.458 1.00 93.00 378 SER A CA 1
ATOM 2872 C C . SER A 1 378 ? -43.988 -3.215 -6.641 1.00 93.00 378 SER A C 1
ATOM 2874 O O . SER A 1 378 ? -44.217 -3.014 -5.450 1.00 93.00 378 SER A O 1
ATOM 2876 N N . ARG A 1 379 ? -42.915 -2.664 -7.227 1.00 91.88 379 ARG A N 1
ATOM 2877 C CA . ARG A 1 379 ? -41.879 -1.942 -6.455 1.00 91.88 379 ARG A CA 1
ATOM 2878 C C . ARG A 1 379 ? -42.422 -0.748 -5.664 1.00 91.88 379 ARG A C 1
ATOM 2880 O O . ARG A 1 379 ? -42.011 -0.556 -4.527 1.00 91.88 379 ARG A O 1
ATOM 2887 N N . ALA A 1 380 ? -43.337 0.031 -6.247 1.00 89.25 380 ALA A N 1
ATOM 2888 C CA . ALA A 1 380 ? -43.894 1.224 -5.609 1.00 89.25 380 ALA A CA 1
ATOM 2889 C C . ALA A 1 380 ? -44.762 0.836 -4.405 1.00 89.25 380 ALA A C 1
ATOM 2891 O O . ALA A 1 380 ? -44.536 1.322 -3.304 1.00 89.25 380 ALA A O 1
ATOM 2892 N N . GLU A 1 381 ? -45.657 -0.138 -4.593 1.00 92.50 381 GLU A N 1
ATOM 2893 C CA . GLU A 1 381 ? -46.505 -0.687 -3.527 1.00 92.50 381 GLU A CA 1
ATOM 2894 C C . GLU A 1 381 ? -45.666 -1.278 -2.383 1.00 92.50 381 GLU A C 1
ATOM 2896 O O . GLU A 1 381 ? -45.968 -1.079 -1.209 1.00 92.50 381 GLU A O 1
ATOM 2901 N N . LEU A 1 382 ? -44.580 -1.988 -2.709 1.00 92.25 382 LEU A N 1
ATOM 2902 C CA . LEU A 1 382 ? -43.690 -2.579 -1.708 1.00 92.25 382 LEU A CA 1
ATOM 2903 C C . LEU A 1 382 ? -42.846 -1.532 -0.968 1.00 92.25 382 LEU A C 1
ATOM 2905 O O . LEU A 1 382 ? -42.551 -1.737 0.208 1.00 92.25 382 LEU A O 1
ATOM 2909 N N . LEU A 1 383 ? -42.461 -0.433 -1.625 1.00 90.06 383 LEU A N 1
ATOM 2910 C CA . LEU A 1 383 ? -41.793 0.697 -0.975 1.00 90.06 383 LEU A CA 1
ATOM 2911 C C . LEU A 1 383 ? -42.742 1.422 -0.016 1.00 90.06 383 LEU A C 1
ATOM 2913 O O . LEU A 1 383 ? -42.369 1.659 1.129 1.00 90.06 383 LEU A O 1
ATOM 2917 N N . GLU A 1 384 ? -43.969 1.715 -0.449 1.00 90.88 384 GLU A N 1
ATOM 2918 C CA . GLU A 1 384 ? -45.000 2.328 0.399 1.00 90.88 384 GLU A CA 1
ATOM 2919 C C . GLU A 1 384 ? -45.318 1.447 1.611 1.00 90.88 384 GLU A C 1
ATOM 2921 O O . GLU A 1 384 ? -45.322 1.927 2.746 1.00 90.88 384 GLU A O 1
ATOM 2926 N N . GLN A 1 385 ? -45.492 0.139 1.396 1.00 93.44 385 GLN A N 1
ATOM 2927 C CA . GLN A 1 385 ? -45.669 -0.817 2.487 1.00 93.44 385 GLN A CA 1
ATOM 2928 C C . GLN A 1 385 ? -44.451 -0.830 3.418 1.00 93.44 385 GLN A C 1
ATOM 2930 O O . GLN A 1 385 ? -44.605 -0.912 4.634 1.00 93.44 385 GLN A O 1
ATOM 2935 N N . ALA A 1 386 ? -43.234 -0.731 2.873 1.00 90.56 386 ALA A N 1
ATOM 2936 C CA . ALA A 1 386 ? -42.032 -0.728 3.690 1.00 90.56 386 ALA A CA 1
ATOM 2937 C C . ALA A 1 386 ? -41.927 0.511 4.583 1.00 90.56 386 ALA A C 1
ATOM 2939 O O . ALA A 1 386 ? -41.546 0.373 5.746 1.00 90.56 386 ALA A O 1
ATOM 2940 N N . VAL A 1 387 ? -42.298 1.683 4.066 1.00 92.06 387 VAL A N 1
ATOM 2941 C CA . VAL A 1 387 ? -42.395 2.921 4.848 1.00 92.06 387 VAL A CA 1
ATOM 2942 C C . VAL A 1 387 ? -43.454 2.776 5.944 1.00 92.06 387 VAL A C 1
ATOM 2944 O O . VAL A 1 387 ? -43.144 3.017 7.109 1.00 92.06 387 VAL A O 1
ATOM 2947 N N . ALA A 1 388 ? -44.651 2.283 5.609 1.00 94.19 388 ALA A N 1
ATOM 2948 C CA . ALA A 1 388 ? -45.733 2.080 6.575 1.00 94.19 388 ALA A CA 1
ATOM 2949 C C . ALA A 1 388 ? -45.338 1.125 7.720 1.00 94.19 388 ALA A C 1
ATOM 2951 O O . ALA A 1 388 ? -45.576 1.420 8.888 1.00 94.19 388 ALA A O 1
ATOM 2952 N N . ASP A 1 389 ? -44.665 0.016 7.405 1.00 91.75 389 ASP A N 1
ATOM 2953 C CA . ASP A 1 389 ? -44.167 -0.933 8.406 1.00 91.75 389 ASP A CA 1
ATOM 2954 C C . ASP A 1 389 ? -43.105 -0.302 9.339 1.00 91.75 389 ASP A C 1
ATOM 2956 O O . ASP A 1 389 ? -43.001 -0.672 10.509 1.00 91.75 389 ASP A O 1
ATOM 2960 N N . ILE A 1 390 ? -42.259 0.610 8.826 1.00 91.31 390 ILE A N 1
ATOM 2961 C CA . ILE A 1 390 ? -41.277 1.340 9.652 1.00 91.31 390 ILE A CA 1
ATOM 2962 C C . ILE A 1 390 ? -42.002 2.302 10.592 1.00 91.31 390 ILE A C 1
ATOM 2964 O O . ILE A 1 390 ? -41.671 2.358 11.775 1.00 91.31 390 ILE A O 1
ATOM 2968 N N . GLU A 1 391 ? -42.999 3.027 10.086 1.00 93.94 391 GLU A N 1
ATOM 2969 C CA . GLU A 1 391 ? -43.808 3.945 10.888 1.00 93.94 391 GLU A CA 1
ATOM 2970 C C . GLU A 1 391 ? -44.562 3.215 12.006 1.00 93.94 391 GLU A C 1
ATOM 2972 O O . GLU A 1 391 ? -44.561 3.684 13.146 1.00 93.94 391 GLU A O 1
ATOM 2977 N N . GLU A 1 392 ? -45.143 2.045 11.720 1.00 95.69 392 GLU A N 1
ATOM 2978 C CA . GLU A 1 392 ? -45.783 1.192 12.729 1.00 95.69 392 GLU A CA 1
ATOM 2979 C C . GLU A 1 392 ? -44.771 0.741 13.795 1.00 95.69 392 GLU A C 1
ATOM 2981 O O . GLU A 1 392 ? -45.018 0.900 14.991 1.00 95.69 392 GLU A O 1
ATOM 2986 N N . ALA A 1 393 ? -43.582 0.279 13.387 1.00 92.50 393 ALA A N 1
ATOM 2987 C CA . ALA A 1 393 ? -42.530 -0.128 14.320 1.00 92.50 393 ALA A CA 1
ATOM 2988 C C . ALA A 1 393 ? -42.034 1.029 15.211 1.00 92.50 393 ALA A C 1
ATOM 2990 O O . ALA A 1 393 ? -41.768 0.828 16.398 1.00 92.50 393 ALA A O 1
ATOM 2991 N N . MET A 1 394 ? -41.931 2.245 14.662 1.00 93.12 394 MET A N 1
ATOM 2992 C CA . MET A 1 394 ? -41.600 3.447 15.434 1.00 93.12 394 MET A CA 1
ATOM 2993 C C . MET A 1 394 ? -42.701 3.782 16.449 1.00 93.12 394 MET A C 1
ATOM 2995 O O . MET A 1 394 ? -42.397 4.086 17.604 1.00 93.12 394 MET A O 1
ATOM 2999 N N . GLN A 1 395 ? -43.977 3.709 16.050 1.00 94.56 395 GLN A N 1
ATOM 3000 C CA . GLN A 1 395 ? -45.115 3.957 16.945 1.00 94.56 395 GLN A CA 1
ATOM 3001 C C . GLN A 1 395 ? -45.181 2.935 18.085 1.00 94.56 395 GLN A C 1
ATOM 3003 O O . GLN A 1 395 ? -45.401 3.318 19.238 1.00 94.56 395 GLN A O 1
ATOM 3008 N N . ASP A 1 396 ? -44.925 1.661 17.791 1.00 92.69 396 ASP A N 1
ATOM 3009 C CA . ASP A 1 396 ? -44.851 0.596 18.789 1.00 92.69 396 ASP A CA 1
ATOM 3010 C C . ASP A 1 396 ? -43.736 0.846 19.810 1.00 92.69 396 ASP A C 1
ATOM 3012 O O . ASP A 1 396 ? -43.963 0.716 21.017 1.00 92.69 396 ASP A O 1
ATOM 3016 N N . ASP A 1 397 ? -42.542 1.250 19.366 1.00 90.62 397 ASP A N 1
ATOM 3017 C CA . ASP A 1 397 ? -41.423 1.551 20.266 1.00 90.62 397 ASP A CA 1
ATOM 3018 C C . ASP A 1 397 ? -41.724 2.775 21.155 1.00 90.62 397 ASP A C 1
ATOM 3020 O O . ASP A 1 397 ? -41.475 2.732 22.366 1.00 90.62 397 ASP A O 1
ATOM 3024 N N . VAL A 1 398 ? -42.373 3.814 20.616 1.00 91.06 398 VAL A N 1
ATOM 3025 C CA . VAL A 1 398 ? -42.847 4.978 21.392 1.00 91.06 398 VAL A CA 1
ATOM 3026 C C . VAL A 1 398 ? -43.915 4.577 22.419 1.00 91.06 398 VAL A C 1
ATOM 3028 O O . VAL A 1 398 ? -43.861 5.001 23.580 1.00 91.06 398 VAL A O 1
ATOM 3031 N N . HIS A 1 399 ? -44.882 3.736 22.039 1.00 90.12 399 HIS A N 1
ATOM 3032 C CA . HIS A 1 399 ? -45.912 3.238 22.953 1.00 90.12 399 HIS A CA 1
ATOM 3033 C C . HIS A 1 399 ? -45.328 2.349 24.057 1.00 90.12 399 HIS A C 1
ATOM 3035 O O . HIS A 1 399 ? -45.702 2.491 25.229 1.00 90.12 399 HIS A O 1
ATOM 3041 N N . ASN A 1 400 ? -44.372 1.486 23.715 1.00 87.00 400 ASN A N 1
ATOM 3042 C CA . ASN A 1 400 ? -43.647 0.651 24.667 1.00 87.00 400 ASN A CA 1
ATOM 3043 C C . ASN A 1 400 ? -42.832 1.498 25.656 1.00 87.00 400 ASN A C 1
ATOM 3045 O O . ASN A 1 400 ? -42.826 1.203 26.857 1.00 87.00 400 ASN A O 1
ATOM 3049 N N . GLU A 1 401 ? -42.199 2.583 25.199 1.00 86.94 401 GLU A N 1
ATOM 3050 C CA . GLU A 1 401 ? -41.474 3.509 26.073 1.00 86.94 401 GLU A CA 1
ATOM 3051 C C . GLU A 1 401 ? -42.425 4.262 27.022 1.00 86.94 401 GLU A C 1
ATOM 3053 O O . GLU A 1 401 ? -42.175 4.357 28.233 1.00 86.94 401 GLU A O 1
ATOM 3058 N N . ALA A 1 402 ? -43.565 4.740 26.509 1.00 86.19 402 ALA A N 1
ATOM 3059 C CA . ALA A 1 402 ? -44.593 5.407 27.305 1.00 86.19 402 ALA A CA 1
ATOM 3060 C C . ALA A 1 402 ? -45.164 4.483 28.397 1.00 86.19 402 ALA A C 1
ATOM 3062 O O . ALA A 1 402 ? -45.305 4.897 29.554 1.00 86.19 402 ALA A O 1
ATOM 3063 N N . ALA A 1 403 ? -45.419 3.212 28.068 1.00 84.06 403 ALA A N 1
ATOM 3064 C CA . ALA A 1 403 ? -45.860 2.202 29.027 1.00 84.06 403 ALA A CA 1
ATOM 3065 C C . ALA A 1 403 ? -44.772 1.876 30.070 1.00 84.06 403 ALA A C 1
ATOM 3067 O O . ALA A 1 403 ? -45.059 1.774 31.268 1.00 84.06 403 ALA A O 1
ATOM 3068 N N . ALA A 1 404 ? -43.505 1.774 29.653 1.00 81.94 404 ALA A N 1
ATOM 3069 C CA . ALA A 1 404 ? -42.379 1.506 30.548 1.00 81.94 404 ALA A CA 1
ATOM 3070 C C . ALA A 1 404 ? -42.132 2.646 31.554 1.00 81.94 404 ALA A C 1
ATOM 3072 O O . ALA A 1 404 ? -41.696 2.402 32.689 1.00 81.94 404 ALA A O 1
ATOM 3073 N N . ASN A 1 405 ? -42.461 3.892 31.202 1.00 77.06 405 ASN A N 1
ATOM 3074 C CA . ASN A 1 405 ? -42.311 5.038 32.098 1.00 77.06 405 ASN A CA 1
ATOM 3075 C C . ASN A 1 405 ? -43.189 4.944 33.367 1.00 77.06 405 ASN A C 1
ATOM 3077 O O . ASN A 1 405 ? -42.775 5.454 34.410 1.00 77.06 405 ASN A O 1
ATOM 3081 N N . LEU A 1 406 ? -44.276 4.160 33.370 1.00 77.62 406 LEU A N 1
ATOM 3082 C CA . LEU A 1 406 ? -45.186 4.010 34.520 1.00 77.62 406 LEU A CA 1
ATOM 3083 C C . LEU A 1 406 ? -44.722 3.032 35.630 1.00 77.62 406 LEU A C 1
ATOM 3085 O O . LEU A 1 406 ? -45.235 3.106 36.745 1.00 77.62 406 LEU A O 1
ATOM 3089 N N . GLY A 1 407 ? -43.744 2.139 35.405 1.00 65.75 407 GLY A N 1
ATOM 3090 C CA . GLY A 1 407 ? -43.349 1.120 36.409 1.00 65.75 407 GLY A CA 1
ATOM 3091 C C . GLY A 1 407 ? -42.037 1.412 37.151 1.00 65.75 407 GLY A C 1
ATOM 3092 O O . GLY A 1 407 ? -40.987 1.314 36.549 1.00 65.75 407 GLY A O 1
ATOM 3093 N N . VAL A 1 408 ? -42.020 1.769 38.436 1.00 54.84 408 VAL A N 1
ATOM 3094 C CA . VAL A 1 408 ? -40.809 2.211 39.183 1.00 54.84 408 VAL A CA 1
ATOM 3095 C C . VAL A 1 408 ? -39.725 1.110 39.314 1.00 54.84 408 VAL A C 1
ATOM 3097 O O . VAL A 1 408 ? -39.869 0.201 40.124 1.00 54.84 408 VAL A O 1
ATOM 3100 N N . SER A 1 409 ? -38.620 1.171 38.550 1.00 55.22 409 SER A N 1
ATOM 3101 C CA . SER A 1 409 ? -37.441 0.286 38.707 1.00 55.22 409 SER A CA 1
ATOM 3102 C C . SER A 1 409 ? -36.205 0.812 37.950 1.00 55.22 409 SER A C 1
ATOM 3104 O O . SER A 1 409 ? -36.327 1.341 36.849 1.00 55.22 409 SER A O 1
ATOM 3106 N N . GLY A 1 410 ? -35.003 0.652 38.520 1.00 59.06 410 GLY A N 1
ATOM 3107 C CA . GLY A 1 410 ? -33.727 1.206 38.030 1.00 59.06 410 GLY A CA 1
ATOM 3108 C C . GLY A 1 410 ? -33.118 0.569 36.768 1.00 59.06 410 GLY A C 1
ATOM 3109 O O . GLY A 1 410 ? -32.034 0.973 36.368 1.00 59.06 410 GLY A O 1
ATOM 3110 N N . SER A 1 411 ? -33.790 -0.389 36.115 1.00 63.72 411 SER A N 1
ATOM 3111 C CA . SER A 1 411 ? -33.348 -0.950 34.815 1.00 63.72 411 SER A CA 1
ATOM 3112 C C . SER A 1 411 ? -33.794 -0.130 33.589 1.00 63.72 411 SER A C 1
ATOM 3114 O O . SER A 1 411 ? -33.507 -0.509 32.455 1.00 63.72 411 SER A O 1
ATOM 3116 N N . LYS A 1 412 ? -34.491 0.996 33.803 1.00 67.44 412 LYS A N 1
ATOM 3117 C CA . LYS A 1 412 ? -35.112 1.807 32.742 1.00 67.44 412 LYS A CA 1
ATOM 3118 C C . LYS A 1 412 ? -34.144 2.549 31.836 1.00 67.44 412 LYS A C 1
ATOM 3120 O O . LYS A 1 412 ? -34.440 2.692 30.658 1.00 67.44 412 LYS A O 1
ATOM 3125 N N . THR A 1 413 ? -33.026 3.037 32.366 1.00 77.50 413 THR A N 1
ATOM 3126 C CA . THR A 1 413 ? -32.185 3.986 31.624 1.00 77.50 413 THR A CA 1
ATOM 3127 C C . THR A 1 413 ? -31.571 3.342 30.384 1.00 77.50 413 THR A C 1
ATOM 3129 O O . THR A 1 413 ? -31.640 3.926 29.314 1.00 77.50 413 THR A O 1
ATOM 3132 N N . LYS A 1 414 ? -31.092 2.095 30.504 1.00 82.19 414 LYS A N 1
ATOM 3133 C CA . LYS A 1 414 ? -30.498 1.358 29.380 1.00 82.19 414 LYS A CA 1
ATOM 3134 C C . LYS A 1 414 ? -31.527 0.996 28.303 1.00 82.19 414 LYS A C 1
ATOM 3136 O O . LYS A 1 414 ? -31.271 1.182 27.127 1.00 82.19 414 LYS A O 1
ATOM 3141 N N . ARG A 1 415 ? -32.716 0.528 28.705 1.00 81.25 415 ARG A N 1
ATOM 3142 C CA . ARG A 1 415 ? -33.793 0.189 27.755 1.00 81.25 415 ARG A CA 1
ATOM 3143 C C . ARG A 1 415 ? -34.328 1.411 27.015 1.00 81.25 415 ARG A C 1
ATOM 3145 O O . ARG A 1 415 ? -34.737 1.289 25.872 1.00 81.25 415 ARG A O 1
ATOM 3152 N N . LYS A 1 416 ? -34.345 2.570 27.679 1.00 84.75 416 LYS A N 1
ATOM 3153 C CA . LYS A 1 416 ? -34.753 3.834 27.069 1.00 84.75 416 LYS A CA 1
ATOM 3154 C C . LYS A 1 416 ? -33.741 4.305 26.022 1.00 84.75 416 LYS A C 1
ATOM 3156 O O . LYS A 1 416 ? -34.147 4.741 24.958 1.00 84.75 416 LYS A O 1
ATOM 3161 N N . GLU A 1 417 ? -32.450 4.197 26.324 1.00 87.19 417 GLU A N 1
ATOM 3162 C CA . GLU A 1 417 ? -31.371 4.519 25.383 1.00 87.19 417 GLU A CA 1
ATOM 3163 C C . GLU A 1 417 ? -31.414 3.593 24.156 1.00 87.19 417 GLU A C 1
ATOM 3165 O O . GLU A 1 417 ? -31.501 4.080 23.037 1.00 87.19 417 GLU A O 1
ATOM 3170 N N . GLU A 1 418 ? -31.531 2.275 24.366 1.00 86.69 418 GLU A N 1
ATOM 3171 C CA . GLU A 1 418 ? -31.668 1.288 23.280 1.00 86.69 418 GLU A CA 1
ATOM 3172 C C . GLU A 1 418 ? -32.917 1.534 22.401 1.00 86.69 418 GLU A C 1
ATOM 3174 O O . GLU A 1 418 ? -32.865 1.342 21.187 1.00 86.69 418 GLU A O 1
ATOM 3179 N N . ALA A 1 419 ? -34.040 1.974 22.987 1.00 87.50 419 ALA A N 1
ATOM 3180 C CA . ALA A 1 419 ? -35.253 2.313 22.237 1.00 87.50 419 ALA A CA 1
ATOM 3181 C C . ALA A 1 419 ? -35.101 3.609 21.421 1.00 87.50 419 ALA A C 1
ATOM 3183 O O . ALA A 1 419 ? -35.536 3.658 20.274 1.00 87.50 419 ALA A O 1
ATOM 3184 N N . LEU A 1 420 ? -34.458 4.640 21.980 1.00 87.75 420 LEU A N 1
ATOM 3185 C CA . LEU A 1 420 ? -34.200 5.899 21.272 1.00 87.75 420 LEU A CA 1
ATOM 3186 C C . LEU A 1 420 ? -33.253 5.696 20.088 1.00 87.75 420 LEU A C 1
ATOM 3188 O O . LEU A 1 420 ? -33.550 6.170 18.994 1.00 87.75 420 LEU A O 1
ATOM 3192 N N . ASP A 1 421 ? -32.170 4.939 20.274 1.00 86.50 421 ASP A N 1
ATOM 3193 C CA . ASP A 1 421 ? -31.235 4.612 19.191 1.00 86.50 421 ASP A CA 1
ATOM 3194 C C . ASP A 1 421 ? -31.939 3.856 18.055 1.00 86.50 421 ASP A C 1
ATOM 3196 O O . ASP A 1 421 ? -31.692 4.100 16.870 1.00 86.50 421 ASP A O 1
ATOM 3200 N N . ARG A 1 422 ? -32.874 2.964 18.406 1.00 89.38 422 ARG A N 1
ATOM 3201 C CA . ARG A 1 422 ? -33.685 2.235 17.431 1.00 89.38 422 ARG A CA 1
ATOM 3202 C C . ARG A 1 422 ? -34.648 3.148 16.674 1.00 89.38 422 ARG A C 1
ATOM 3204 O O . ARG A 1 422 ? -34.740 3.013 15.458 1.00 89.38 422 ARG A O 1
ATOM 3211 N N . ILE A 1 423 ? -35.310 4.088 17.351 1.00 89.62 423 ILE A N 1
ATOM 3212 C CA . ILE A 1 423 ? -36.196 5.075 16.711 1.00 89.62 423 ILE A CA 1
ATOM 3213 C C . ILE A 1 423 ? -35.408 5.945 15.726 1.00 89.62 423 ILE A C 1
ATOM 3215 O O . ILE A 1 423 ? -35.831 6.078 14.583 1.00 89.62 423 ILE A O 1
ATOM 3219 N N . VAL A 1 424 ? -34.239 6.461 16.123 1.00 88.88 424 VAL A N 1
ATOM 3220 C CA . VAL A 1 424 ? -33.371 7.266 15.241 1.00 88.88 424 VAL A CA 1
ATOM 3221 C C . VAL A 1 424 ? -32.929 6.457 14.018 1.00 88.88 424 VAL A C 1
ATOM 3223 O O . VAL A 1 424 ? -32.956 6.951 12.893 1.00 88.88 424 VAL A O 1
ATOM 3226 N N . SER A 1 425 ? -32.565 5.185 14.211 1.00 83.56 425 SER A N 1
ATOM 3227 C CA . SER A 1 425 ? -32.210 4.306 13.094 1.00 83.56 425 SER A CA 1
ATOM 3228 C C . SER A 1 425 ? -33.388 4.028 12.156 1.00 83.56 425 SER A C 1
ATOM 3230 O O . SER A 1 425 ? -33.168 3.898 10.953 1.00 83.56 425 SER A O 1
ATOM 3232 N N . LEU A 1 426 ? -34.607 3.879 12.680 1.00 87.69 426 LEU A N 1
ATOM 3233 C CA . LEU A 1 426 ? -35.812 3.661 11.877 1.00 87.69 426 LEU A CA 1
ATOM 3234 C C . LEU A 1 426 ? -36.207 4.932 11.112 1.00 87.69 426 LEU A C 1
ATOM 3236 O O . LEU A 1 426 ? -36.573 4.846 9.944 1.00 87.69 426 LEU A O 1
ATOM 3240 N N . GLU A 1 427 ? -36.053 6.105 11.724 1.00 90.25 427 GLU A N 1
ATOM 3241 C CA . GLU A 1 427 ? -36.307 7.399 11.087 1.00 90.25 427 GLU A CA 1
ATOM 3242 C C . GLU A 1 427 ? -35.367 7.638 9.898 1.00 90.25 427 GLU A C 1
ATOM 3244 O O . GLU A 1 427 ? -35.831 7.955 8.805 1.00 90.25 427 GLU A O 1
ATOM 3249 N N . ALA A 1 428 ? -34.070 7.359 10.060 1.00 84.06 428 ALA A N 1
ATOM 3250 C CA . ALA A 1 428 ? -33.105 7.437 8.963 1.00 84.06 428 ALA A CA 1
ATOM 3251 C C . ALA A 1 428 ? -33.428 6.457 7.815 1.00 84.06 428 ALA A C 1
ATOM 3253 O O . ALA A 1 428 ? -33.237 6.775 6.641 1.00 84.06 428 ALA A O 1
ATOM 3254 N N . GLN A 1 429 ? -33.936 5.258 8.131 1.00 85.62 429 GLN A N 1
ATOM 3255 C CA . GLN A 1 429 ? -34.379 4.297 7.113 1.00 85.62 429 GLN A CA 1
ATOM 3256 C C . GLN A 1 429 ? -35.633 4.776 6.375 1.00 85.62 429 GLN A C 1
ATOM 3258 O O . GLN A 1 429 ? -35.717 4.609 5.158 1.00 85.62 429 GLN A O 1
ATOM 3263 N N . ARG A 1 430 ? -36.589 5.377 7.092 1.00 90.62 430 ARG A N 1
ATOM 3264 C CA . ARG A 1 430 ? -37.789 5.986 6.507 1.00 90.62 430 ARG A CA 1
ATOM 3265 C C . ARG A 1 430 ? -37.413 7.111 5.548 1.00 90.62 430 ARG A C 1
ATOM 3267 O O . ARG A 1 430 ? -37.846 7.074 4.404 1.00 90.62 430 ARG A O 1
ATOM 3274 N N . GLU A 1 431 ? -36.562 8.042 5.973 1.00 87.50 431 GLU A N 1
ATOM 3275 C CA . GLU A 1 431 ? -36.112 9.164 5.138 1.00 87.50 431 GLU A CA 1
ATOM 3276 C C . GLU A 1 431 ? -35.396 8.678 3.868 1.00 87.50 431 GLU A C 1
ATOM 3278 O O . GLU A 1 431 ? -35.686 9.147 2.768 1.00 87.50 431 GLU A O 1
ATOM 3283 N N . ALA A 1 432 ? -34.523 7.671 3.987 1.00 83.50 432 ALA A N 1
ATOM 3284 C CA . ALA A 1 432 ? -33.855 7.074 2.833 1.00 83.50 432 ALA A CA 1
ATOM 3285 C C . ALA A 1 432 ? -34.844 6.436 1.838 1.00 83.50 432 ALA A C 1
ATOM 3287 O O . ALA A 1 432 ? -34.637 6.519 0.627 1.00 83.50 432 ALA A O 1
ATOM 3288 N N . LEU A 1 433 ? -35.920 5.814 2.330 1.00 86.38 433 LEU A N 1
ATOM 3289 C CA . LEU A 1 433 ? -36.960 5.228 1.484 1.00 86.38 433 LEU A CA 1
ATOM 3290 C C . LEU A 1 433 ? -37.861 6.276 0.837 1.00 86.38 433 LEU A C 1
ATOM 3292 O O . LEU A 1 433 ? -38.178 6.151 -0.344 1.00 86.38 433 LEU A O 1
ATOM 3296 N N . GLU A 1 434 ? -38.238 7.316 1.577 1.00 86.25 434 GLU A N 1
ATOM 3297 C CA . GLU A 1 434 ? -39.009 8.444 1.053 1.00 86.25 434 GLU A CA 1
ATOM 3298 C C . GLU A 1 434 ? -38.220 9.194 -0.028 1.00 86.25 434 GLU A C 1
ATOM 3300 O O . GLU A 1 434 ? -38.781 9.526 -1.070 1.00 86.25 434 GLU A O 1
ATOM 3305 N N . ALA A 1 435 ? -36.906 9.368 0.149 1.00 83.56 435 ALA A N 1
ATOM 3306 C CA . ALA A 1 435 ? -36.032 9.972 -0.858 1.00 83.56 435 ALA A CA 1
ATOM 3307 C C . ALA A 1 435 ? -35.974 9.163 -2.165 1.00 83.56 435 ALA A C 1
ATOM 3309 O O . ALA A 1 435 ? -35.826 9.736 -3.246 1.00 83.56 435 ALA A O 1
ATOM 3310 N N . ILE A 1 436 ? -36.095 7.834 -2.082 1.00 82.81 436 ILE A N 1
ATOM 3311 C CA . ILE A 1 436 ? -36.235 6.987 -3.268 1.00 82.81 436 ILE A CA 1
ATOM 3312 C C . ILE A 1 436 ? -37.638 7.168 -3.856 1.00 82.81 436 ILE A C 1
ATOM 3314 O O . ILE A 1 436 ? -37.745 7.427 -5.051 1.00 82.81 436 ILE A O 1
ATOM 3318 N N . LEU A 1 437 ? -38.690 7.081 -3.029 1.00 83.62 437 LEU A N 1
ATOM 3319 C CA . LEU A 1 437 ? -40.098 7.100 -3.446 1.00 83.62 437 LEU A CA 1
ATOM 3320 C C . LEU A 1 437 ? -40.500 8.397 -4.170 1.00 83.62 437 LEU A C 1
ATOM 3322 O O . LEU A 1 437 ? -41.139 8.357 -5.219 1.00 83.62 437 LEU A O 1
ATOM 3326 N N . PHE A 1 438 ? -40.124 9.546 -3.615 1.00 80.44 438 PHE A N 1
ATOM 3327 C CA . PHE A 1 438 ? -40.491 10.860 -4.150 1.00 80.44 438 PHE A CA 1
ATOM 3328 C C . PHE A 1 438 ? -39.484 11.395 -5.173 1.00 80.44 438 PHE A C 1
ATOM 3330 O O . PHE A 1 438 ? -39.679 12.479 -5.724 1.00 80.44 438 PHE A O 1
ATOM 3337 N N . GLY A 1 439 ? -38.437 10.615 -5.461 1.00 67.69 439 GLY A N 1
ATOM 3338 C CA . GLY A 1 439 ? -37.275 11.073 -6.204 1.00 67.69 439 GLY A CA 1
ATOM 3339 C C . GLY A 1 439 ? -36.475 12.090 -5.391 1.00 67.69 439 GLY A C 1
ATOM 3340 O O . GLY A 1 439 ? -36.996 12.800 -4.531 1.00 67.69 439 GLY A O 1
ATOM 3341 N N . ARG A 1 440 ? -35.176 12.199 -5.672 1.00 61.12 440 ARG A N 1
ATOM 3342 C CA . ARG A 1 440 ? -34.373 13.321 -5.178 1.00 61.12 440 ARG A CA 1
ATOM 3343 C C . ARG A 1 440 ? -34.877 14.597 -5.852 1.00 61.12 440 ARG A C 1
ATOM 3345 O O . ARG A 1 440 ? -34.311 15.018 -6.855 1.00 61.12 440 ARG A O 1
ATOM 3352 N N . SER A 1 441 ? -35.930 15.217 -5.321 1.00 50.75 441 SER A N 1
ATOM 3353 C CA . SER A 1 441 ? -36.312 16.586 -5.665 1.00 50.75 441 SER A CA 1
ATOM 3354 C C . SER A 1 441 ? -35.200 17.507 -5.161 1.00 50.75 441 SER A C 1
ATOM 3356 O O . SER A 1 441 ? -35.234 18.019 -4.044 1.00 50.75 441 SER A O 1
ATOM 3358 N N . ASN A 1 442 ? -34.133 17.603 -5.947 1.00 48.12 442 ASN A N 1
ATOM 3359 C CA . ASN A 1 442 ? -32.872 18.224 -5.580 1.00 48.12 442 ASN A CA 1
ATOM 3360 C C . ASN A 1 442 ? -32.984 19.751 -5.708 1.00 48.12 442 ASN A C 1
ATOM 3362 O O . ASN A 1 442 ? -32.339 20.363 -6.555 1.00 48.12 442 ASN A O 1
ATOM 3366 N N . GLU A 1 443 ? -33.847 20.366 -4.896 1.00 50.34 443 GLU A N 1
ATOM 3367 C CA . GLU A 1 443 ? -34.032 21.822 -4.865 1.00 50.34 443 GLU A CA 1
ATOM 3368 C C . GLU A 1 443 ? -33.053 22.535 -3.906 1.00 50.34 443 GLU A C 1
ATOM 3370 O O . GLU A 1 443 ? -32.942 23.757 -3.967 1.00 50.34 443 GLU A O 1
ATOM 3375 N N . GLU A 1 444 ? -32.279 21.819 -3.072 1.00 47.81 444 GLU A N 1
ATOM 3376 C CA . GLU A 1 444 ? -31.460 22.460 -2.018 1.00 47.81 444 GLU A CA 1
ATOM 3377 C C . GLU A 1 444 ? -29.929 22.327 -2.119 1.00 47.81 444 GLU A C 1
ATOM 3379 O O . GLU A 1 444 ? -29.221 22.995 -1.364 1.00 47.81 444 GLU A O 1
ATOM 3384 N N . VAL A 1 445 ? -29.364 21.590 -3.081 1.00 47.66 445 VAL A N 1
ATOM 3385 C CA . VAL A 1 445 ? -27.897 21.534 -3.249 1.00 47.66 445 VAL A CA 1
ATOM 3386 C C . VAL A 1 445 ? -27.498 22.185 -4.570 1.00 47.66 445 VAL A C 1
ATOM 3388 O O . VAL A 1 445 ? -27.516 21.563 -5.626 1.00 47.66 445 VAL A O 1
ATOM 3391 N N . GLY A 1 446 ? -27.147 23.474 -4.494 1.00 44.41 446 GLY A N 1
ATOM 3392 C CA . GLY A 1 446 ? -26.788 24.365 -5.606 1.00 44.41 446 GLY A CA 1
ATOM 3393 C C . GLY A 1 446 ? -25.492 24.015 -6.348 1.00 44.41 446 GLY A C 1
ATOM 3394 O O . GLY A 1 446 ? -24.615 24.866 -6.504 1.00 44.41 446 GLY A O 1
ATOM 3395 N N . VAL A 1 447 ? -25.369 22.781 -6.830 1.00 44.81 447 VAL A N 1
ATOM 3396 C CA . VAL A 1 447 ? -24.327 22.359 -7.765 1.00 44.81 447 VAL A CA 1
ATOM 3397 C C . VAL A 1 447 ? -24.953 22.322 -9.155 1.00 44.81 447 VAL A C 1
ATOM 3399 O O . VAL A 1 447 ? -25.719 21.429 -9.498 1.00 44.81 447 VAL A O 1
ATOM 3402 N N . SER A 1 448 ? -24.629 23.335 -9.954 1.00 40.66 448 SER A N 1
ATOM 3403 C CA . SER A 1 448 ? -24.960 23.387 -11.377 1.00 40.66 448 SER A CA 1
ATOM 3404 C C . SER A 1 448 ? -24.053 22.418 -12.134 1.00 40.66 448 SER A C 1
ATOM 3406 O O . SER A 1 448 ? -22.937 22.763 -12.519 1.00 40.66 448 SER A O 1
ATOM 3408 N N . VAL A 1 449 ? -24.517 21.185 -12.310 1.00 45.72 449 VAL A N 1
ATOM 3409 C CA . VAL A 1 449 ? -23.998 20.280 -13.340 1.00 45.72 449 VAL A CA 1
ATOM 3410 C C . VAL A 1 449 ? -25.068 20.195 -14.422 1.00 45.72 449 VAL A C 1
ATOM 3412 O O . VAL A 1 449 ? -26.247 20.068 -14.111 1.00 45.72 449 VAL A O 1
ATOM 3415 N N . ASP A 1 450 ? -24.659 20.346 -15.679 1.00 47.12 450 ASP A N 1
ATOM 3416 C CA . ASP A 1 450 ? -25.512 20.201 -16.859 1.00 47.12 450 ASP A CA 1
ATOM 3417 C C . ASP A 1 450 ? -26.092 18.772 -16.902 1.00 47.12 450 ASP A C 1
ATOM 3419 O O . ASP A 1 450 ? -25.383 17.828 -17.254 1.00 47.12 450 ASP A O 1
ATOM 3423 N N . ASP A 1 451 ? -27.349 18.601 -16.481 1.00 45.38 451 ASP A N 1
ATOM 3424 C CA . ASP A 1 451 ? -27.915 17.291 -16.144 1.00 45.38 451 ASP A CA 1
ATOM 3425 C C . ASP A 1 451 ? -29.241 17.019 -16.875 1.00 45.38 451 ASP A C 1
ATOM 3427 O O . ASP A 1 451 ? -30.324 17.416 -16.444 1.00 45.38 451 ASP A O 1
ATOM 3431 N N . ASP A 1 452 ? -29.143 16.305 -17.997 1.00 53.91 452 ASP A N 1
ATOM 3432 C CA . ASP A 1 452 ? -30.281 15.720 -18.719 1.00 53.91 452 ASP A CA 1
ATOM 3433 C C . ASP A 1 452 ? -30.811 14.426 -18.038 1.00 53.91 452 ASP A C 1
ATOM 3435 O O . ASP A 1 452 ? -31.673 13.755 -18.602 1.00 53.91 452 ASP A O 1
ATOM 3439 N N . ASN A 1 453 ? -30.325 14.045 -16.841 1.00 52.38 453 ASN A N 1
ATOM 3440 C CA . ASN A 1 453 ? -30.691 12.797 -16.145 1.00 52.38 453 ASN A CA 1
ATOM 3441 C C . ASN A 1 453 ? -31.330 12.985 -14.751 1.00 52.38 453 ASN A C 1
ATOM 3443 O O . ASN A 1 453 ? -31.571 11.993 -14.060 1.00 52.38 453 ASN A O 1
ATOM 3447 N N . LEU A 1 454 ? -31.634 14.213 -14.318 1.00 51.62 454 LEU A N 1
ATOM 3448 C CA . LEU A 1 454 ? -32.043 14.487 -12.927 1.00 51.62 454 LEU A CA 1
ATOM 3449 C C . LEU A 1 454 ? -33.538 14.293 -12.597 1.00 51.62 454 LEU A C 1
ATOM 3451 O O . LEU A 1 454 ? -33.916 14.485 -11.446 1.00 51.62 454 LEU A O 1
ATOM 3455 N N . ASP A 1 455 ? -34.374 13.862 -13.548 1.00 54.31 455 ASP A N 1
ATOM 3456 C CA . ASP A 1 455 ? -35.810 13.576 -13.323 1.00 54.31 455 ASP A CA 1
ATOM 3457 C C . ASP A 1 455 ? -36.147 12.085 -13.516 1.00 54.31 455 ASP A C 1
ATOM 3459 O O . ASP A 1 455 ? -37.118 11.683 -14.157 1.00 54.31 455 ASP A O 1
ATOM 3463 N N . MET A 1 456 ? -35.267 11.223 -13.013 1.00 59.34 456 MET A N 1
ATOM 3464 C CA . MET A 1 456 ? -35.436 9.774 -13.055 1.00 59.34 456 MET A CA 1
ATOM 3465 C C . MET A 1 456 ? -36.205 9.337 -11.800 1.00 59.34 456 MET A C 1
ATOM 3467 O O . MET A 1 456 ? -35.614 8.963 -10.789 1.00 59.34 456 MET A O 1
ATOM 3471 N N . GLY A 1 457 ? -37.540 9.420 -11.841 1.00 66.06 457 GLY A N 1
ATOM 3472 C CA . GLY A 1 457 ? -38.408 8.919 -10.765 1.00 66.06 457 GLY A CA 1
ATOM 3473 C C . GLY A 1 457 ? -38.212 7.420 -10.484 1.00 66.06 457 GLY A C 1
ATOM 3474 O O . GLY A 1 457 ? -37.582 6.711 -11.273 1.00 66.06 457 GLY A O 1
ATOM 3475 N N . VAL A 1 458 ? -38.807 6.904 -9.396 1.00 71.75 458 VAL A N 1
ATOM 3476 C CA . VAL A 1 458 ? -38.791 5.468 -9.002 1.00 71.75 458 VAL A CA 1
ATOM 3477 C C . VAL A 1 458 ? -39.049 4.531 -10.181 1.00 71.75 458 VAL A C 1
ATOM 3479 O O . VAL A 1 458 ? -38.538 3.411 -10.235 1.00 71.75 458 VAL A O 1
ATOM 3482 N N . GLU A 1 459 ? -39.840 4.990 -11.153 1.00 76.75 459 GLU A N 1
ATOM 3483 C CA . GLU A 1 459 ? -40.204 4.212 -12.326 1.00 76.75 459 GLU A CA 1
ATOM 3484 C C . GLU A 1 459 ? -39.014 3.772 -13.193 1.00 76.75 459 GLU A C 1
ATOM 3486 O O . GLU A 1 459 ? -39.094 2.772 -13.916 1.00 76.75 459 GLU A O 1
ATOM 3491 N N . THR A 1 460 ? -37.901 4.484 -13.083 1.00 82.19 460 THR A N 1
ATOM 3492 C CA . THR A 1 460 ? -36.718 4.330 -13.926 1.00 82.19 460 THR A CA 1
ATOM 3493 C C . THR A 1 460 ? -35.620 3.472 -13.294 1.00 82.19 460 THR A C 1
ATOM 3495 O O . THR A 1 460 ? -34.777 2.935 -14.019 1.00 82.19 460 THR A O 1
ATOM 3498 N N . LEU A 1 461 ? -35.663 3.295 -11.968 1.00 87.69 461 LEU A N 1
ATOM 3499 C CA . LEU A 1 461 ? -34.756 2.432 -11.217 1.00 87.69 461 LEU A CA 1
ATOM 3500 C C . LEU A 1 461 ? -35.208 0.973 -11.325 1.00 87.69 461 LEU A C 1
ATOM 3502 O O . LEU A 1 461 ? -36.399 0.649 -11.233 1.00 87.69 461 LEU A O 1
ATOM 3506 N N . SER A 1 462 ? -34.249 0.073 -11.514 1.00 91.62 462 SER A N 1
ATOM 3507 C CA . SER A 1 462 ? -34.502 -1.356 -11.674 1.00 91.62 462 SER A CA 1
ATOM 3508 C C . SER A 1 462 ? -33.910 -2.146 -10.515 1.00 91.62 462 SER A C 1
ATOM 3510 O O . SER A 1 462 ? -32.783 -1.911 -10.100 1.00 91.62 462 SER A O 1
ATOM 3512 N N . ILE A 1 463 ? -34.640 -3.131 -10.005 1.00 92.62 463 ILE A N 1
ATOM 3513 C CA . ILE A 1 463 ? -34.111 -4.133 -9.071 1.00 92.62 463 ILE A CA 1
ATOM 3514 C C . ILE A 1 463 ? -33.607 -5.383 -9.796 1.00 92.62 463 ILE A C 1
ATOM 3516 O O . ILE A 1 463 ? -33.186 -6.348 -9.157 1.00 92.62 463 ILE A O 1
ATOM 3520 N N . LEU A 1 464 ? -33.673 -5.412 -11.130 1.00 92.50 464 LEU A N 1
ATOM 3521 C CA . LEU A 1 464 ? -33.235 -6.557 -11.917 1.00 92.50 464 LEU A CA 1
ATOM 3522 C C . LEU A 1 464 ? -31.722 -6.462 -12.166 1.00 92.50 464 LEU A C 1
ATOM 3524 O O . LEU A 1 464 ? -31.291 -5.545 -12.860 1.00 92.50 464 LEU A O 1
ATOM 3528 N N . PRO A 1 465 ? -30.899 -7.433 -11.720 1.00 88.12 465 PRO A N 1
ATOM 3529 C CA . PRO A 1 465 ? -29.438 -7.368 -11.883 1.00 88.12 465 PRO A CA 1
ATOM 3530 C C . PRO A 1 465 ? -28.947 -7.343 -13.339 1.00 88.12 465 PRO A C 1
ATOM 3532 O O . PRO A 1 465 ? -27.768 -7.133 -13.602 1.00 88.12 465 PRO A O 1
ATOM 3535 N N . THR A 1 466 ? -29.829 -7.645 -14.292 1.00 85.44 466 THR A N 1
ATOM 3536 C CA . THR A 1 466 ? -29.539 -7.641 -15.731 1.00 85.44 466 THR A CA 1
ATOM 3537 C C . THR A 1 466 ? -29.849 -6.310 -16.413 1.00 85.44 466 THR A C 1
ATOM 3539 O O . THR A 1 466 ? -29.569 -6.173 -17.603 1.00 85.44 466 THR A O 1
ATOM 3542 N N . ASP A 1 467 ? -30.497 -5.386 -15.711 1.00 90.06 467 ASP A N 1
ATOM 3543 C CA . ASP A 1 467 ? -30.908 -4.087 -16.232 1.00 90.06 467 ASP A CA 1
ATOM 3544 C C . ASP A 1 467 ? -29.761 -3.070 -16.085 1.00 90.06 467 ASP A C 1
ATOM 3546 O O . ASP A 1 467 ? -29.110 -3.050 -15.039 1.00 90.06 467 ASP A O 1
ATOM 3550 N N . PRO A 1 468 ? -29.467 -2.238 -17.103 1.00 86.75 468 PRO A N 1
ATOM 3551 C CA . PRO A 1 468 ? -28.467 -1.175 -16.980 1.00 86.75 468 PRO A CA 1
ATOM 3552 C C . PRO A 1 468 ? -28.761 -0.173 -15.853 1.00 86.75 468 PRO A C 1
ATOM 3554 O O . PRO A 1 468 ? -27.818 0.399 -15.314 1.00 86.75 468 PRO A O 1
ATOM 3557 N N . ASN A 1 469 ? -30.029 0.008 -15.470 1.00 88.25 469 ASN A N 1
ATOM 3558 C CA . ASN A 1 469 ? -30.443 0.922 -14.401 1.00 88.25 469 ASN A CA 1
ATOM 3559 C C . ASN A 1 469 ? -30.597 0.205 -13.046 1.00 88.25 469 ASN A C 1
ATOM 3561 O O . ASN A 1 469 ? -31.465 0.560 -12.245 1.00 88.25 469 ASN A O 1
ATOM 3565 N N . PHE A 1 470 ? -29.815 -0.852 -12.807 1.00 92.19 470 PHE A N 1
ATOM 3566 C CA . PHE A 1 470 ? -29.880 -1.622 -11.568 1.00 92.19 470 PHE A CA 1
ATOM 3567 C C . PHE A 1 470 ? -29.467 -0.785 -10.348 1.00 92.19 470 PHE A C 1
ATOM 3569 O O . PHE A 1 470 ? -28.331 -0.318 -10.266 1.00 92.19 470 PHE A O 1
ATOM 3576 N N . ASP A 1 471 ? -30.368 -0.662 -9.373 1.00 88.75 471 ASP A N 1
ATOM 3577 C CA . ASP A 1 471 ? -30.116 -0.018 -8.088 1.00 88.75 471 ASP A CA 1
ATOM 3578 C C . ASP A 1 471 ? -29.945 -1.079 -6.978 1.00 88.75 471 ASP A C 1
ATOM 3580 O O . ASP A 1 471 ? -30.914 -1.744 -6.579 1.00 88.75 471 ASP A O 1
ATOM 3584 N N . PRO A 1 472 ? -28.720 -1.250 -6.443 1.00 88.25 472 PRO A N 1
ATOM 3585 C CA . PRO A 1 472 ? -28.446 -2.237 -5.408 1.00 88.25 472 PRO A CA 1
ATOM 3586 C C . PRO A 1 472 ? -29.119 -1.906 -4.072 1.00 88.25 472 PRO A C 1
ATOM 3588 O O . PRO A 1 472 ? -29.464 -2.828 -3.329 1.00 88.25 472 PRO A O 1
ATOM 3591 N N . LEU A 1 473 ? -29.314 -0.623 -3.751 1.00 85.62 473 LEU A N 1
ATOM 3592 C CA . LEU A 1 473 ? -29.939 -0.205 -2.500 1.00 85.62 473 LEU A CA 1
ATOM 3593 C C . LEU A 1 473 ? -31.433 -0.524 -2.536 1.00 85.62 473 LEU A C 1
ATOM 3595 O O . LEU A 1 473 ? -31.957 -1.135 -1.600 1.00 85.62 473 LEU A O 1
ATOM 3599 N N . LEU A 1 474 ? -32.093 -0.197 -3.648 1.00 89.19 474 LEU A N 1
ATOM 3600 C CA . LEU A 1 474 ? -33.495 -0.539 -3.871 1.00 89.19 474 LEU A CA 1
ATOM 3601 C C . LEU A 1 474 ? -33.703 -2.060 -3.873 1.00 89.19 474 LEU A C 1
ATOM 3603 O O . LEU A 1 474 ? -34.620 -2.564 -3.224 1.00 89.19 474 LEU A O 1
ATOM 3607 N N . PHE A 1 475 ? -32.814 -2.807 -4.536 1.00 92.31 475 PHE A N 1
ATOM 3608 C CA . PHE A 1 475 ? -32.840 -4.269 -4.532 1.00 92.31 475 PHE A CA 1
ATOM 3609 C C . PHE A 1 475 ? -32.727 -4.844 -3.116 1.00 92.31 475 PHE A C 1
ATOM 3611 O O . PHE A 1 475 ? -33.552 -5.671 -2.724 1.00 92.31 475 PHE A O 1
ATOM 3618 N N . LEU A 1 476 ? -31.737 -4.414 -2.327 1.00 90.38 476 LEU A N 1
ATOM 3619 C CA . LEU A 1 476 ? -31.562 -4.902 -0.957 1.00 90.38 476 LEU A CA 1
ATOM 3620 C C . LEU A 1 476 ? -32.761 -4.548 -0.082 1.00 90.38 476 LEU A C 1
ATOM 3622 O O . LEU A 1 476 ? -33.223 -5.390 0.689 1.00 90.38 476 LEU A O 1
ATOM 3626 N N . THR A 1 477 ? -33.302 -3.346 -0.249 1.00 87.69 477 THR A N 1
ATOM 3627 C CA . THR A 1 477 ? -34.425 -2.886 0.561 1.00 87.69 477 THR A CA 1
ATOM 3628 C C . THR A 1 477 ? -35.708 -3.633 0.232 1.00 87.69 477 THR A C 1
ATOM 3630 O O . THR A 1 477 ? -36.403 -4.064 1.141 1.00 87.69 477 THR A O 1
ATOM 3633 N N . LEU A 1 478 ? -36.017 -3.872 -1.042 1.00 90.25 478 LEU A N 1
ATOM 3634 C CA . LEU A 1 478 ? -37.255 -4.557 -1.419 1.00 90.25 478 LEU A CA 1
ATOM 3635 C C . LEU A 1 478 ? -37.164 -6.078 -1.288 1.00 90.25 478 LEU A C 1
ATOM 3637 O O . LEU A 1 478 ? -38.096 -6.737 -0.824 1.00 90.25 478 LEU A O 1
ATOM 3641 N N . VAL A 1 479 ? -36.034 -6.665 -1.674 1.00 91.69 479 VAL A N 1
ATOM 3642 C CA . VAL A 1 479 ? -35.884 -8.124 -1.716 1.00 91.69 479 VAL A CA 1
ATOM 3643 C C . VAL A 1 479 ? -35.433 -8.678 -0.364 1.00 91.69 479 VAL A C 1
ATOM 3645 O O . VAL A 1 479 ? -35.896 -9.745 0.062 1.00 91.69 479 VAL A O 1
ATOM 3648 N N . HIS A 1 480 ? -34.570 -7.954 0.349 1.00 91.12 480 HIS A N 1
ATOM 3649 C CA . HIS A 1 480 ? -33.817 -8.461 1.500 1.00 91.12 480 HIS A CA 1
ATOM 3650 C C . HIS A 1 480 ? -33.975 -7.634 2.780 1.00 91.12 480 HIS A C 1
ATOM 3652 O O . HIS A 1 480 ? -33.194 -7.830 3.704 1.00 91.12 480 HIS A O 1
ATOM 3658 N N . ARG A 1 481 ? -35.027 -6.809 2.904 1.00 86.56 481 ARG A N 1
ATOM 3659 C CA . ARG A 1 481 ? -35.319 -6.011 4.118 1.00 86.56 481 ARG A CA 1
ATOM 3660 C C . ARG A 1 481 ? -35.182 -6.777 5.433 1.00 86.56 481 ARG A C 1
ATOM 3662 O O . ARG A 1 481 ? -34.640 -6.277 6.407 1.00 86.56 481 ARG A O 1
ATOM 3669 N N . ASN A 1 482 ? -35.695 -8.005 5.439 1.00 85.56 482 ASN A N 1
ATOM 3670 C CA . ASN A 1 482 ? -35.772 -8.851 6.628 1.00 85.56 482 ASN A CA 1
ATOM 3671 C C . ASN A 1 482 ? -34.594 -9.833 6.728 1.00 85.56 482 ASN A C 1
ATOM 3673 O O . ASN A 1 482 ? -34.616 -10.741 7.560 1.00 85.56 482 ASN A O 1
ATOM 3677 N N . ALA A 1 483 ? -33.592 -9.718 5.852 1.00 89.94 483 ALA A N 1
ATOM 3678 C CA . ALA A 1 483 ? -32.398 -10.540 5.936 1.00 89.94 483 ALA A CA 1
ATOM 3679 C C . ALA A 1 483 ? -31.551 -10.074 7.125 1.00 89.94 483 ALA A C 1
ATOM 3681 O O . ALA A 1 483 ? -31.220 -8.897 7.248 1.00 89.94 483 ALA A O 1
ATOM 3682 N N . SER A 1 484 ? -31.182 -11.003 8.009 1.00 87.31 484 SER A N 1
ATOM 3683 C CA . SER A 1 484 ? -30.245 -10.677 9.084 1.00 87.31 484 SER A CA 1
ATOM 3684 C C . SER A 1 484 ? -28.854 -10.383 8.521 1.00 87.31 484 SER A C 1
ATOM 3686 O O . SER A 1 484 ? -28.471 -10.889 7.461 1.00 87.31 484 SER A O 1
ATOM 3688 N N . PHE A 1 485 ? -28.068 -9.618 9.279 1.00 84.50 485 PHE A N 1
ATOM 3689 C CA . PHE A 1 485 ? -26.681 -9.311 8.935 1.00 84.50 485 PHE A CA 1
ATOM 3690 C C . PHE A 1 485 ? -25.855 -10.574 8.636 1.00 84.50 485 PHE A C 1
ATOM 3692 O O . PHE A 1 485 ? -25.132 -10.614 7.646 1.00 84.50 485 PHE A O 1
ATOM 3699 N N . GLU A 1 486 ? -26.026 -11.643 9.419 1.00 85.56 486 GLU A N 1
ATOM 3700 C CA . GLU A 1 486 ? -25.338 -12.923 9.192 1.00 85.56 486 GLU A CA 1
ATOM 3701 C C . GLU A 1 486 ? -25.693 -13.554 7.835 1.00 85.56 486 GLU A C 1
ATOM 3703 O O . GLU A 1 486 ? -24.818 -14.072 7.137 1.00 85.56 486 GLU A O 1
ATOM 3708 N N . HIS A 1 487 ? -26.964 -13.484 7.416 1.00 87.44 487 HIS A N 1
ATOM 3709 C CA . HIS A 1 487 ? -27.379 -13.989 6.106 1.00 87.44 487 HIS A CA 1
ATOM 3710 C C . HIS A 1 487 ? -26.767 -13.173 4.966 1.00 87.44 487 HIS A C 1
ATOM 3712 O O . HIS A 1 487 ? -26.335 -13.761 3.969 1.00 87.44 487 HIS A O 1
ATOM 3718 N N . LEU A 1 488 ? -26.695 -11.847 5.124 1.00 87.81 488 LEU A N 1
ATOM 3719 C CA . LEU A 1 488 ? -26.041 -10.958 4.165 1.00 87.81 488 LEU A CA 1
ATOM 3720 C C . LEU A 1 488 ? -24.538 -11.243 4.094 1.00 87.81 488 LEU A C 1
ATOM 3722 O O . LEU A 1 488 ? -24.020 -11.465 3.002 1.00 87.81 488 LEU A O 1
ATOM 3726 N N . GLN A 1 489 ? -23.854 -11.373 5.230 1.00 86.19 489 GLN A N 1
ATOM 3727 C CA . GLN A 1 489 ? -22.428 -11.702 5.285 1.00 86.19 489 GLN A CA 1
ATOM 3728 C C . GLN A 1 489 ? -22.126 -13.060 4.632 1.00 86.19 489 GLN A C 1
ATOM 3730 O O . GLN A 1 489 ? -21.209 -13.183 3.820 1.00 86.19 489 GLN A O 1
ATOM 3735 N N . HIS A 1 490 ? -22.947 -14.078 4.900 1.00 87.00 490 HIS A N 1
ATOM 3736 C CA . HIS A 1 490 ? -22.818 -15.378 4.243 1.00 87.00 490 HIS A CA 1
ATOM 3737 C C . HIS A 1 490 ? -23.148 -15.318 2.740 1.00 87.00 490 HIS A C 1
ATOM 3739 O O . HIS A 1 490 ? -22.655 -16.132 1.957 1.00 87.00 490 HIS A O 1
ATOM 3745 N N . SER A 1 491 ? -24.006 -14.389 2.304 1.00 86.94 491 SER A N 1
ATOM 3746 C CA . SER A 1 491 ? -24.264 -14.162 0.877 1.00 86.94 491 SER A CA 1
ATOM 3747 C C . SER A 1 491 ? -23.085 -13.483 0.176 1.00 86.94 491 SER A C 1
ATOM 3749 O O . SER A 1 491 ? -22.756 -13.888 -0.936 1.00 86.94 491 SER A O 1
ATOM 3751 N N . ILE A 1 492 ? -22.393 -12.558 0.853 1.00 88.06 492 ILE A N 1
ATOM 3752 C CA . ILE A 1 492 ? -21.173 -11.908 0.356 1.00 88.06 492 ILE A CA 1
ATOM 3753 C C . ILE A 1 492 ? -20.083 -12.954 0.133 1.00 88.06 492 ILE A C 1
ATOM 3755 O O . ILE A 1 492 ? -19.621 -13.092 -0.993 1.00 88.06 492 ILE A O 1
ATOM 3759 N N . GLY A 1 493 ? -19.779 -13.799 1.125 1.00 83.69 493 GLY A N 1
ATOM 3760 C CA . GLY A 1 493 ? -18.771 -14.856 0.948 1.00 83.69 493 GLY A CA 1
ATOM 3761 C C . GLY A 1 493 ? -19.120 -15.857 -0.168 1.00 83.69 493 GLY A C 1
ATOM 3762 O O . GLY A 1 493 ? -18.251 -16.352 -0.886 1.00 83.69 493 GLY A O 1
ATOM 3763 N N . ARG A 1 494 ? -20.417 -16.134 -0.384 1.00 85.25 494 ARG A N 1
ATOM 3764 C CA . ARG A 1 494 ? -20.883 -16.950 -1.521 1.00 85.25 494 ARG A CA 1
ATOM 3765 C C . ARG A 1 494 ? -20.720 -16.235 -2.863 1.00 85.25 494 ARG A C 1
ATOM 3767 O O . ARG A 1 494 ? -20.432 -16.903 -3.858 1.00 85.25 494 ARG A O 1
ATOM 3774 N N . LEU A 1 495 ? -20.953 -14.925 -2.912 1.00 85.19 495 LEU A N 1
ATOM 3775 C CA . LEU A 1 495 ? -20.739 -14.109 -4.104 1.00 85.19 495 LEU A CA 1
ATOM 3776 C C . LEU A 1 495 ? -19.253 -14.008 -4.430 1.00 85.19 495 LEU A C 1
ATOM 3778 O O . LEU A 1 495 ? -18.899 -14.311 -5.559 1.00 85.19 495 LEU A O 1
ATOM 3782 N N . GLU A 1 496 ? -18.402 -13.691 -3.458 1.00 84.56 496 GLU A N 1
ATOM 3783 C CA . GLU A 1 496 ? -16.941 -13.657 -3.601 1.00 84.56 496 GLU A CA 1
ATOM 3784 C C . GLU A 1 496 ? -16.424 -14.976 -4.166 1.00 84.56 496 GLU A C 1
ATOM 3786 O O . GLU A 1 496 ? -15.837 -14.994 -5.240 1.00 84.56 496 GLU A O 1
ATOM 3791 N N . SER A 1 497 ? -16.795 -16.107 -3.556 1.00 84.31 497 SER A N 1
ATOM 3792 C CA . SER A 1 497 ? -16.400 -17.420 -4.069 1.00 84.31 497 SER A CA 1
ATOM 3793 C C . SER A 1 497 ? -16.870 -17.661 -5.511 1.00 84.31 497 SER A C 1
ATOM 3795 O O . SER A 1 497 ? -16.145 -18.250 -6.315 1.00 84.31 497 SER A O 1
ATOM 3797 N N . LYS A 1 498 ? -18.080 -17.225 -5.890 1.00 84.12 498 LYS A N 1
ATOM 3798 C CA . LYS A 1 498 ? -18.552 -17.338 -7.282 1.00 84.12 498 LYS A CA 1
ATOM 3799 C C . LYS A 1 498 ? -17.780 -16.419 -8.225 1.00 84.12 498 LYS A C 1
ATOM 3801 O O . LYS A 1 498 ? -17.468 -16.858 -9.331 1.00 84.12 498 LYS A O 1
ATOM 3806 N N . THR A 1 499 ? -17.488 -15.194 -7.801 1.00 85.56 499 THR A N 1
ATOM 3807 C CA . THR A 1 499 ? -16.712 -14.212 -8.559 1.00 85.56 499 THR A CA 1
ATOM 3808 C C . THR A 1 499 ? -15.294 -14.719 -8.768 1.00 85.56 499 THR A C 1
ATOM 3810 O O . THR A 1 499 ? -14.858 -14.771 -9.909 1.00 85.56 499 THR A O 1
ATOM 3813 N N . ASP A 1 500 ? -14.628 -15.227 -7.735 1.00 82.56 500 ASP A N 1
ATOM 3814 C CA . ASP A 1 500 ? -13.291 -15.821 -7.828 1.00 82.56 500 ASP A CA 1
ATOM 3815 C C . ASP A 1 500 ? -13.274 -17.010 -8.788 1.00 82.56 500 ASP A C 1
ATOM 3817 O O . ASP A 1 500 ? -12.437 -17.099 -9.686 1.00 82.56 500 ASP A O 1
ATOM 3821 N N . ASN A 1 501 ? -14.265 -17.900 -8.672 1.00 81.31 501 ASN A N 1
ATOM 3822 C CA . ASN A 1 501 ? -14.429 -19.014 -9.602 1.00 81.31 501 ASN A CA 1
ATOM 3823 C C . ASN A 1 501 ? -14.668 -18.530 -11.043 1.00 81.31 501 ASN A C 1
ATOM 3825 O O . ASN A 1 501 ? -14.197 -19.155 -11.995 1.00 81.31 501 ASN A O 1
ATOM 3829 N N . GLN A 1 502 ? -15.415 -17.441 -11.235 1.00 82.69 502 GLN A N 1
ATOM 3830 C CA . GLN A 1 502 ? -15.660 -16.853 -12.550 1.00 82.69 502 GLN A CA 1
ATOM 3831 C C . GLN A 1 502 ? -14.402 -16.187 -13.110 1.00 82.69 502 GLN A C 1
ATOM 3833 O O . GLN A 1 502 ? -14.092 -16.401 -14.280 1.00 82.69 502 GLN A O 1
ATOM 3838 N N . VAL A 1 503 ? -13.661 -15.439 -12.293 1.00 79.94 503 VAL A N 1
ATOM 3839 C CA . VAL A 1 503 ? -12.376 -14.828 -12.643 1.00 79.94 503 VAL A CA 1
ATOM 3840 C C . VAL A 1 503 ? -11.388 -15.915 -13.041 1.00 79.94 503 VAL A C 1
ATOM 3842 O O . VAL A 1 503 ? -10.792 -15.823 -14.106 1.00 79.94 503 VAL A O 1
ATOM 3845 N N . GLN A 1 504 ? -11.289 -17.003 -12.278 1.00 80.31 504 GLN A N 1
ATOM 3846 C CA . GLN A 1 504 ? -10.426 -18.133 -12.617 1.00 80.31 504 GLN A CA 1
ATOM 3847 C C . GLN A 1 504 ? -10.849 -18.811 -13.929 1.00 80.31 504 GLN A C 1
ATOM 3849 O O . GLN A 1 504 ? -10.006 -19.161 -14.756 1.00 80.31 504 GLN A O 1
ATOM 3854 N N . ARG A 1 505 ? -12.156 -18.983 -14.168 1.00 78.12 505 ARG A N 1
ATOM 3855 C CA . ARG A 1 505 ? -12.669 -19.503 -15.448 1.00 78.12 505 ARG A CA 1
ATOM 3856 C C . ARG A 1 505 ? -12.359 -18.568 -16.611 1.00 78.12 505 ARG A C 1
ATOM 3858 O O . ARG A 1 505 ? -11.981 -19.059 -17.668 1.00 78.12 505 ARG A O 1
ATOM 3865 N N . LEU A 1 506 ? -12.498 -17.258 -16.422 1.00 76.81 506 LEU A N 1
ATOM 3866 C CA . LEU A 1 506 ? -12.149 -16.241 -17.414 1.00 76.81 506 LEU A CA 1
ATOM 3867 C C . LEU A 1 506 ? -10.650 -16.243 -17.694 1.00 76.81 506 LEU A C 1
ATOM 3869 O O . LEU A 1 506 ? -10.259 -16.261 -18.851 1.00 76.81 506 LEU A O 1
ATOM 3873 N N . GLN A 1 507 ? -9.813 -16.304 -16.662 1.00 79.56 507 GLN A N 1
ATOM 3874 C CA . GLN A 1 507 ? -8.365 -16.418 -16.804 1.00 79.56 507 GLN A CA 1
ATOM 3875 C C . GLN A 1 507 ? -7.980 -17.680 -17.573 1.00 79.56 507 GLN A C 1
ATOM 3877 O O . GLN A 1 507 ? -7.169 -17.601 -18.488 1.00 79.56 507 GLN A O 1
ATOM 3882 N N . ASN A 1 508 ? -8.592 -18.828 -17.266 1.00 80.12 508 ASN A N 1
ATOM 3883 C CA . ASN A 1 508 ? -8.364 -20.062 -18.017 1.00 80.12 508 ASN A CA 1
ATOM 3884 C C . ASN A 1 508 ? -8.846 -19.935 -19.469 1.00 80.12 508 ASN A C 1
ATOM 3886 O O . ASN A 1 508 ? -8.098 -20.270 -20.377 1.00 80.12 508 ASN A O 1
ATOM 3890 N N . LEU A 1 509 ? -10.039 -19.378 -19.707 1.00 81.56 509 LEU A N 1
ATOM 3891 C CA . LEU A 1 509 ? -10.561 -19.133 -21.055 1.00 81.56 509 LEU A CA 1
ATOM 3892 C C . LEU A 1 509 ? -9.625 -18.224 -21.861 1.00 81.56 509 LEU A C 1
ATOM 3894 O O . LEU A 1 509 ? -9.330 -18.518 -23.018 1.00 81.56 509 LEU A O 1
ATOM 3898 N N . VAL A 1 510 ? -9.149 -17.138 -21.251 1.00 79.94 510 VAL A N 1
ATOM 3899 C CA . VAL A 1 510 ? -8.205 -16.198 -21.859 1.00 79.94 510 VAL A CA 1
ATOM 3900 C C . VAL A 1 510 ? -6.868 -16.872 -22.103 1.00 79.94 510 VAL A C 1
ATOM 3902 O O . VAL A 1 510 ? -6.331 -16.717 -23.186 1.00 79.94 510 VAL A O 1
ATOM 3905 N N . ARG A 1 511 ? -6.346 -17.657 -21.160 1.00 82.44 511 ARG A N 1
ATOM 3906 C CA . ARG A 1 511 ? -5.079 -18.378 -21.322 1.00 82.44 511 ARG A CA 1
ATOM 3907 C C . ARG A 1 511 ? -5.154 -19.403 -22.451 1.00 82.44 511 ARG A C 1
ATOM 3909 O O . ARG A 1 511 ? -4.259 -19.452 -23.290 1.00 82.44 511 ARG A O 1
ATOM 3916 N N . ASP A 1 512 ? -6.235 -20.172 -22.500 1.00 80.00 512 ASP A N 1
ATOM 3917 C CA . ASP A 1 512 ? -6.435 -21.237 -23.483 1.00 80.00 512 ASP A CA 1
ATOM 3918 C C . ASP A 1 512 ? -6.725 -20.669 -24.886 1.00 80.00 512 ASP A C 1
ATOM 3920 O O . ASP A 1 512 ? -6.414 -21.306 -25.890 1.00 80.00 512 ASP A O 1
ATOM 3924 N N . ASN A 1 513 ? -7.260 -19.443 -24.971 1.00 82.88 513 ASN A N 1
ATOM 3925 C CA . ASN A 1 513 ? -7.581 -18.753 -26.228 1.00 82.88 513 ASN A CA 1
ATOM 3926 C C . ASN A 1 513 ? -6.760 -17.469 -26.436 1.00 82.88 513 ASN A C 1
ATOM 3928 O O . ASN A 1 513 ? -7.170 -16.588 -27.194 1.00 82.88 513 ASN A O 1
ATOM 3932 N N . PHE A 1 514 ? -5.599 -17.341 -25.786 1.00 83.12 514 PHE A N 1
ATOM 3933 C CA . PHE A 1 514 ? -4.864 -16.072 -25.698 1.00 83.12 514 PHE A CA 1
ATOM 3934 C C . PHE A 1 514 ? -4.518 -15.508 -27.078 1.00 83.12 514 PHE A C 1
ATOM 3936 O O . PHE A 1 514 ? -4.714 -14.326 -27.346 1.00 83.12 514 PHE A O 1
ATOM 3943 N N . ALA A 1 515 ? -4.106 -16.381 -28.000 1.00 73.81 515 ALA A N 1
ATOM 3944 C CA . ALA A 1 515 ? -3.799 -16.006 -29.377 1.00 73.81 515 ALA A CA 1
ATOM 3945 C C . ALA A 1 515 ? -5.004 -15.416 -30.135 1.00 73.81 515 ALA A C 1
ATOM 3947 O O . ALA A 1 515 ? -4.817 -14.560 -30.997 1.00 73.81 515 ALA A O 1
ATOM 3948 N N . LEU A 1 516 ? -6.232 -15.854 -29.833 1.00 73.69 516 LEU A N 1
ATOM 3949 C CA . LEU A 1 516 ? -7.449 -15.291 -30.424 1.00 73.69 516 LEU A CA 1
ATOM 3950 C C . LEU A 1 516 ? -7.780 -13.934 -29.802 1.00 73.69 516 LEU A C 1
ATOM 3952 O O . LEU A 1 516 ? -8.084 -12.998 -30.534 1.00 73.69 516 LEU A O 1
ATOM 3956 N N . PHE A 1 517 ? -7.658 -13.803 -28.478 1.00 76.00 517 PHE A N 1
ATOM 3957 C CA . PHE A 1 517 ? -7.895 -12.533 -27.787 1.00 76.00 517 PHE A CA 1
ATOM 3958 C C . PHE A 1 517 ? -6.927 -11.435 -28.231 1.00 76.00 517 PHE A C 1
ATOM 3960 O O . PHE A 1 517 ? -7.383 -10.337 -28.536 1.00 76.00 517 PHE A O 1
ATOM 3967 N N . VAL A 1 518 ? -5.629 -11.737 -28.352 1.00 78.19 518 VAL A N 1
ATOM 3968 C CA . VAL A 1 518 ? -4.626 -10.784 -28.862 1.00 78.19 518 VAL A CA 1
ATOM 3969 C C . VAL A 1 518 ? -4.967 -10.348 -30.288 1.00 78.19 518 VAL A C 1
ATOM 3971 O O . VAL A 1 518 ? -4.991 -9.159 -30.574 1.00 78.19 518 VAL A O 1
ATOM 3974 N N . ARG A 1 519 ? -5.342 -11.285 -31.170 1.00 74.00 519 ARG A N 1
ATOM 3975 C CA . ARG A 1 519 ? -5.753 -10.949 -32.545 1.00 74.00 519 ARG A CA 1
ATOM 3976 C C . ARG A 1 519 ? -7.013 -10.084 -32.598 1.00 74.00 519 ARG A C 1
ATOM 3978 O O . ARG A 1 519 ? -7.102 -9.197 -33.443 1.00 74.00 519 ARG A O 1
ATOM 3985 N N . CYS A 1 520 ? -7.990 -10.344 -31.731 1.00 75.06 520 CYS A N 1
ATOM 3986 C CA . CYS A 1 520 ? -9.196 -9.523 -31.637 1.00 75.06 520 CYS A CA 1
ATOM 3987 C C . CYS A 1 520 ? -8.881 -8.122 -31.105 1.00 75.06 520 CYS A C 1
ATOM 3989 O O . CYS A 1 520 ? -9.405 -7.155 -31.649 1.00 75.06 520 CYS A O 1
ATOM 3991 N N . ALA A 1 521 ? -8.018 -8.008 -30.091 1.00 75.75 521 ALA A N 1
ATOM 3992 C CA . ALA A 1 521 ? -7.569 -6.728 -29.549 1.00 75.75 521 ALA A CA 1
ATOM 3993 C C . ALA A 1 521 ? -6.817 -5.910 -30.609 1.00 75.75 521 ALA A C 1
ATOM 3995 O O . ALA A 1 521 ? -7.222 -4.787 -30.895 1.00 75.75 521 ALA A O 1
ATOM 3996 N N . ASP A 1 522 ? -5.840 -6.518 -31.293 1.00 74.62 522 ASP A N 1
ATOM 3997 C CA . ASP A 1 522 ? -5.118 -5.893 -32.408 1.00 74.62 522 ASP A CA 1
ATOM 3998 C C . ASP A 1 522 ? -6.083 -5.420 -33.506 1.00 74.62 522 ASP A C 1
ATOM 4000 O O . ASP A 1 522 ? -5.918 -4.337 -34.065 1.00 74.62 522 ASP A O 1
ATOM 4004 N N . GLY A 1 523 ? -7.115 -6.218 -33.808 1.00 73.75 523 GLY A N 1
ATOM 4005 C CA . GLY A 1 523 ? -8.168 -5.861 -34.755 1.00 73.75 523 GLY A CA 1
ATOM 4006 C C . GLY A 1 523 ? -8.987 -4.653 -34.300 1.00 73.75 523 GLY A C 1
ATOM 4007 O O . GLY A 1 523 ? -9.157 -3.711 -35.072 1.00 73.75 523 GLY A O 1
ATOM 4008 N N . ILE A 1 524 ? -9.470 -4.657 -33.053 1.00 74.00 524 ILE A N 1
ATOM 4009 C CA . ILE A 1 524 ? -10.251 -3.562 -32.455 1.00 74.00 524 ILE A CA 1
ATOM 4010 C C . ILE A 1 524 ? -9.437 -2.268 -32.419 1.00 74.00 524 ILE A C 1
ATOM 4012 O O . ILE A 1 524 ? -9.960 -1.223 -32.806 1.00 74.00 524 ILE A O 1
ATOM 4016 N N . ASP A 1 525 ? -8.161 -2.331 -32.044 1.00 69.69 525 ASP A N 1
ATOM 4017 C CA . ASP A 1 525 ? -7.272 -1.169 -32.031 1.00 69.69 525 ASP A CA 1
ATOM 4018 C C . ASP A 1 525 ? -7.033 -0.631 -33.443 1.00 69.69 525 ASP A C 1
ATOM 4020 O O . ASP A 1 525 ? -7.080 0.583 -33.668 1.00 69.69 525 ASP A O 1
ATOM 4024 N N . LEU A 1 526 ? -6.872 -1.519 -34.432 1.00 70.19 526 LEU A N 1
ATOM 4025 C CA . LEU A 1 526 ? -6.812 -1.125 -35.839 1.00 70.19 526 LEU A CA 1
ATOM 4026 C C . LEU A 1 526 ? -8.098 -0.402 -36.272 1.00 70.19 526 LEU A C 1
ATOM 4028 O O . LEU A 1 526 ? -8.031 0.614 -36.969 1.00 70.19 526 LEU A O 1
ATOM 4032 N N . PHE A 1 527 ? -9.265 -0.893 -35.840 1.00 64.44 527 PHE A N 1
ATOM 4033 C CA . PHE A 1 527 ? -10.560 -0.280 -36.142 1.00 64.44 527 PHE A CA 1
ATOM 4034 C C . PHE A 1 527 ? -10.750 1.069 -35.436 1.00 64.44 527 PHE A C 1
ATOM 4036 O O . PHE A 1 527 ? -11.242 2.014 -36.057 1.00 64.44 527 PHE A O 1
ATOM 4043 N N . ALA A 1 528 ? -10.326 1.197 -34.178 1.00 67.62 528 ALA A N 1
ATOM 4044 C CA . ALA A 1 528 ? -10.396 2.441 -33.415 1.00 67.62 528 ALA A CA 1
ATOM 4045 C C . ALA A 1 528 ? -9.478 3.524 -34.012 1.00 67.62 528 ALA A C 1
ATOM 4047 O O . ALA A 1 528 ? -9.893 4.672 -34.198 1.00 67.62 528 ALA A O 1
ATOM 4048 N N . LEU A 1 529 ? -8.259 3.150 -34.416 1.00 66.56 529 LEU A N 1
ATOM 4049 C CA . LEU A 1 529 ? -7.308 4.041 -35.090 1.00 66.56 529 LEU A CA 1
ATOM 4050 C C . LEU A 1 529 ? -7.825 4.530 -36.457 1.00 66.56 529 LEU A C 1
ATOM 4052 O O . LEU A 1 529 ? -7.581 5.681 -36.848 1.00 66.56 529 LEU A O 1
ATOM 4056 N N . GLU A 1 530 ? -8.561 3.687 -37.188 1.00 61.50 530 GLU A N 1
ATOM 4057 C CA . GLU A 1 530 ? -9.186 4.075 -38.456 1.00 61.50 530 GLU A CA 1
ATOM 4058 C C . GLU A 1 530 ? -10.451 4.934 -38.269 1.00 61.50 530 GLU A C 1
ATOM 4060 O O . GLU A 1 530 ? -10.658 5.863 -39.056 1.00 61.50 530 GLU A O 1
ATOM 4065 N N . GLY A 1 531 ? -11.256 4.687 -37.229 1.00 56.41 531 GLY A N 1
ATOM 4066 C CA . GLY A 1 531 ? -12.498 5.418 -36.943 1.00 56.41 531 GLY A CA 1
ATOM 4067 C C . GLY A 1 531 ? -12.296 6.872 -36.498 1.00 56.41 531 GLY A C 1
ATOM 4068 O O . GLY A 1 531 ? -13.084 7.748 -36.853 1.00 56.41 531 GLY A O 1
ATOM 4069 N N . ASP A 1 532 ? -11.202 7.166 -35.792 1.00 55.53 532 ASP A N 1
ATOM 4070 C CA . ASP A 1 532 ? -10.921 8.506 -35.253 1.00 55.53 532 ASP A CA 1
ATOM 4071 C C . ASP A 1 532 ? -10.139 9.438 -36.183 1.00 55.53 532 ASP A C 1
ATOM 4073 O O . ASP A 1 532 ? -9.959 10.636 -35.923 1.00 55.53 532 ASP A O 1
ATOM 4077 N N . SER A 1 533 ? -9.694 8.915 -37.320 1.00 54.66 533 SER A N 1
ATOM 4078 C CA . SER A 1 533 ? -8.938 9.675 -38.303 1.00 54.66 533 SER A CA 1
ATOM 4079 C C . SER A 1 533 ? -9.864 10.558 -39.151 1.00 54.66 533 SER A C 1
ATOM 4081 O O . SER A 1 533 ? -10.061 10.315 -40.342 1.00 54.66 533 SER A O 1
ATOM 4083 N N . LYS A 1 534 ? -10.338 11.685 -38.588 1.00 57.00 534 LYS A N 1
ATOM 4084 C CA . LYS A 1 534 ? -11.034 12.785 -39.311 1.00 57.00 534 LYS A CA 1
ATOM 4085 C C . LYS A 1 534 ? -10.278 13.314 -40.553 1.00 57.00 534 LYS A C 1
ATOM 4087 O O . LYS A 1 534 ? -10.824 14.122 -41.303 1.00 57.00 534 LYS A O 1
ATOM 4092 N N . ARG A 1 535 ? -9.037 12.873 -40.800 1.00 54.66 535 ARG A N 1
ATOM 4093 C CA . ARG A 1 535 ? -8.205 13.225 -41.964 1.00 54.66 535 ARG A CA 1
ATOM 4094 C C . ARG A 1 535 ? -8.340 12.293 -43.179 1.00 54.66 535 ARG A C 1
ATOM 4096 O O . ARG A 1 535 ? -7.868 12.671 -44.243 1.00 54.66 535 ARG A O 1
ATOM 4103 N N . ASN A 1 536 ? -9.016 11.144 -43.084 1.00 50.66 536 ASN A N 1
ATOM 4104 C CA . ASN A 1 536 ? -9.201 10.220 -44.217 1.00 50.66 536 ASN A CA 1
ATOM 4105 C C . ASN A 1 536 ? -10.642 10.229 -44.763 1.00 50.66 536 ASN A C 1
ATOM 4107 O O . ASN A 1 536 ? -11.275 9.189 -44.887 1.00 50.66 536 ASN A O 1
ATOM 4111 N N . ARG A 1 537 ? -11.156 11.395 -45.182 1.00 55.19 537 ARG A N 1
ATOM 4112 C CA . ARG A 1 537 ? -12.474 11.527 -45.854 1.00 55.19 537 ARG A CA 1
ATOM 4113 C C . ARG A 1 537 ? -12.567 10.892 -47.259 1.00 55.19 537 ARG A C 1
ATOM 4115 O O . ARG A 1 537 ? -13.556 11.097 -47.949 1.00 55.19 537 ARG A O 1
ATOM 4122 N N . GLY A 1 538 ? -11.553 10.150 -47.702 1.00 57.44 538 GLY A N 1
ATOM 4123 C CA . GLY A 1 538 ? -11.507 9.544 -49.040 1.00 57.44 538 GLY A CA 1
ATOM 4124 C C . GLY A 1 538 ? -11.223 8.045 -49.064 1.00 57.44 538 GLY A C 1
ATOM 4125 O O . GLY A 1 538 ? -11.115 7.478 -50.149 1.00 57.44 538 GLY A O 1
ATOM 4126 N N . LYS A 1 539 ? -11.070 7.390 -47.904 1.00 55.94 539 LYS A N 1
ATOM 4127 C CA . LYS A 1 539 ? -10.934 5.930 -47.855 1.00 55.94 539 LYS A CA 1
ATOM 4128 C C . LYS A 1 539 ? -12.300 5.315 -47.534 1.00 55.94 539 LYS A C 1
ATOM 4130 O O . LYS A 1 539 ? -12.963 5.838 -46.643 1.00 55.94 539 LYS A O 1
ATOM 4135 N N . PRO A 1 540 ? -12.710 4.242 -48.240 1.00 58.88 540 PRO A N 1
ATOM 4136 C CA . PRO A 1 540 ? -13.962 3.541 -47.963 1.00 58.88 540 PRO A CA 1
ATOM 4137 C C . PRO A 1 540 ? -14.016 3.186 -46.477 1.00 58.88 540 PRO A C 1
ATOM 4139 O O . PRO A 1 540 ? -13.014 2.696 -45.931 1.00 58.88 540 PRO A O 1
ATOM 4142 N N . GLY A 1 541 ? -15.144 3.508 -45.838 1.00 62.12 541 GLY A N 1
ATOM 4143 C CA . GLY A 1 541 ? -15.359 3.255 -44.417 1.00 62.12 541 GLY A CA 1
ATOM 4144 C C . GLY A 1 541 ? -15.282 1.761 -44.110 1.00 62.12 541 GLY A C 1
ATOM 4145 O O . GLY A 1 541 ? -15.296 0.931 -45.016 1.00 62.12 541 GLY A O 1
ATOM 4146 N N . VAL A 1 542 ? -15.204 1.399 -42.829 1.00 59.19 542 VAL A N 1
ATOM 4147 C CA . VAL A 1 542 ? -15.134 -0.011 -42.397 1.00 59.19 542 VAL A CA 1
ATOM 4148 C C . VAL A 1 542 ? -16.269 -0.838 -43.014 1.00 59.19 542 VAL A C 1
ATOM 4150 O O . VAL A 1 542 ? -16.024 -1.934 -43.509 1.00 59.19 542 VAL A O 1
ATOM 4153 N N . LYS A 1 543 ? -17.471 -0.257 -43.100 1.00 66.25 543 LYS A N 1
ATOM 4154 C CA . LYS A 1 543 ? -18.628 -0.859 -43.769 1.00 66.25 543 LYS A CA 1
ATOM 4155 C C . LYS A 1 543 ? -18.388 -1.088 -45.265 1.00 66.25 543 LYS A C 1
ATOM 4157 O O . LYS A 1 543 ? -18.478 -2.215 -45.716 1.00 66.25 543 LYS A O 1
ATOM 4162 N N . ASP A 1 544 ? -17.918 -0.080 -45.997 1.00 67.38 544 ASP A N 1
ATOM 4163 C CA . ASP A 1 544 ? -17.601 -0.207 -47.428 1.00 67.38 544 ASP A CA 1
ATOM 4164 C C . ASP A 1 544 ? -16.466 -1.208 -47.717 1.00 67.38 544 ASP A C 1
ATOM 4166 O O . ASP A 1 544 ? -16.359 -1.739 -48.824 1.00 67.38 544 ASP A O 1
ATOM 4170 N N . ARG A 1 545 ? -15.548 -1.418 -46.762 1.00 64.19 545 ARG A N 1
ATOM 4171 C CA . ARG A 1 545 ? -14.477 -2.418 -46.887 1.00 64.19 545 ARG A CA 1
ATOM 4172 C C . ARG A 1 545 ? -14.989 -3.823 -46.616 1.00 64.19 545 ARG A C 1
ATOM 4174 O O . ARG A 1 545 ? -14.592 -4.708 -47.363 1.00 64.19 545 ARG A O 1
ATOM 4181 N N . LEU A 1 546 ? -15.849 -4.004 -45.612 1.00 71.94 546 LEU A N 1
ATOM 4182 C CA . LEU A 1 546 ? -16.571 -5.257 -45.374 1.00 71.94 546 LEU A CA 1
ATOM 4183 C C . LEU A 1 546 ? -17.444 -5.601 -46.583 1.00 71.94 546 LEU A C 1
ATOM 4185 O O . LEU A 1 546 ? -17.257 -6.661 -47.162 1.00 71.94 546 LEU A O 1
ATOM 4189 N N . ASP A 1 547 ? -18.228 -4.647 -47.084 1.00 70.69 547 ASP A N 1
ATOM 4190 C CA . ASP A 1 547 ? -19.063 -4.818 -48.278 1.00 70.69 547 ASP A CA 1
ATOM 4191 C C . ASP A 1 547 ? -18.219 -5.162 -49.524 1.00 70.69 547 ASP A C 1
ATOM 4193 O O . ASP A 1 547 ? -18.622 -5.955 -50.374 1.00 70.69 547 ASP A O 1
ATOM 4197 N N . LYS A 1 548 ? -17.003 -4.606 -49.647 1.00 69.56 548 LYS A N 1
ATOM 4198 C CA . LYS A 1 548 ? -16.055 -4.983 -50.713 1.00 69.56 548 LYS A CA 1
ATOM 4199 C C . LYS A 1 548 ? -15.443 -6.363 -50.517 1.00 69.56 548 LYS A C 1
ATOM 4201 O O . LYS A 1 548 ? -15.144 -7.013 -51.516 1.00 69.56 548 LYS A O 1
ATOM 4206 N N . LEU A 1 549 ? -15.191 -6.773 -49.277 1.00 68.19 549 LEU A N 1
ATOM 4207 C CA . LEU A 1 549 ? -14.655 -8.093 -48.950 1.00 68.19 549 LEU A CA 1
ATOM 4208 C C . LEU A 1 549 ? -15.708 -9.166 -49.220 1.00 68.19 549 LEU A C 1
ATOM 4210 O O . LEU A 1 549 ? -15.384 -10.171 -49.848 1.00 68.19 549 LEU A O 1
ATOM 4214 N N . ASP A 1 550 ? -16.961 -8.886 -48.876 1.00 75.44 550 ASP A N 1
ATOM 4215 C CA . ASP A 1 550 ? -18.117 -9.712 -49.208 1.00 75.44 550 ASP A CA 1
ATOM 4216 C C . ASP A 1 550 ? -18.324 -9.776 -50.726 1.00 75.44 550 ASP A C 1
ATOM 4218 O O . ASP A 1 550 ? -18.415 -10.865 -51.289 1.00 75.44 550 ASP A O 1
ATOM 4222 N N . ALA A 1 551 ? -18.243 -8.650 -51.442 1.00 71.62 551 ALA A N 1
ATOM 4223 C CA . ALA A 1 551 ? -18.327 -8.647 -52.907 1.00 71.62 551 ALA A CA 1
ATOM 4224 C C . ALA A 1 551 ? -17.160 -9.398 -53.589 1.00 71.62 551 ALA A C 1
ATOM 4226 O O . ALA A 1 551 ? -17.336 -10.042 -54.628 1.00 71.62 551 ALA A O 1
ATOM 4227 N N . LEU A 1 552 ? -15.947 -9.331 -53.026 1.00 65.81 552 LEU A N 1
ATOM 4228 C CA . LEU A 1 552 ? -14.786 -10.098 -53.494 1.00 65.81 552 LEU A CA 1
ATOM 4229 C C . LEU A 1 552 ? -14.952 -11.592 -53.215 1.00 65.81 552 LEU A C 1
ATOM 4231 O O . LEU A 1 552 ? -14.658 -12.404 -54.091 1.00 65.81 552 LEU A O 1
ATOM 4235 N N . SER A 1 553 ? -15.447 -11.942 -52.029 1.00 67.69 553 SER A N 1
ATOM 4236 C CA . SER A 1 553 ? -15.822 -13.301 -51.638 1.00 67.69 553 SER A CA 1
ATOM 4237 C C . SER A 1 553 ? -16.849 -13.882 -52.616 1.00 67.69 553 SER A C 1
ATOM 4239 O O . SER A 1 553 ? -16.616 -14.944 -53.202 1.00 67.69 553 SER A O 1
ATOM 4241 N N . GLU A 1 554 ? -17.916 -13.138 -52.918 1.00 76.38 554 GLU A N 1
ATOM 4242 C CA . GLU A 1 554 ? -18.939 -13.536 -53.886 1.00 76.38 554 GLU A CA 1
ATOM 4243 C C . GLU A 1 554 ? -18.362 -13.721 -55.296 1.00 76.38 554 GLU A C 1
ATOM 4245 O O . GLU A 1 554 ? -18.603 -14.752 -55.931 1.00 76.38 554 GLU A O 1
ATOM 4250 N N . SER A 1 555 ? -17.546 -12.777 -55.773 1.00 68.19 555 SER A N 1
ATOM 4251 C CA . SER A 1 555 ? -16.904 -12.838 -57.094 1.00 68.19 555 SER A CA 1
ATOM 4252 C C . SER A 1 555 ? -15.954 -14.035 -57.230 1.00 68.19 555 SER A C 1
ATOM 4254 O O . SER A 1 555 ? -16.000 -14.767 -58.226 1.00 68.19 555 SER A O 1
ATOM 4256 N N . CYS A 1 556 ? -15.139 -14.295 -56.205 1.00 63.00 556 CYS A N 1
ATOM 4257 C CA . CYS A 1 556 ? -14.259 -15.459 -56.144 1.00 63.00 556 CYS A CA 1
ATOM 4258 C C . CYS A 1 556 ? -15.061 -16.763 -56.095 1.00 63.00 556 CYS A C 1
ATOM 4260 O O . CYS A 1 556 ? -14.741 -17.702 -56.826 1.00 63.00 556 CYS A O 1
ATOM 4262 N N . SER A 1 557 ? -16.145 -16.812 -55.316 1.00 68.94 557 SER A N 1
ATOM 4263 C CA . SER A 1 557 ? -17.041 -17.972 -55.275 1.00 68.94 557 SER A CA 1
ATOM 4264 C C . SER A 1 557 ? -17.683 -18.242 -56.643 1.00 68.94 557 SER A C 1
ATOM 4266 O O . SER A 1 557 ? -17.803 -19.394 -57.065 1.00 68.94 557 SER A O 1
ATOM 4268 N N . TYR A 1 558 ? -18.035 -17.190 -57.390 1.00 70.88 558 TYR A N 1
ATOM 4269 C CA . TYR A 1 558 ? -18.614 -17.296 -58.726 1.00 70.88 558 TYR A CA 1
ATOM 4270 C C . TYR A 1 558 ? -17.589 -17.773 -59.761 1.00 70.88 558 TYR A C 1
ATOM 4272 O O . TYR A 1 558 ? -17.885 -18.659 -60.567 1.00 70.88 558 TYR A O 1
ATOM 4280 N N . GLN A 1 559 ? -16.363 -17.239 -59.728 1.00 63.66 559 GLN A N 1
ATOM 4281 C CA . GLN A 1 559 ? -15.276 -17.707 -60.591 1.00 63.66 559 GLN A CA 1
ATOM 4282 C C . GLN A 1 559 ? -14.887 -19.1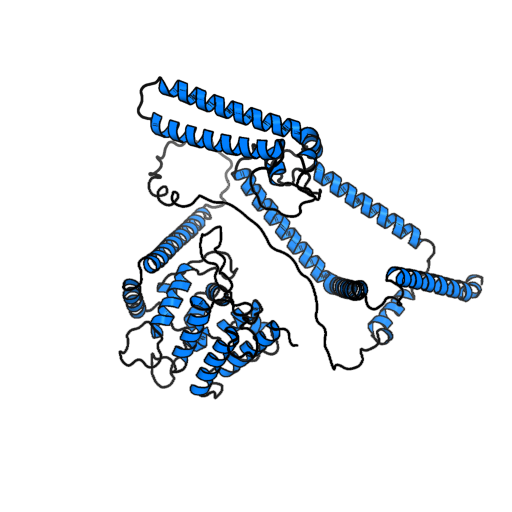53 -60.290 1.00 63.66 559 GLN A C 1
ATOM 4284 O O . GLN A 1 559 ? -14.674 -19.924 -61.228 1.00 63.66 559 GLN A O 1
ATOM 4289 N N . ALA A 1 560 ? -14.864 -19.545 -59.016 1.00 62.78 560 ALA A N 1
ATOM 4290 C CA . ALA A 1 560 ? -14.668 -20.928 -58.612 1.00 62.78 560 ALA A CA 1
ATOM 4291 C C . ALA A 1 560 ? -15.785 -21.814 -59.187 1.00 62.78 560 ALA A C 1
ATOM 4293 O O . ALA A 1 560 ? -15.494 -22.739 -59.940 1.00 62.78 560 ALA A O 1
ATOM 4294 N N . LYS A 1 561 ? -17.064 -21.478 -58.968 1.00 70.81 561 LYS A N 1
ATOM 4295 C CA . LYS A 1 561 ? -18.209 -22.216 -59.540 1.00 70.81 561 LYS A CA 1
ATOM 4296 C C . LYS A 1 561 ? -18.114 -22.358 -61.060 1.00 70.81 561 LYS A C 1
ATOM 4298 O O . LYS A 1 561 ? -18.323 -23.445 -61.585 1.00 70.81 561 LYS A O 1
ATOM 4303 N N . LYS A 1 562 ? -17.761 -21.290 -61.780 1.00 77.62 562 LYS A N 1
ATOM 4304 C CA . LYS A 1 562 ? -17.614 -21.311 -63.245 1.00 77.62 562 LYS A CA 1
ATOM 4305 C C . LYS A 1 562 ? -16.451 -22.192 -63.710 1.00 77.62 562 LYS A C 1
ATOM 4307 O O . LYS A 1 562 ? -16.579 -22.867 -64.726 1.00 77.62 562 LYS A O 1
ATOM 4312 N N . SER A 1 563 ? -15.339 -22.177 -62.979 1.00 67.19 563 SER A N 1
ATOM 4313 C CA . SER A 1 563 ? -14.129 -22.934 -63.321 1.00 67.19 563 SER A CA 1
ATOM 4314 C C . SER A 1 563 ? -14.263 -24.417 -62.980 1.00 67.19 563 SER A C 1
ATOM 4316 O O . SER A 1 563 ? -13.724 -25.259 -63.692 1.00 67.19 563 SER A O 1
ATOM 4318 N N . PHE A 1 564 ? -15.019 -24.741 -61.929 1.00 61.25 564 PHE A N 1
ATOM 4319 C CA . PHE A 1 564 ? -15.243 -26.115 -61.484 1.00 61.25 564 PHE A CA 1
ATOM 4320 C C . PHE A 1 564 ? -16.480 -26.769 -62.105 1.00 61.25 564 PHE A C 1
ATOM 4322 O O . PHE A 1 564 ? -16.559 -27.991 -62.122 1.00 61.25 564 PHE A O 1
ATOM 4329 N N . LYS A 1 565 ? -17.411 -26.007 -62.693 1.00 70.44 565 LYS A N 1
ATOM 4330 C CA . LYS A 1 565 ? -18.598 -26.560 -63.365 1.00 70.44 565 LYS A CA 1
ATOM 4331 C C . LYS A 1 565 ? -18.282 -27.627 -64.434 1.00 70.44 565 LYS A C 1
ATOM 4333 O O . LYS A 1 565 ? -18.881 -28.690 -64.366 1.00 70.44 565 LYS A O 1
ATOM 4338 N N . PRO A 1 566 ? -17.308 -27.451 -65.351 1.00 67.38 566 PRO A N 1
ATOM 4339 C CA . PRO A 1 566 ? -16.972 -28.489 -66.336 1.00 67.38 566 PRO A CA 1
ATOM 4340 C C . PRO A 1 566 ? -16.353 -29.756 -65.726 1.00 67.38 566 PRO A C 1
ATOM 4342 O O . PRO A 1 566 ? -16.341 -30.805 -66.363 1.00 67.38 566 PRO A O 1
ATOM 4345 N N . LEU A 1 567 ? -15.795 -29.649 -64.517 1.00 54.62 567 LEU A N 1
ATOM 4346 C CA . LEU A 1 567 ? -15.214 -30.767 -63.771 1.00 54.62 567 LEU A CA 1
ATOM 4347 C C . LEU A 1 567 ? -16.256 -31.499 -62.916 1.00 54.62 567 LEU A C 1
ATOM 4349 O O . LEU A 1 567 ? -16.021 -32.642 -62.554 1.00 54.62 567 LEU A O 1
ATOM 4353 N N . LEU A 1 568 ? -17.367 -30.833 -62.587 1.00 56.34 568 LEU A N 1
ATOM 4354 C CA . LEU A 1 568 ? -18.481 -31.378 -61.806 1.00 56.34 568 LEU A CA 1
ATOM 4355 C C . LEU A 1 568 ? -19.622 -31.916 -62.688 1.00 56.34 568 LEU A C 1
ATOM 4357 O O . LEU A 1 568 ? -20.407 -32.729 -62.215 1.00 56.34 568 LEU A O 1
ATOM 4361 N N . ASP A 1 569 ? -19.724 -31.453 -63.939 1.00 65.31 569 ASP A N 1
ATOM 4362 C CA . ASP A 1 569 ? -20.717 -31.911 -64.926 1.00 65.31 569 ASP A CA 1
ATOM 4363 C C . ASP A 1 569 ? -20.251 -33.164 -65.720 1.00 65.31 569 ASP A C 1
ATOM 4365 O O . ASP A 1 569 ? -21.011 -33.677 -66.544 1.00 65.31 569 ASP A O 1
ATOM 4369 N N . ASN A 1 570 ? -19.024 -33.653 -65.484 1.00 46.75 570 ASN A N 1
ATOM 4370 C CA . ASN A 1 570 ? -18.536 -34.977 -65.915 1.00 46.75 570 ASN A CA 1
ATOM 4371 C C . ASN A 1 570 ? -18.577 -35.950 -64.737 1.00 46.75 570 ASN A C 1
ATOM 4373 O O . ASN A 1 570 ? -18.810 -37.154 -64.990 1.00 46.75 570 ASN A O 1
#

Foldseek 3Di:
DPQLAVVLLVLLVVLQCQLDPVNVHDLVVNLVSLVVNVCQQQQVPDPFFGAGRDHDLQSLQCQAQPCPGPSQCPPPVNVPPDTDHLLLSLQDCDPVDPLAHDLNNLSSLVSLLCQFPVDFGDDRNHTDDFDQDPVPSHGDTDSNNLSLLQDDLVSNVSNVLLSQQAPPDPPHRRHNNVSSLSNLLSNQQPHAYNVSPHDQHDDPCSNHVDPRSVVSSVVVLVPDDPVSVVSNVVSVVVNVVVVVVVVVVVVVPPPDPDDDDDDDDDDDDDDDDDPPVPPPVPPDDDDDDDDDDDDDDDDDDDDDDDDDDDDDPVPDVVVVVVVVVVVPDDDPDCVVVVVVVVVVVVVVVVVVVLCCLQQDDLLNLDDSRDGQVVCQVCLLVLLVVLLVVLVVVLVVLVVVLVVVVPDDDDVNPVSVVVSVVSNVVSVVVNVVSVCLQVPCPVPDDPDDDPDPPRPCHNNNAGCRPPDPRDDPVSVCCRPPVPPDPVSVVVSVVVVVVVVVVVVVVVVVVCVVCVVVVVVVVVVVVVLVVQVPPPPCPPDQHPVRVVVVVVVVVVVVVVVVCVVCVVVVVD

Sequence (570 aa):
MADTAERSVLEVKQLLRKLDPKSGSNHKDRVRLLNRFRNYVTGAGGKGPVTTPEFYDDDLPLLMLGSKSKTAQYDEELSNLNLYGLLSACGTPSSDHADRLKRSARNAMNLLKFLVCDFKDAVDGNPVPLKTDKSTGQIELNGFAHALCCCTAEQFGMMNLPLHVSDASKESRGGAKEDACQVIVLLVTRHVAEDGETPEPLSVEQLLPDSTARKGFDFWLGKQRKDVQNSVKRAQIEKEGLAKKKQAAANVGDDGGGDVLGAFGEKKGSKPTTEREMAEAAAAAHADETLAGMNLYHKGGTTGGPGGPPTRWADSELSRQDVKLTAAGGDGGRDSQREEHESAKEKQRQDGEKQKLLFRDPLAIRAKNFDLRTVQDSRAELLEQAVADIEEAMQDDVHNEAAANLGVSGSKTKRKEEALDRIVSLEAQREALEAILFGRSNEEVGVSVDDDNLDMGVETLSILPTDPNFDPLLFLTLVHRNASFEHLQHSIGRLESKTDNQVQRLQNLVRDNFALFVRCADGIDLFALEGDSKRNRGKPGVKDRLDKLDALSESCSYQAKKSFKPLLDN

InterPro domains:
  IPR029175 Exocyst complex component EXOC2/Sec5 [PTHR13043] (345-570)
  IPR039481 Exocyst complex component EXOC2/Sec5, N-terminal domain [PF15469] (458-570)

Secondary structure (DSSP, 8-state):
---HHHHHHHHHHHHHHHH-TTTT--HHHHHHHHHHHHHHHTTTT-SSS--PPP--TTHHHHHHHBTTSHHHHH-HHHHTS--B-HHHHHTPBPSSSTT-B-TTHHHHHHHHHIIIII---EETTEEPPPPBPTTT-PBPPPHHHHHHHTS-HHHHGGG-HHHHH----TT-SS--HHHHHHHHHHHHHH-B-TTSSSB-PPPHHHH--SHHHHHHHHHHHTTS-HHHHHHHHHHHHHHHHHHHHHHHHHHHTTS--------------------TTSGGGSSS------------------------PPPPGGG-HHHHHHHHHTTS---TTSHHHHHHHHHHHHHHHHHHHHHHHHTS-TTS-S-TT--HHHHHHTHHHHHHHHHHHHHHHHHHHHHHHHHHHTS--TTHHHHHHHHHHHHHHHHHHHHHHHHHHT-----S-------TTS---GGG-B--TTSTTB-HHHHHHHHHTT--HHHHHHHHHHHHHHHHHHHHHHHHHHHHTHHHHHHHHHHHHHHHHHHT-TT-TTSPPHHHHHHHHHHHHHHHHHHHHHHHHHHH--

pLDDT: mean 78.31, std 20.06, range [25.5, 98.56]

Organism: NCBI:txid265563